Protein 8VTH (pdb70)

Radius of gyration: 30.82 Å; Cα contacts (8 Å, |Δi|>4): 1614; chains: 2; bounding box: 79×66×74 Å

Structure (mmCIF, N/CA/C/O backbone):
data_8VTH
#
_entry.id   8VTH
#
_cell.length_a   53.350
_cell.length_b   56.630
_cell.length_c   69.510
_cell.angle_alpha   83.270
_cell.angle_beta   88.720
_cell.angle_gamma   66.720
#
_symmetry.space_group_name_H-M   'P 1'
#
loop_
_entity.id
_entity.type
_entity.pdbx_description
1 polymer 'DUF2169 domain-containing protein'
2 non-polymer 1,2-ETHANEDIOL
3 water water
#
loop_
_atom_site.group_PDB
_atom_site.id
_atom_site.type_symbol
_atom_site.label_atom_id
_atom_site.label_alt_id
_atom_site.label_comp_id
_atom_site.label_asym_id
_atom_site.label_entity_id
_atom_site.label_seq_id
_atom_site.pdbx_PDB_ins_code
_atom_site.Cartn_x
_atom_site.Cartn_y
_atom_site.Cartn_z
_atom_site.occupancy
_atom_site.B_iso_or_equiv
_atom_site.auth_seq_id
_atom_site.auth_comp_id
_atom_site.auth_asym_id
_atom_site.auth_atom_id
_atom_site.pdbx_PDB_model_num
ATOM 1 N N . TRP A 1 4 ? -16.23083 -5.58483 27.46171 1.000 82.72806 4 TRP A N 1
ATOM 2 C CA . TRP A 1 4 ? -15.78798 -5.74013 26.07666 1.000 87.98320 4 TRP A CA 1
ATOM 3 C C . TRP A 1 4 ? -14.42676 -5.08132 25.86092 1.000 81.05116 4 TRP A C 1
ATOM 4 O O . TRP A 1 4 ? -13.98277 -4.91682 24.72561 1.000 78.03512 4 TRP A O 1
ATOM 24 N N . ASP A 1 5 ? -13.77011 -4.71605 26.96259 1.000 82.13438 5 ASP A N 1
ATOM 25 C CA . ASP A 1 5 ? -12.43554 -4.10824 26.94061 1.000 80.48211 5 ASP A CA 1
ATOM 26 C C . ASP A 1 5 ? -11.39619 -5.22619 26.98778 1.000 80.16346 5 ASP A C 1
ATOM 27 O O . ASP A 1 5 ? -11.10251 -5.76927 28.05787 1.000 81.34243 5 ASP A O 1
ATOM 36 N N . ILE A 1 6 ? -10.83164 -5.57330 25.82910 1.000 79.32951 6 ILE A N 1
ATOM 37 C CA . ILE A 1 6 ? -10.01776 -6.77723 25.68596 1.000 80.34043 6 ILE A CA 1
ATOM 38 C C . ILE A 1 6 ? -8.58584 -6.39096 25.31510 1.000 81.99734 6 ILE A C 1
ATOM 39 O O . ILE A 1 6 ? -8.33295 -5.85815 24.22075 1.000 72.94259 6 ILE A O 1
ATOM 55 N N . ASN A 1 7 ? -7.64331 -6.67452 26.22655 1.000 82.20055 7 ASN A N 1
ATOM 56 C CA . ASN A 1 7 ? -6.22543 -6.56818 25.89134 1.000 73.80660 7 ASN A CA 1
ATOM 57 C C . ASN A 1 7 ? -5.81701 -7.67139 24.91553 1.000 77.02528 7 ASN A C 1
ATOM 58 O O . ASN A 1 7 ? -5.16723 -7.40964 23.89540 1.000 69.06891 7 ASN A O 1
ATOM 69 N N . ASP A 1 8 ? -6.18643 -8.91691 25.22397 1.000 86.16242 8 ASP A N 1
ATOM 70 C CA . ASP A 1 8 ? -5.91877 -10.07347 24.37062 1.000 79.55960 8 ASP A CA 1
ATOM 71 C C . ASP A 1 8 ? -7.20840 -10.37525 23.61411 1.000 76.26918 8 ASP A C 1
ATOM 72 O O . ASP A 1 8 ? -8.06691 -11.10790 24.08927 1.000 77.36973 8 ASP A O 1
ATOM 81 N N . HIS A 1 9 ? -7.32931 -9.81401 22.40373 1.000 74.77228 9 HIS A N 1
ATOM 82 C CA . HIS A 1 9 ? -8.59049 -9.76551 21.65294 1.000 67.83379 9 HIS A CA 1
ATOM 83 C C . HIS A 1 9 ? -8.88365 -11.10205 20.96946 1.000 65.80219 9 HIS A C 1
ATOM 84 O O . HIS A 1 9 ? -7.96161 -11.76631 20.49470 1.000 64.80493 9 HIS A O 1
ATOM 98 N N . PRO A 1 10 ? -10.16348 -11.48289 20.86697 1.000 68.12639 10 PRO A N 1
ATOM 99 C CA . PRO A 1 10 ? -10.48919 -12.83810 20.37214 1.000 63.72111 10 PRO A CA 1
ATOM 100 C C . PRO A 1 10 ? -10.36502 -13.03717 18.86893 1.000 58.13639 10 PRO A C 1
ATOM 101 O O . PRO A 1 10 ? -10.18397 -14.18375 18.44479 1.000 57.17401 10 PRO A O 1
ATOM 112 N N . TYR A 1 11 ? -10.53159 -12.01414 18.03882 1.000 53.53882 11 TYR A N 1
ATOM 113 C CA . TYR A 1 11 ? -10.37690 -12.21585 16.59978 1.000 55.97530 11 TYR A CA 1
ATOM 114 C C . TYR A 1 11 ? -9.40573 -11.24556 15.92317 1.000 59.56108 11 TYR A C 1
ATOM 115 O O . TYR A 1 11 ? -8.96632 -11.52421 14.79598 1.000 45.43959 11 TYR A O 1
ATOM 133 N N . LEU A 1 12 ? -9.06033 -10.12931 16.55166 1.000 50.18597 12 LEU A N 1
ATOM 134 C CA . LEU A 1 12 ? -8.06328 -9.22654 15.99915 1.000 47.43112 12 LEU A CA 1
ATOM 135 C C . LEU A 1 12 ? -6.68649 -9.68558 16.43122 1.000 38.39682 12 LEU A C 1
ATOM 136 O O . LEU A 1 12 ? -6.48324 -10.01696 17.60011 1.000 38.81752 12 LEU A O 1
ATOM 152 N N . ASN A 1 13 ? -5.73961 -9.68688 15.48906 1.000 38.07183 13 ASN A N 1
ATOM 153 C CA . ASN A 1 13 ? -4.32272 -9.63267 15.84495 1.000 40.04478 13 ASN A CA 1
ATOM 154 C C . ASN A 1 13 ? -3.95404 -8.18431 16.13962 1.000 37.70349 13 ASN A C 1
ATOM 155 O O . ASN A 1 13 ? -4.25996 -7.30057 15.33450 1.000 36.69671 13 ASN A O 1
ATOM 166 N N . ILE A 1 14 ? -3.32976 -7.92863 17.28961 1.000 33.35246 14 ILE A N 1
ATOM 167 C CA . ILE A 1 14 ? -2.97633 -6.58118 17.72309 1.000 30.47706 14 ILE A CA 1
ATOM 168 C C . ILE A 1 14 ? -1.50120 -6.55628 18.09432 1.000 39.30952 14 ILE A C 1
ATOM 169 O O . ILE A 1 14 ? -1.00727 -7.46780 18.75612 1.000 34.86652 14 ILE A O 1
ATOM 185 N N . LYS A 1 15 ? -0.80465 -5.50032 17.67922 1.000 33.10523 15 LYS A N 1
ATOM 186 C CA . LYS A 1 15 ? 0.62147 -5.31585 17.89264 1.000 37.61214 15 LYS A CA 1
ATOM 187 C C . LYS A 1 15 ? 0.88493 -3.82416 18.02648 1.000 36.29625 15 LYS A C 1
ATOM 188 O O . LYS A 1 15 ? 0.22728 -2.99567 17.39255 1.000 33.46105 15 LYS A O 1
ATOM 207 N N . GLY A 1 16 ? 1.83595 -3.49726 18.86761 1.000 37.44051 16 GLY A N 1
ATOM 208 C CA . GLY A 1 16 ? 2.25120 -2.11646 19.05428 1.000 33.34529 16 GLY A CA 1
ATOM 209 C C . GLY A 1 16 ? 3.75185 -2.00034 18.94319 1.000 36.25889 16 GLY A C 1
ATOM 210 O O . GLY A 1 16 ? 4.47569 -2.92179 19.30608 1.000 36.61939 16 GLY A O 1
ATOM 214 N N . ARG A 1 17 ? 4.20334 -0.86665 18.38314 1.000 37.20054 17 ARG A N 1
ATOM 215 C CA . ARG A 1 17 ? 5.61564 -0.53427 18.21632 1.000 40.03291 17 ARG A CA 1
ATOM 216 C C . ARG A 1 17 ? 5.78518 0.94118 18.57155 1.000 35.36332 17 ARG A C 1
ATOM 217 O O . ARG A 1 17 ? 4.94601 1.78367 18.21998 1.000 35.96063 17 ARG A O 1
ATOM 238 N N . PHE A 1 18 ? 6.88325 1.28418 19.21708 1.000 33.32956 18 PHE A N 1
ATOM 239 C CA . PHE A 1 18 ? 7.21861 2.68777 19.37246 1.000 34.82308 18 PHE A CA 1
ATOM 240 C C . PHE A 1 18 ? 7.82753 3.19108 18.06736 1.000 35.43369 18 PHE A C 1
ATOM 241 O O . PHE A 1 18 ? 8.57097 2.47887 17.38850 1.000 42.90182 18 PHE A O 1
ATOM 259 N N . GLN A 1 19 ? 7.49577 4.41790 17.71960 1.000 35.46572 19 GLN A N 1
ATOM 260 C CA . GLN A 1 19 ? 7.99983 5.10357 16.54438 1.000 40.34790 19 GLN A CA 1
ATOM 261 C C . GLN A 1 19 ? 8.44256 6.47578 17.01547 1.000 40.38019 19 GLN A C 1
ATOM 262 O O . GLN A 1 19 ? 8.05320 6.92031 18.09159 1.000 37.85981 19 GLN A O 1
ATOM 276 N N . ARG A 1 20 ? 9.27451 7.14984 16.21781 1.000 37.46585 20 ARG A N 1
ATOM 277 C CA . ARG A 1 20 ? 9.66575 8.53153 16.49287 1.000 37.10897 20 ARG A CA 1
ATOM 278 C C . ARG A 1 20 ? 8.94579 9.47783 15.53879 1.000 34.09777 20 ARG A C 1
ATOM 279 O O . ARG A 1 20 ? 8.91667 9.24570 14.33240 1.000 34.12677 20 ARG A O 1
ATOM 300 N N . ASP A 1 21 ? 8.36804 10.54687 16.06860 1.000 31.48184 21 ASP A N 1
ATOM 301 C CA . ASP A 1 21 ? 7.74176 11.52661 15.20430 1.000 39.60555 21 ASP A CA 1
ATOM 302 C C . ASP A 1 21 ? 8.79996 12.49187 14.65753 1.000 41.65038 21 ASP A C 1
ATOM 303 O O . ASP A 1 21 ? 10.00327 12.33135 14.87325 1.000 41.99674 21 ASP A O 1
ATOM 312 N N . GLU A 1 22 ? 8.34874 13.49720 13.91237 1.000 42.83758 22 GLU A N 1
ATOM 313 C CA . GLU A 1 22 ? 9.28341 14.36842 13.19507 1.000 44.61218 22 GLU A CA 1
ATOM 314 C C . GLU A 1 22 ? 10.08483 15.26339 14.13357 1.000 46.46838 22 GLU A C 1
ATOM 315 O O . GLU A 1 22 ? 11.03612 15.91784 13.67987 1.000 54.66270 22 GLU A O 1
ATOM 327 N N . ASN A 1 23 ? 9.73193 15.31865 15.41705 1.000 48.38375 23 ASN A N 1
ATOM 328 C CA . ASN A 1 23 ? 10.52194 16.01875 16.42358 1.000 48.45258 23 ASN A CA 1
ATOM 329 C C . ASN A 1 23 ? 11.41647 15.08371 17.21728 1.000 47.70765 23 ASN A C 1
ATOM 330 O O . ASN A 1 23 ? 12.05501 15.52083 18.17072 1.000 49.99191 23 ASN A O 1
ATOM 341 N N . GLY A 1 24 ? 11.47558 13.80872 16.84502 1.000 38.32654 24 GLY A N 1
ATOM 342 C CA . GLY A 1 24 ? 12.23359 12.82492 17.59203 1.000 43.41422 24 GLY A CA 1
ATOM 343 C C . GLY A 1 24 ? 11.54604 12.29397 18.82267 1.000 45.84429 24 GLY A C 1
ATOM 344 O O . GLY A 1 24 ? 12.15133 11.53108 19.56544 1.000 49.21512 24 GLY A O 1
ATOM 348 N N . ASP A 1 25 ? 10.29019 12.64395 19.04130 1.000 48.29834 25 ASP A N 1
ATOM 349 C CA . ASP A 1 25 ? 9.53478 12.22496 20.21540 1.000 48.11221 25 ASP A CA 1
ATOM 350 C C . ASP A 1 25 ? 8.86573 10.87214 19.98182 1.000 50.08421 25 ASP A C 1
ATOM 351 O O . ASP A 1 25 ? 8.38124 10.57482 18.88975 1.000 39.73539 25 ASP A O 1
ATOM 360 N N . GLU A 1 26 ? 8.82322 10.06958 21.02851 1.000 46.89515 26 GLU A N 1
ATOM 361 C CA . GLU A 1 26 ? 8.30336 8.72186 20.92078 1.000 47.96790 26 GLU A CA 1
ATOM 362 C C . GLU A 1 26 ? 6.79254 8.73333 20.75053 1.000 42.81341 26 GLU A C 1
ATOM 363 O O . GLU A 1 26 ? 6.07776 9.53986 21.34076 1.000 39.20656 26 GLU A O 1
ATOM 375 N N . VAL A 1 27 ? 6.31177 7.82213 19.92844 1.000 37.78544 27 VAL A N 1
ATOM 376 C CA . VAL A 1 27 ? 4.88057 7.60895 19.70040 1.000 32.59958 27 VAL A CA 1
ATOM 377 C C . VAL A 1 27 ? 4.61781 6.12392 19.78543 1.000 34.77227 27 VAL A C 1
ATOM 378 O O . VAL A 1 27 ? 5.37909 5.32895 19.23141 1.000 34.99813 27 VAL A O 1
ATOM 391 N N . TRP A 1 28 ? 3.56805 5.75385 20.51335 1.000 36.43165 28 TRP A N 1
ATOM 392 C CA . TRP A 1 28 ? 3.13121 4.36757 20.63954 1.000 34.38896 28 TRP A CA 1
ATOM 393 C C . TRP A 1 28 ? 2.07608 4.13629 19.57693 1.000 33.75205 28 TRP A C 1
ATOM 394 O O . TRP A 1 28 ? 0.99466 4.71455 19.64282 1.000 34.92921 28 TRP A O 1
ATOM 415 N N . VAL A 1 29 ? 2.39245 3.31219 18.58972 1.000 34.20508 29 VAL A N 1
ATOM 416 C CA . VAL A 1 29 ? 1.48368 3.04675 17.47525 1.000 34.69386 29 VAL A CA 1
ATOM 417 C C . VAL A 1 29 ? 0.87357 1.66611 17.66253 1.000 31.65915 29 VAL A C 1
ATOM 418 O O . VAL A 1 29 ? 1.58295 0.65523 17.72617 1.000 32.45057 29 VAL A O 1
ATOM 431 N N . VAL A 1 30 ? -0.44282 1.61153 17.75567 1.000 29.47194 30 VAL A N 1
ATOM 432 C CA . VAL A 1 30 ? -1.18537 0.36616 17.90373 1.000 27.13969 30 VAL A CA 1
ATOM 433 C C . VAL A 1 30 ? -1.83856 0.04284 16.57625 1.000 30.86458 30 VAL A C 1
ATOM 434 O O . VAL A 1 30 ? -2.53981 0.87342 16.00589 1.000 32.90020 30 VAL A O 1
ATOM 447 N N . SER A 1 31 ? -1.58129 -1.13627 16.07421 1.000 30.26288 31 SER A N 1
ATOM 448 C CA . SER A 1 31 ? -2.15838 -1.63096 14.84354 1.000 32.48099 31 SER A CA 1
ATOM 449 C C . SER A 1 31 ? -2.90874 -2.91128 15.13429 1.000 37.63487 31 SER A C 1
ATOM 450 O O . SER A 1 31 ? -2.41899 -3.77317 15.87183 1.000 34.20561 31 SER A O 1
ATOM 458 N N . ALA A 1 32 ? -4.12204 -2.99989 14.57217 1.000 29.78828 32 ALA A N 1
ATOM 459 C CA . ALA A 1 32 ? -4.98484 -4.17189 14.65760 1.000 25.93660 32 ALA A CA 1
ATOM 460 C C . ALA A 1 32 ? -5.32020 -4.66378 13.25275 1.000 28.98017 32 ALA A C 1
ATOM 461 O O . ALA A 1 32 ? -5.56579 -3.87274 12.35584 1.000 30.52653 32 ALA A O 1
ATOM 468 N N . LYS A 1 33 ? -5.27676 -5.97962 13.04285 1.000 26.73752 33 LYS A N 1
ATOM 469 C CA . LYS A 1 33 ? -5.35530 -6.50170 11.68528 1.000 28.15388 33 LYS A CA 1
ATOM 470 C C . LYS A 1 33 ? -6.31194 -7.67106 11.62195 1.000 28.57967 33 LYS A C 1
ATOM 471 O O . LYS A 1 33 ? -6.31736 -8.52427 12.51033 1.000 30.88197 33 LYS A O 1
ATOM 490 N N . ARG A 1 34 ? -7.06164 -7.72125 10.53738 1.000 29.44087 34 ARG A N 1
ATOM 491 C CA . ARG A 1 34 ? -7.94912 -8.81804 10.18656 1.000 30.50179 34 ARG A CA 1
ATOM 492 C C . ARG A 1 34 ? -7.62961 -9.20143 8.74873 1.000 32.35751 34 ARG A C 1
ATOM 493 O O . ARG A 1 34 ? -7.21908 -8.35079 7.94537 1.000 29.51077 34 ARG A O 1
ATOM 514 N N . MET A 1 35 ? -7.78779 -10.48433 8.42185 1.000 25.75499 35 MET A N 1
ATOM 515 C CA . MET A 1 35 ? -7.65230 -10.95993 7.05895 1.000 24.56976 35 MET A CA 1
ATOM 516 C C . MET A 1 35 ? -8.85156 -11.83335 6.72688 1.000 33.40681 35 MET A C 1
ATOM 517 O O . MET A 1 35 ? -9.25163 -12.69769 7.50854 1.000 31.62237 35 MET A O 1
ATOM 531 N N . TRP A 1 36 ? -9.38929 -11.62066 5.54681 1.000 32.64967 36 TRP A N 1
ATOM 532 C CA . TRP A 1 36 ? -10.56314 -12.32623 5.04030 1.000 35.50365 36 TRP A CA 1
ATOM 533 C C . TRP A 1 36 ? -10.13341 -13.14022 3.83945 1.000 36.90387 36 TRP A C 1
ATOM 534 O O . TRP A 1 36 ? -9.51678 -12.60432 2.91833 1.000 34.44521 36 TRP A O 1
ATOM 555 N N . SER A 1 37 ? -10.45109 -14.43020 3.84812 1.000 37.48349 37 SER A N 1
ATOM 556 C CA . SER A 1 37 ? -10.11066 -15.30939 2.73400 1.000 37.58831 37 SER A CA 1
ATOM 557 C C . SER A 1 37 ? -11.22359 -15.26469 1.70406 1.000 42.56496 37 SER A C 1
ATOM 558 O O . SER A 1 37 ? -12.32584 -15.70340 1.97913 1.000 47.73183 37 SER A O 1
ATOM 566 N N . LEU A 1 38 ? -10.92171 -14.74645 0.50882 1.000 48.16965 38 LEU A N 1
ATOM 567 C CA . LEU A 1 38 ? -11.91575 -14.68229 -0.55438 1.000 51.54740 38 LEU A CA 1
ATOM 568 C C . LEU A 1 38 ? -12.27394 -16.07088 -1.03758 1.000 58.41326 38 LEU A C 1
ATOM 569 O O . LEU A 1 38 ? -13.36513 -16.27089 -1.56729 1.000 64.71411 38 LEU A O 1
ATOM 585 N N . THR A 1 39 ? -11.35652 -17.02720 -0.87323 1.000 60.44278 39 THR A N 1
ATOM 586 C CA . THR A 1 39 ? -11.55702 -18.40739 -1.29612 1.000 59.28823 39 THR A CA 1
ATOM 587 C C . THR A 1 39 ? -12.35535 -19.17586 -0.25647 1.000 58.25989 39 THR A C 1
ATOM 588 O O . THR A 1 39 ? -13.37290 -19.78265 -0.57666 1.000 67.18183 39 THR A O 1
ATOM 599 N N . GLN A 1 40 ? -11.91105 -19.14780 0.99006 1.000 55.57903 40 GLN A N 1
ATOM 600 C CA . GLN A 1 40 ? -12.55151 -19.83413 2.10256 1.000 49.72217 40 GLN A CA 1
ATOM 601 C C . GLN A 1 40 ? -13.76059 -19.09632 2.68332 1.000 58.64141 40 GLN A C 1
ATOM 602 O O . GLN A 1 40 ? -14.46848 -19.67428 3.52204 1.000 61.63451 40 GLN A O 1
ATOM 616 N N A ASN A 1 41 ? -14.03168 -17.86857 2.21870 0.537 55.87232 41 ASN A N 1
ATOM 617 N N B ASN A 1 41 ? -14.02808 -17.86157 2.27386 0.463 55.90983 41 ASN A N 1
ATOM 618 C CA A ASN A 1 41 ? -15.09890 -17.02488 2.75174 0.537 52.41179 41 ASN A CA 1
ATOM 619 C CA B ASN A 1 41 ? -15.16009 -17.09680 2.79722 0.463 52.44890 41 ASN A CA 1
ATOM 620 C C A ASN A 1 41 ? -15.17885 -17.14845 4.26846 0.537 52.60064 41 ASN A C 1
ATOM 621 C C B ASN A 1 41 ? -15.20994 -17.15660 4.32590 0.463 52.60573 41 ASN A C 1
ATOM 622 O O A ASN A 1 41 ? -16.14541 -17.68963 4.81111 0.537 54.75372 41 ASN A O 1
ATOM 623 O O B ASN A 1 41 ? -16.16261 -17.65143 4.93022 0.463 54.70024 41 ASN A O 1
ATOM 644 N N . GLU A 1 42 ? -14.15541 -16.64773 4.95341 1.000 47.90038 42 GLU A N 1
ATOM 645 C CA . GLU A 1 42 ? -14.08049 -16.67538 6.40401 1.000 48.54359 42 GLU A CA 1
ATOM 646 C C . GLU A 1 42 ? -12.94540 -15.77050 6.81736 1.000 44.63712 42 GLU A C 1
ATOM 647 O O . GLU A 1 42 ? -12.03176 -15.51902 6.03776 1.000 39.24360 42 GLU A O 1
ATOM 660 N N . TRP A 1 43 ? -13.02234 -15.28728 8.05579 1.000 44.34082 43 TRP A N 1
ATOM 661 C CA . TRP A 1 43 ? -11.92832 -14.56248 8.67148 1.000 43.81306 43 TRP A CA 1
ATOM 662 C C . TRP A 1 43 ? -10.89146 -15.56009 9.16319 1.000 44.86316 43 TRP A C 1
ATOM 663 O O . TRP A 1 43 ? -11.22418 -16.56412 9.80151 1.000 40.15450 43 TRP A O 1
ATOM 684 N N . LEU A 1 44 ? -9.63303 -15.30500 8.83980 1.000 37.29491 44 LEU A N 1
ATOM 685 C CA . LEU A 1 44 ? -8.54081 -16.07199 9.41780 1.000 38.97974 44 LEU A CA 1
ATOM 686 C C . LEU A 1 44 ? -8.42331 -15.75016 10.90489 1.000 47.03495 44 LEU A C 1
ATOM 687 O O . LEU A 1 44 ? -8.65351 -14.62671 11.34732 1.000 44.35359 44 LEU A O 1
ATOM 703 N N . SER A 1 45 ? -8.04494 -16.75119 11.68633 1.000 49.22539 45 SER A N 1
ATOM 704 C CA . SER A 1 45 ? -7.83499 -16.54892 13.11713 1.000 49.60458 45 SER A CA 1
ATOM 705 C C . SER A 1 45 ? -6.61399 -15.67444 13.35714 1.000 44.03274 45 SER A C 1
ATOM 706 O O . SER A 1 45 ? -5.68414 -15.63723 12.55048 1.000 45.24454 45 SER A O 1
ATOM 714 N N . ALA A 1 46 ? -6.62414 -14.96158 14.48733 1.000 41.60713 46 ALA A N 1
ATOM 715 C CA . ALA A 1 46 ? -5.53581 -14.03710 14.78516 1.000 47.48729 46 ALA A CA 1
ATOM 716 C C . ALA A 1 46 ? -4.18056 -14.69854 14.65135 1.000 49.62891 46 ALA A C 1
ATOM 717 O O . ALA A 1 46 ? -3.21356 -14.04547 14.24741 1.000 46.16144 46 ALA A O 1
ATOM 724 N N . ASP A 1 47 ? -4.08180 -15.99365 14.97383 1.000 50.10242 47 ASP A N 1
ATOM 725 C CA . ASP A 1 47 ? -2.79433 -16.67933 14.89764 1.000 54.55460 47 ASP A CA 1
ATOM 726 C C . ASP A 1 47 ? -2.23676 -16.67788 13.48418 1.000 51.38096 47 ASP A C 1
ATOM 727 O O . ASP A 1 47 ? -1.01857 -16.65786 13.29503 1.000 52.99622 47 ASP A O 1
ATOM 736 N N . GLU A 1 48 ? -3.09946 -16.74677 12.48589 1.000 48.48441 48 GLU A N 1
ATOM 737 C CA . GLU A 1 48 ? -2.68589 -16.75213 11.09106 1.000 46.14238 48 GLU A CA 1
ATOM 738 C C . GLU A 1 48 ? -2.45601 -15.35630 10.52253 1.000 47.24715 48 GLU A C 1
ATOM 739 O O . GLU A 1 48 ? -2.15101 -15.23299 9.32646 1.000 44.01934 48 GLU A O 1
ATOM 751 N N . VAL A 1 49 ? -2.60748 -14.31283 11.32840 1.000 43.95987 49 VAL A N 1
ATOM 752 C CA . VAL A 1 49 ? -2.52501 -12.92929 10.85361 1.000 43.90878 49 VAL A CA 1
ATOM 753 C C . VAL A 1 49 ? -1.20689 -12.35631 11.35243 1.000 41.92562 49 VAL A C 1
ATOM 754 O O . VAL A 1 49 ? -0.95279 -12.33471 12.56788 1.000 45.79432 49 VAL A O 1
ATOM 767 N N . GLU A 1 50 ? -0.39160 -11.84827 10.42782 1.000 38.68674 50 GLU A N 1
ATOM 768 C CA . GLU A 1 50 ? 0.87589 -11.21763 10.76112 1.000 33.52899 50 GLU A CA 1
ATOM 769 C C . GLU A 1 50 ? 0.81421 -9.73435 10.46221 1.000 35.52086 50 GLU A C 1
ATOM 770 O O . GLU A 1 50 ? 0.48799 -9.35335 9.34565 1.000 34.64789 50 GLU A O 1
ATOM 782 N N . ILE A 1 51 ? 1.09310 -8.91611 11.46616 1.000 29.62671 51 ILE A N 1
ATOM 783 C CA . ILE A 1 51 ? 1.28433 -7.47731 11.31068 1.000 33.43944 51 ILE A CA 1
ATOM 784 C C . ILE A 1 51 ? 2.77386 -7.20861 11.09010 1.000 40.23389 51 ILE A C 1
ATOM 785 O O . ILE A 1 51 ? 3.61574 -7.65837 11.88241 1.000 36.96483 51 ILE A O 1
ATOM 801 N N . PHE A 1 52 ? 3.09699 -6.49984 10.00307 1.000 32.72867 52 PHE A N 1
ATOM 802 C CA . PHE A 1 52 ? 4.46328 -6.40326 9.50646 1.000 35.30257 52 PHE A CA 1
ATOM 803 C C . PHE A 1 52 ? 5.18345 -5.22569 10.13276 1.000 33.59752 52 PHE A C 1
ATOM 804 O O . PHE A 1 52 ? 4.72809 -4.09060 10.02742 1.000 32.28471 52 PHE A O 1
ATOM 821 N N . ASP A 1 53 ? 6.28769 -5.52645 10.80679 1.000 31.29686 53 ASP A N 1
ATOM 822 C CA . ASP A 1 53 ? 7.23484 -4.60260 11.37403 1.000 33.03052 53 ASP A CA 1
ATOM 823 C C . ASP A 1 53 ? 8.12021 -3.94468 10.33418 1.000 35.28479 53 ASP A C 1
ATOM 824 O O . ASP A 1 53 ? 8.61709 -2.84334 10.57171 1.000 34.77703 53 ASP A O 1
ATOM 833 N N . ASP A 1 54 ? 8.27721 -4.55718 9.17714 1.000 32.45325 54 ASP A N 1
ATOM 834 C CA . ASP A 1 54 ? 9.21203 -4.10329 8.17008 1.000 34.28557 54 ASP A CA 1
ATOM 835 C C . ASP A 1 54 ? 8.59124 -4.20831 6.77935 1.000 33.97001 54 ASP A C 1
ATOM 836 O O . ASP A 1 54 ? 7.69173 -5.03847 6.54508 1.000 29.07976 54 ASP A O 1
ATOM 845 N N . PRO A 1 55 ? 9.03742 -3.36398 5.84442 1.000 27.99307 55 PRO A N 1
ATOM 846 C CA . PRO A 1 55 ? 8.63309 -3.53745 4.45009 1.000 31.63118 55 PRO A CA 1
ATOM 847 C C . PRO A 1 55 ? 9.19286 -4.82311 3.89237 1.000 36.37684 55 PRO A C 1
ATOM 848 O O . PRO A 1 55 ? 10.20075 -5.34823 4.36457 1.000 37.63112 55 PRO A O 1
ATOM 859 N N . LEU A 1 56 ? 8.54383 -5.31538 2.85039 1.000 30.60226 56 LEU A N 1
ATOM 860 C CA . LEU A 1 56 ? 9.02187 -6.47573 2.11854 1.000 31.75817 56 LEU A CA 1
ATOM 861 C C . LEU A 1 56 ? 9.20410 -6.09186 0.65920 1.000 32.48607 56 LEU A C 1
ATOM 862 O O . LEU A 1 56 ? 8.27685 -5.57242 0.04098 1.000 30.28751 56 LEU A O 1
ATOM 878 N N . TYR A 1 57 ? 10.37984 -6.36357 0.11433 1.000 31.05332 57 TYR A N 1
ATOM 879 C CA . TYR A 1 57 ? 10.69894 -6.13176 -1.28057 1.000 32.73394 57 TYR A CA 1
ATOM 880 C C . TYR A 1 57 ? 10.83364 -7.44013 -2.03964 1.000 36.02501 57 TYR A C 1
ATOM 881 O O . TYR A 1 57 ? 11.11388 -8.49114 -1.48117 1.000 36.34673 57 TYR A O 1
ATOM 899 N N . ALA A 1 58 ? 10.60620 -7.36472 -3.34522 1.000 39.07356 58 ALA A N 1
ATOM 900 C CA . ALA A 1 58 ? 10.78483 -8.54987 -4.18047 1.000 37.21859 58 ALA A CA 1
ATOM 901 C C . ALA A 1 58 ? 12.27101 -8.88994 -4.33116 1.000 42.14602 58 ALA A C 1
ATOM 902 O O . ALA A 1 58 ? 12.65218 -10.05821 -4.38389 1.000 46.32906 58 ALA A O 1
ATOM 909 N N . GLY A 1 59 ? 13.12408 -7.87794 -4.41287 1.000 34.78162 59 GLY A N 1
ATOM 910 C CA . GLY A 1 59 ? 14.54466 -8.07643 -4.60232 1.000 37.74591 59 GLY A CA 1
ATOM 911 C C . GLY A 1 59 ? 15.34439 -7.26597 -3.62089 1.000 32.67409 59 GLY A C 1
ATOM 912 O O . GLY A 1 59 ? 15.03088 -7.26748 -2.42184 1.000 40.78776 59 GLY A O 1
ATOM 916 N N . GLU A 1 60 ? 16.36153 -6.56422 -4.09253 1.000 38.98901 60 GLU A N 1
ATOM 917 C CA . GLU A 1 60 ? 17.15658 -5.74330 -3.19946 1.000 41.52600 60 GLU A CA 1
ATOM 918 C C . GLU A 1 60 ? 16.27022 -4.63757 -2.64469 1.000 45.57786 60 GLU A C 1
ATOM 919 O O . GLU A 1 60 ? 15.55147 -3.99731 -3.42036 1.000 41.78425 60 GLU A O 1
ATOM 931 N N . PRO A 1 61 ? 16.25170 -4.41588 -1.32891 1.000 40.41628 61 PRO A N 1
ATOM 932 C CA . PRO A 1 61 ? 15.49714 -3.27663 -0.78758 1.000 40.48039 61 PRO A CA 1
ATOM 933 C C . PRO A 1 61 ? 15.95794 -1.98935 -1.44624 1.000 46.85051 61 PRO A C 1
ATOM 934 O O . PRO A 1 61 ? 17.15870 -1.71823 -1.50655 1.000 41.24207 61 PRO A O 1
ATOM 945 N N . GLY A 1 62 ? 14.98905 -1.21264 -1.97462 1.000 42.63964 62 GLY A N 1
ATOM 946 C CA . GLY A 1 62 ? 15.24663 0.05245 -2.60568 1.000 35.87287 62 GLY A CA 1
ATOM 947 C C . GLY A 1 62 ? 15.49533 -0.03651 -4.08736 1.000 42.13896 62 GLY A C 1
ATOM 948 O O . GLY A 1 62 ? 15.56257 0.99307 -4.75151 1.000 51.40537 62 GLY A O 1
ATOM 952 N N . PHE A 1 63 ? 15.63656 -1.22757 -4.63233 1.000 38.55660 63 PHE A N 1
ATOM 953 C CA . PHE A 1 63 ? 15.90544 -1.40518 -6.06056 1.000 42.58459 63 PHE A CA 1
ATOM 954 C C . PHE A 1 63 ? 15.02298 -2.50923 -6.61758 1.000 35.21701 63 PHE A C 1
ATOM 955 O O . PHE A 1 63 ? 15.36977 -3.17085 -7.60696 1.000 39.47861 63 PHE A O 1
ATOM 972 N N . SER A 1 64 ? 13.85303 -2.69665 -6.01040 1.000 34.25563 64 SER A N 1
ATOM 973 C CA . SER A 1 64 ? 12.94934 -3.73555 -6.45576 1.000 32.26041 64 SER A CA 1
ATOM 974 C C . SER A 1 64 ? 11.54516 -3.34681 -6.01518 1.000 28.34390 64 SER A C 1
ATOM 975 O O . SER A 1 64 ? 11.34959 -2.44856 -5.18696 1.000 29.35997 64 SER A O 1
ATOM 983 N N . ALA A 1 65 ? 10.56886 -4.00776 -6.59411 1.000 32.17856 65 ALA A N 1
ATOM 984 C CA . ALA A 1 65 ? 9.19172 -3.67045 -6.27538 1.000 31.10600 65 ALA A CA 1
ATOM 985 C C . ALA A 1 65 ? 8.95823 -3.92856 -4.79829 1.000 28.04481 65 ALA A C 1
ATOM 986 O O . ALA A 1 65 ? 9.48212 -4.88359 -4.22359 1.000 32.83762 65 ALA A O 1
ATOM 993 N N . MET A 1 66 ? 8.19718 -3.05311 -4.17376 1.000 26.50336 66 MET A N 1
ATOM 994 C CA . MET A 1 66 ? 7.77552 -3.24578 -2.79195 1.000 30.02444 66 MET A CA 1
ATOM 995 C C . MET A 1 66 ? 6.51268 -4.09615 -2.77177 1.000 29.41280 66 MET A C 1
ATOM 996 O O . MET A 1 66 ? 5.51110 -3.72838 -3.38895 1.000 39.87582 66 MET A O 1
ATOM 1010 N N . ILE A 1 67 ? 6.57247 -5.23020 -2.07390 1.000 32.53016 67 ILE A N 1
ATOM 1011 C CA . ILE A 1 67 ? 5.40750 -6.10538 -1.93879 1.000 32.35893 67 ILE A CA 1
ATOM 1012 C C . ILE A 1 67 ? 4.42811 -5.51024 -0.93630 1.000 35.79880 67 ILE A C 1
ATOM 1013 O O . ILE A 1 67 ? 3.24769 -5.29769 -1.24240 1.000 35.77584 67 ILE A O 1
ATOM 1029 N N . HIS A 1 68 ? 4.90267 -5.21161 0.27176 1.000 31.79753 68 HIS A N 1
ATOM 1030 C CA . HIS A 1 68 ? 4.09240 -4.44523 1.20290 1.000 35.74198 68 HIS A CA 1
ATOM 1031 C C . HIS A 1 68 ? 4.98135 -3.55140 2.04762 1.000 33.12972 68 HIS A C 1
ATOM 1032 O O . HIS A 1 68 ? 6.15726 -3.83545 2.25975 1.000 30.38289 68 HIS A O 1
ATOM 1046 N N . ASP A 1 69 ? 4.40434 -2.45503 2.52201 1.000 27.66132 69 ASP A N 1
ATOM 1047 C CA . ASP A 1 69 ? 5.04863 -1.54284 3.44075 1.000 33.26175 69 ASP A CA 1
ATOM 1048 C C . ASP A 1 69 ? 4.88395 -2.08461 4.85638 1.000 33.71919 69 ASP A C 1
ATOM 1049 O O . ASP A 1 69 ? 4.12856 -3.03124 5.09836 1.000 33.59732 69 ASP A O 1
ATOM 1058 N N . HIS A 1 70 ? 5.61149 -1.48682 5.80364 1.000 30.09317 70 HIS A N 1
ATOM 1059 C CA . HIS A 1 70 ? 5.35496 -1.77603 7.21546 1.000 33.04408 70 HIS A CA 1
ATOM 1060 C C . HIS A 1 70 ? 4.02494 -1.16030 7.63401 1.000 30.72608 70 HIS A C 1
ATOM 1061 O O . HIS A 1 70 ? 3.45595 -0.32410 6.94215 1.000 33.09809 70 HIS A O 1
ATOM 1075 N N . GLU A 1 71 ? 3.54165 -1.55486 8.80958 1.000 32.95485 71 GLU A N 1
ATOM 1076 C CA . GLU A 1 71 ? 2.17427 -1.24353 9.21882 1.000 36.41931 71 GLU A CA 1
ATOM 1077 C C . GLU A 1 71 ? 2.13146 -0.40429 10.48419 1.000 32.09649 71 GLU A C 1
ATOM 1078 O O . GLU A 1 71 ? 1.19764 -0.50887 11.25306 1.000 30.77010 71 GLU A O 1
ATOM 1090 N N . PHE A 1 72 ? 3.17952 0.39099 10.74448 1.000 29.32472 72 PHE A N 1
ATOM 1091 C CA . PHE A 1 72 ? 3.19800 1.20079 11.95828 1.000 32.28879 72 PHE A CA 1
ATOM 1092 C C . PHE A 1 72 ? 3.42341 2.67068 11.63165 1.000 33.81716 72 PHE A C 1
ATOM 1093 O O . PHE A 1 72 ? 4.13365 3.40526 12.33034 1.000 37.08668 72 PHE A O 1
ATOM 1110 N N . ALA A 1 73 ? 2.78727 3.14428 10.57590 1.000 37.97017 73 ALA A N 1
ATOM 1111 C CA . ALA A 1 73 ? 2.81983 4.59245 10.33015 1.000 35.74935 73 ALA A CA 1
ATOM 1112 C C . ALA A 1 73 ? 2.24238 5.32990 11.52711 1.000 29.91332 73 ALA A C 1
ATOM 1113 O O . ALA A 1 73 ? 1.23279 4.93575 12.08907 1.000 31.85267 73 ALA A O 1
ATOM 1120 N N . ILE A 1 74 ? 2.88157 6.41530 11.90974 1.000 25.99280 74 ILE A N 1
ATOM 1121 C CA . ILE A 1 74 ? 2.36788 7.24486 12.98409 1.000 28.91557 74 ILE A CA 1
ATOM 1122 C C . ILE A 1 74 ? 1.08783 7.95327 12.58019 1.000 32.27405 74 ILE A C 1
ATOM 1123 O O . ILE A 1 74 ? 0.27724 8.29558 13.44569 1.000 30.86736 74 ILE A O 1
ATOM 1139 N N . HIS A 1 75 ? 0.90449 8.23932 11.28563 1.000 31.74499 75 HIS A N 1
ATOM 1140 C CA . HIS A 1 75 ? -0.30595 8.91435 10.82765 1.000 31.88879 75 HIS A CA 1
ATOM 1141 C C . HIS A 1 75 ? -0.56082 8.66568 9.35451 1.000 28.13081 75 HIS A C 1
ATOM 1142 O O . HIS A 1 75 ? 0.35827 8.63309 8.56325 1.000 26.64076 75 HIS A O 1
ATOM 1156 N N . LYS A 1 76 ? -1.82780 8.48753 9.00518 1.000 26.88640 76 LYS A N 1
ATOM 1157 C CA . LYS A 1 76 ? -2.32577 8.57321 7.65229 1.000 25.48783 76 LYS A CA 1
ATOM 1158 C C . LYS A 1 76 ? -3.59537 9.41738 7.73435 1.000 32.08628 76 LYS A C 1
ATOM 1159 O O . LYS A 1 76 ? -4.27215 9.41074 8.76176 1.000 25.95662 76 LYS A O 1
ATOM 1178 N N . HIS A 1 77 ? -3.86105 10.21408 6.70275 1.000 26.96760 77 HIS A N 1
ATOM 1179 C CA . HIS A 1 77 ? -5.03128 11.07696 6.68237 1.000 25.51265 77 HIS A CA 1
ATOM 1180 C C . HIS A 1 77 ? -6.18468 10.40237 5.96773 1.000 30.23973 77 HIS A C 1
ATOM 1181 O O . HIS A 1 77 ? -7.30164 10.91820 6.01126 1.000 26.07559 77 HIS A O 1
ATOM 1195 N N . CYS A 1 78 ? -5.94015 9.25559 5.31412 1.000 26.76989 78 CYS A N 1
ATOM 1196 C CA . CYS A 1 78 ? -7.00944 8.53985 4.61005 1.000 30.25182 78 CYS A CA 1
ATOM 1197 C C . CYS A 1 78 ? -6.59286 7.08462 4.47551 1.000 27.68273 78 CYS A C 1
ATOM 1198 O O . CYS A 1 78 ? -5.44996 6.73583 4.72601 1.000 23.34385 78 CYS A O 1
ATOM 1206 N N . THR A 1 79 ? -7.53313 6.24353 4.11329 1.000 25.07662 79 THR A N 1
ATOM 1207 C CA . THR A 1 79 ? -7.26954 4.84676 3.87227 1.000 18.86113 79 THR A CA 1
ATOM 1208 C C . THR A 1 79 ? -6.53285 4.61262 2.57393 1.000 21.41331 79 THR A C 1
ATOM 1209 O O . THR A 1 79 ? -7.00034 5.03715 1.51603 1.000 26.09055 79 THR A O 1
ATOM 1220 N N . ASP A 1 80 ? -5.39534 3.90044 2.66347 1.000 22.69845 80 ASP A N 1
ATOM 1221 C CA . ASP A 1 80 ? -4.69780 3.39028 1.50487 1.000 27.37835 80 ASP A CA 1
ATOM 1222 C C . ASP A 1 80 ? -5.37186 2.09648 1.04171 1.000 24.78947 80 ASP A C 1
ATOM 1223 O O . ASP A 1 80 ? -5.65974 1.20969 1.85777 1.000 28.21930 80 ASP A O 1
ATOM 1232 N N . VAL A 1 81 ? -5.48685 1.91986 -0.27988 1.000 23.54239 81 VAL A N 1
ATOM 1233 C CA . VAL A 1 81 ? -5.95672 0.67391 -0.87363 1.000 27.77099 81 VAL A CA 1
ATOM 1234 C C . VAL A 1 81 ? -4.90142 0.21828 -1.88086 1.000 25.12971 81 VAL A C 1
ATOM 1235 O O . VAL A 1 81 ? -4.55317 0.97655 -2.78977 1.000 24.03688 81 VAL A O 1
ATOM 1248 N N . VAL A 1 82 ? -4.32701 -0.96220 -1.67710 1.000 22.61742 82 VAL A N 1
ATOM 1249 C CA . VAL A 1 82 ? -3.27943 -1.44527 -2.55812 1.000 22.28650 82 VAL A CA 1
ATOM 1250 C C . VAL A 1 82 ? -3.58350 -2.88721 -2.97342 1.000 30.16237 82 VAL A C 1
ATOM 1251 O O . VAL A 1 82 ? -4.16761 -3.65294 -2.21290 1.000 27.74779 82 VAL A O 1
ATOM 1264 N N . VAL A 1 83 ? -3.09942 -3.28401 -4.14550 1.000 25.84220 83 VAL A N 1
ATOM 1265 C CA . VAL A 1 83 ? -3.34584 -4.59398 -4.72247 1.000 27.49323 83 VAL A CA 1
ATOM 1266 C C . VAL A 1 83 ? -2.02383 -5.26065 -5.05421 1.000 34.98854 83 VAL A C 1
ATOM 1267 O O . VAL A 1 83 ? -1.15770 -4.65521 -5.68834 1.000 32.26785 83 VAL A O 1
ATOM 1280 N N . SER A 1 84 ? -1.89596 -6.52589 -4.68540 1.000 31.18578 84 SER A N 1
ATOM 1281 C CA . SER A 1 84 ? -0.82972 -7.38315 -5.17214 1.000 35.02322 84 SER A CA 1
ATOM 1282 C C . SER A 1 84 ? -1.45772 -8.52956 -5.95642 1.000 36.21977 84 SER A C 1
ATOM 1283 O O . SER A 1 84 ? -2.21824 -9.32357 -5.40002 1.000 31.57821 84 SER A O 1
ATOM 1291 N N . GLY A 1 85 ? -1.13755 -8.62933 -7.23810 1.000 31.22455 85 GLY A N 1
ATOM 1292 C CA . GLY A 1 85 ? -1.72396 -9.68319 -8.04239 1.000 35.65074 85 GLY A CA 1
ATOM 1293 C C . GLY A 1 85 ? -1.15986 -9.63352 -9.43936 1.000 34.13236 85 GLY A C 1
ATOM 1294 O O . GLY A 1 85 ? -0.26943 -8.83357 -9.76030 1.000 41.14173 85 GLY A O 1
ATOM 1298 N N . LYS A 1 86 ? -1.71065 -10.49293 -10.27356 1.000 35.28333 86 LYS A N 1
ATOM 1299 C CA . LYS A 1 86 ? -1.32445 -10.62021 -11.66998 1.000 34.82590 86 LYS A CA 1
ATOM 1300 C C . LYS A 1 86 ? -2.51095 -10.32184 -12.57472 1.000 33.43092 86 LYS A C 1
ATOM 1301 O O . LYS A 1 86 ? -3.67428 -10.55618 -12.21755 1.000 31.64675 86 LYS A O 1
ATOM 1320 N N . ALA A 1 87 ? -2.20796 -9.81190 -13.76005 1.000 32.57693 87 ALA A N 1
ATOM 1321 C CA . ALA A 1 87 ? -3.19626 -9.80374 -14.82240 1.000 33.89975 87 ALA A CA 1
ATOM 1322 C C . ALA A 1 87 ? -3.48814 -11.24231 -15.23882 1.000 35.87428 87 ALA A C 1
ATOM 1323 O O . ALA A 1 87 ? -2.56751 -12.01132 -15.50982 1.000 34.66577 87 ALA A O 1
ATOM 1330 N N . ARG A 1 88 ? -4.76568 -11.61200 -15.29214 1.000 30.81804 88 ARG A N 1
ATOM 1331 C CA . ARG A 1 88 ? -5.16463 -12.95380 -15.70136 1.000 32.99100 88 ARG A CA 1
ATOM 1332 C C . ARG A 1 88 ? -6.28715 -12.84052 -16.72106 1.000 35.66793 88 ARG A C 1
ATOM 1333 O O . ARG A 1 88 ? -7.36741 -12.32319 -16.41487 1.000 35.26145 88 ARG A O 1
ATOM 1354 N N . ALA A 1 89 ? -6.01763 -13.29649 -17.93635 1.000 37.68837 89 ALA A N 1
ATOM 1355 C CA . ALA A 1 89 ? -6.96225 -13.11581 -19.02644 1.000 35.49652 89 ALA A CA 1
ATOM 1356 C C . ALA A 1 89 ? -8.23239 -13.94307 -18.84150 1.000 40.37876 89 ALA A C 1
ATOM 1357 O O . ALA A 1 89 ? -8.20744 -15.07601 -18.35655 1.000 36.25987 89 ALA A O 1
ATOM 1364 N N . TYR A 1 90 ? -9.35351 -13.36905 -19.24484 1.000 39.39326 90 TYR A N 1
ATOM 1365 C CA . TYR A 1 90 ? -10.63523 -14.05313 -19.07718 1.000 43.43517 90 TYR A CA 1
ATOM 1366 C C . TYR A 1 90 ? -10.63037 -15.42067 -19.76466 1.000 43.30260 90 TYR A C 1
ATOM 1367 O O . TYR A 1 90 ? -10.22403 -15.55038 -20.92133 1.000 43.62110 90 TYR A O 1
ATOM 1385 N N . ALA A 1 91 ? -11.02971 -16.44954 -19.01869 1.000 41.22109 91 ALA A N 1
ATOM 1386 C CA . ALA A 1 91 ? -11.18292 -17.82738 -19.50798 1.000 46.61014 91 ALA A CA 1
ATOM 1387 C C . ALA A 1 91 ? -9.88046 -18.45358 -19.99115 1.000 48.82276 91 ALA A C 1
ATOM 1388 O O . ALA A 1 91 ? -9.88528 -19.46544 -20.68438 1.000 47.57696 91 ALA A O 1
ATOM 1395 N N . LYS A 1 92 ? -8.73970 -17.90996 -19.61139 1.000 45.38894 92 LYS A N 1
ATOM 1396 C CA . LYS A 1 92 ? -7.45771 -18.41280 -20.05903 1.000 39.71702 92 LYS A CA 1
ATOM 1397 C C . LYS A 1 92 ? -7.34929 -18.40749 -21.57819 1.000 44.60051 92 LYS A C 1
ATOM 1398 O O . LYS A 1 92 ? -6.64912 -19.23482 -22.15842 1.000 51.50019 92 LYS A O 1
ATOM 1417 N N . ARG A 1 93 ? -8.01986 -17.46494 -22.22995 1.000 47.07220 93 ARG A N 1
ATOM 1418 C CA . ARG A 1 93 ? -7.80996 -17.22748 -23.65419 1.000 49.71637 93 ARG A CA 1
ATOM 1419 C C . ARG A 1 93 ? -6.67239 -16.23821 -23.84377 1.000 52.72754 93 ARG A C 1
ATOM 1420 O O . ARG A 1 93 ? -6.75757 -15.11977 -23.32826 1.000 54.61514 93 ARG A O 1
ATOM 1441 N N . PRO A 1 94 ? -5.60685 -16.58934 -24.56260 1.000 52.33742 94 PRO A N 1
ATOM 1442 C CA . PRO A 1 94 ? -4.49139 -15.64288 -24.72077 1.000 53.69466 94 PRO A CA 1
ATOM 1443 C C . PRO A 1 94 ? -4.95140 -14.33114 -25.35266 1.000 53.43915 94 PRO A C 1
ATOM 1444 O O . PRO A 1 94 ? -5.83376 -14.30132 -26.20902 1.000 50.69215 94 PRO A O 1
ATOM 1455 N N . VAL A 1 95 ? -4.36172 -13.22994 -24.89067 1.000 51.63781 95 VAL A N 1
ATOM 1456 C CA . VAL A 1 95 ? -4.65630 -11.90548 -25.41539 1.000 46.34377 95 VAL A CA 1
ATOM 1457 C C . VAL A 1 95 ? -3.33048 -11.16861 -25.54351 1.000 48.10540 95 VAL A C 1
ATOM 1458 O O . VAL A 1 95 ? -2.31548 -11.55926 -24.95859 1.000 50.26221 95 VAL A O 1
ATOM 1471 N N . GLU A 1 96 ? -3.35608 -10.09298 -26.31753 1.000 43.01062 96 GLU A N 1
ATOM 1472 C CA . GLU A 1 96 ? -2.21515 -9.21289 -26.49843 1.000 48.02724 96 GLU A CA 1
ATOM 1473 C C . GLU A 1 96 ? -2.27216 -7.97381 -25.61250 1.000 40.99644 96 GLU A C 1
ATOM 1474 O O . GLU A 1 96 ? -1.26254 -7.28522 -25.47666 1.000 40.62986 96 GLU A O 1
ATOM 1486 N N . GLN A 1 97 ? -3.42637 -7.65651 -25.04612 1.000 38.07921 97 GLN A N 1
ATOM 1487 C CA . GLN A 1 97 ? -3.60345 -6.61103 -24.05457 1.000 41.21359 97 GLN A CA 1
ATOM 1488 C C . GLN A 1 97 ? -4.95841 -6.79154 -23.39405 1.000 44.25567 97 GLN A C 1
ATOM 1489 O O . GLN A 1 97 ? -5.89260 -7.29911 -24.00605 1.000 37.66752 97 GLN A O 1
ATOM 1503 N N . MET A 1 98 ? -5.03996 -6.39916 -22.12933 1.000 40.05319 98 MET A N 1
ATOM 1504 C CA . MET A 1 98 ? -6.27094 -6.48626 -21.37014 1.000 37.77043 98 MET A CA 1
ATOM 1505 C C . MET A 1 98 ? -6.32293 -5.34125 -20.37154 1.000 42.28352 98 MET A C 1
ATOM 1506 O O . MET A 1 98 ? -5.36668 -4.57481 -20.19992 1.000 42.36717 98 MET A O 1
ATOM 1520 N N . GLU A 1 99 ? -7.47256 -5.20039 -19.72937 1.000 35.80620 99 GLU A N 1
ATOM 1521 C CA . GLU A 1 99 ? -7.67929 -4.15471 -18.73942 1.000 41.56643 99 GLU A CA 1
ATOM 1522 C C . GLU A 1 99 ? -7.89376 -4.78465 -17.36387 1.000 32.62958 99 GLU A C 1
ATOM 1523 O O . GLU A 1 99 ? -8.61861 -5.77387 -17.21981 1.000 39.30354 99 GLU A O 1
ATOM 1535 N N . CYS A 1 100 ? -7.28297 -4.18518 -16.36116 1.000 32.85241 100 CYS A N 1
ATOM 1536 C CA . CYS A 1 100 ? -7.48216 -4.47844 -14.95123 1.000 29.51047 100 CYS A CA 1
ATOM 1537 C C . CYS A 1 100 ? -8.11555 -3.24369 -14.30613 1.000 31.03246 100 CYS A C 1
ATOM 1538 O O . CYS A 1 100 ? -7.68282 -2.11226 -14.55316 1.000 33.83148 100 CYS A O 1
ATOM 1546 N N . ARG A 1 101 ? -9.11437 -3.45818 -13.46016 1.000 29.77459 101 ARG A N 1
ATOM 1547 C CA . ARG A 1 101 ? -9.90322 -2.38808 -12.89047 1.000 27.83280 101 ARG A CA 1
ATOM 1548 C C . ARG A 1 101 ? -10.08741 -2.61180 -11.40592 1.000 28.37806 101 ARG A C 1
ATOM 1549 O O . ARG A 1 101 ? -10.40659 -3.71250 -10.95495 1.000 32.40586 101 ARG A O 1
ATOM 1570 N N . LEU A 1 102 ? -9.84865 -1.56609 -10.65808 1.000 23.81769 102 LEU A N 1
ATOM 1571 C CA . LEU A 1 102 ? -10.06848 -1.49692 -9.22070 1.000 25.97386 102 LEU A CA 1
ATOM 1572 C C . LEU A 1 102 ? -11.22228 -0.53684 -8.99591 1.000 30.37890 102 LEU A C 1
ATOM 1573 O O . LEU A 1 102 ? -11.16407 0.62833 -9.42497 1.000 28.94497 102 LEU A O 1
ATOM 1589 N N . LEU A 1 103 ? -12.29643 -1.03248 -8.37677 1.000 32.31192 103 LEU A N 1
ATOM 1590 C CA . LEU A 1 103 ? -13.48736 -0.20414 -8.13597 1.000 27.68840 103 LEU A CA 1
ATOM 1591 C C . LEU A 1 103 ? -13.82380 -0.23677 -6.65007 1.000 28.30253 103 LEU A C 1
ATOM 1592 O O . LEU A 1 103 ? -14.00689 -1.30760 -6.08164 1.000 35.06587 103 LEU A O 1
ATOM 1608 N N . LEU A 1 104 ? -13.91214 0.92403 -6.03030 1.000 27.89746 104 LEU A N 1
ATOM 1609 C CA . LEU A 1 104 ? -14.28181 1.06694 -4.62410 1.000 32.80419 104 LEU A CA 1
ATOM 1610 C C . LEU A 1 104 ? -15.27202 2.22430 -4.60007 1.000 38.46797 104 LEU A C 1
ATOM 1611 O O . LEU A 1 104 ? -14.87580 3.39481 -4.67117 1.000 30.08622 104 LEU A O 1
ATOM 1627 N N . ASP A 1 105 ? -16.55545 1.89580 -4.43204 1.000 35.13425 105 ASP A N 1
ATOM 1628 C CA . ASP A 1 105 ? -17.61002 2.86336 -4.68081 1.000 37.81819 105 ASP A CA 1
ATOM 1629 C C . ASP A 1 105 ? -17.41733 4.12816 -3.87250 1.000 34.46533 105 ASP A C 1
ATOM 1630 O O . ASP A 1 105 ? -17.33351 4.08794 -2.64437 1.000 38.18377 105 ASP A O 1
ATOM 1639 N N . GLY A 1 106 ? -17.44535 5.24760 -4.55571 1.000 31.91506 106 GLY A N 1
ATOM 1640 C CA . GLY A 1 106 ? -17.28106 6.55185 -3.93535 1.000 39.41114 106 GLY A CA 1
ATOM 1641 C C . GLY A 1 106 ? -15.85299 7.03467 -3.75517 1.000 34.42701 106 GLY A C 1
ATOM 1642 O O . GLY A 1 106 ? -15.65425 8.20027 -3.37169 1.000 38.78631 106 GLY A O 1
ATOM 1646 N N . HIS A 1 107 ? -14.85195 6.17578 -4.02364 1.000 31.32271 107 HIS A N 1
ATOM 1647 C CA . HIS A 1 107 ? -13.47849 6.52789 -3.70338 1.000 32.53037 107 HIS A CA 1
ATOM 1648 C C . HIS A 1 107 ? -12.49378 6.23771 -4.81182 1.000 28.24193 107 HIS A C 1
ATOM 1649 O O . HIS A 1 107 ? -11.58736 7.01893 -5.02564 1.000 29.04408 107 HIS A O 1
ATOM 1663 N N . ILE A 1 108 ? -12.63212 5.11708 -5.49415 1.000 30.34214 108 ILE A N 1
ATOM 1664 C CA . ILE A 1 108 ? -11.65789 4.67360 -6.48406 1.000 34.31157 108 ILE A CA 1
ATOM 1665 C C . ILE A 1 108 ? -12.41341 4.11344 -7.68171 1.000 30.66236 108 ILE A C 1
ATOM 1666 O O . ILE A 1 108 ? -13.28639 3.27069 -7.51154 1.000 30.73693 108 ILE A O 1
ATOM 1682 N N . ASP A 1 109 ? -12.00373 4.49448 -8.89605 1.000 36.82708 109 ASP A N 1
ATOM 1683 C CA . ASP A 1 109 ? -12.44278 3.80471 -10.10126 1.000 37.19393 109 ASP A CA 1
ATOM 1684 C C . ASP A 1 109 ? -11.28448 3.90764 -11.08738 1.000 36.34356 109 ASP A C 1
ATOM 1685 O O . ASP A 1 109 ? -11.09901 4.94459 -11.73875 1.000 33.24407 109 ASP A O 1
ATOM 1694 N N . LYS A 1 110 ? -10.48799 2.84917 -11.17690 1.000 34.18144 110 LYS A N 1
ATOM 1695 C CA . LYS A 1 110 ? -9.19152 2.94208 -11.83136 1.000 31.67671 110 LYS A CA 1
ATOM 1696 C C . LYS A 1 110 ? -9.04305 1.75865 -12.75595 1.000 30.40410 110 LYS A C 1
ATOM 1697 O O . LYS A 1 110 ? -9.09466 0.61894 -12.31651 1.000 30.92173 110 LYS A O 1
ATOM 1716 N N . THR A 1 111 ? -8.83308 2.02580 -14.02316 1.000 31.09948 111 THR A N 1
ATOM 1717 C CA . THR A 1 111 ? -8.49676 1.00321 -14.99877 1.000 31.84291 111 THR A CA 1
ATOM 1718 C C . THR A 1 111 ? -7.08611 1.24928 -15.51722 1.000 34.35520 111 THR A C 1
ATOM 1719 O O . THR A 1 111 ? -6.73376 2.38617 -15.81834 1.000 32.49583 111 THR A O 1
ATOM 1730 N N . LEU A 1 112 ? -6.27947 0.19255 -15.58817 1.000 31.56048 112 LEU A N 1
ATOM 1731 C CA . LEU A 1 112 ? -4.98351 0.21474 -16.22873 1.000 31.75302 112 LEU A CA 1
ATOM 1732 C C . LEU A 1 112 ? -5.00374 -0.77565 -17.38325 1.000 31.13726 112 LEU A C 1
ATOM 1733 O O . LEU A 1 112 ? -5.66663 -1.83922 -17.32109 1.000 31.79144 112 LEU A O 1
ATOM 1749 N N . VAL A 1 113 ? -4.21326 -0.45374 -18.40561 1.000 27.61657 113 VAL A N 1
ATOM 1750 C CA . VAL A 1 113 ? -4.08164 -1.30144 -19.57605 1.000 27.84798 113 VAL A CA 1
ATOM 1751 C C . VAL A 1 113 ? -2.79622 -2.10128 -19.47830 1.000 27.28873 113 VAL A C 1
ATOM 1752 O O . VAL A 1 113 ? -1.71728 -1.54367 -19.21338 1.000 32.95306 113 VAL A O 1
ATOM 1765 N N . ILE A 1 114 ? -2.90289 -3.41054 -19.68635 1.000 27.45342 114 ILE A N 1
ATOM 1766 C CA . ILE A 1 114 ? -1.76026 -4.32444 -19.56626 1.000 31.39895 114 ILE A CA 1
ATOM 1767 C C . ILE A 1 114 ? -1.41378 -4.83528 -20.95321 1.000 33.44405 114 ILE A C 1
ATOM 1768 O O . ILE A 1 114 ? -2.25454 -5.46198 -21.61205 1.000 33.16062 114 ILE A O 1
ATOM 1784 N N . HIS A 1 115 ? -0.19480 -4.57551 -21.39748 1.000 35.12441 115 HIS A N 1
ATOM 1785 C CA . HIS A 1 115 ? 0.24363 -4.98474 -22.72317 1.000 36.47557 115 HIS A CA 1
ATOM 1786 C C . HIS A 1 115 ? 1.03384 -6.28626 -22.61410 1.000 38.32654 115 HIS A C 1
ATOM 1787 O O . HIS A 1 115 ? 1.68197 -6.55625 -21.59938 1.000 37.93733 115 HIS A O 1
ATOM 1801 N N . GLY A 1 116 ? 0.98767 -7.08955 -23.66455 1.000 37.03709 116 GLY A N 1
ATOM 1802 C CA . GLY A 1 116 ? 1.88368 -8.22132 -23.78701 1.000 34.98748 116 GLY A CA 1
ATOM 1803 C C . GLY A 1 116 ? 3.33241 -7.75862 -23.88314 1.000 43.36702 116 GLY A C 1
ATOM 1804 O O . GLY A 1 116 ? 3.66216 -6.59738 -24.11150 1.000 43.24581 116 GLY A O 1
ATOM 1808 N N . GLN A 1 117 ? 4.23434 -8.70885 -23.70752 1.000 42.11524 117 GLN A N 1
ATOM 1809 C CA . GLN A 1 117 ? 5.65059 -8.37776 -23.70547 1.000 37.29365 117 GLN A CA 1
ATOM 1810 C C . GLN A 1 117 ? 6.09326 -7.97255 -25.11212 1.000 41.91105 117 GLN A C 1
ATOM 1811 O O . GLN A 1 117 ? 5.63554 -8.53396 -26.11825 1.000 36.74331 117 GLN A O 1
ATOM 1825 N N . ARG A 1 118 ? 6.99464 -7.00291 -25.16903 1.000 36.08511 118 ARG A N 1
ATOM 1826 C CA . ARG A 1 118 ? 7.45246 -6.39745 -26.41262 1.000 40.74036 118 ARG A CA 1
ATOM 1827 C C . ARG A 1 118 ? 8.96859 -6.26056 -26.40447 1.000 43.03427 118 ARG A C 1
ATOM 1828 O O . ARG A 1 118 ? 9.60842 -6.30742 -25.35110 1.000 44.32701 118 ARG A O 1
ATOM 1849 N N . ASP A 1 119 ? 9.53568 -6.08175 -27.59981 1.000 44.94539 119 ASP A N 1
ATOM 1850 C CA . ASP A 1 119 ? 10.96433 -5.89295 -27.79995 1.000 45.42299 119 ASP A CA 1
ATOM 1851 C C . ASP A 1 119 ? 11.23654 -4.50360 -28.35350 1.000 41.78080 119 ASP A C 1
ATOM 1852 O O . ASP A 1 119 ? 10.35917 -3.85930 -28.91878 1.000 45.71124 119 ASP A O 1
ATOM 1861 N N . TRP A 1 120 ? 12.45266 -4.02306 -28.15529 1.000 43.65554 120 TRP A N 1
ATOM 1862 C CA . TRP A 1 120 ? 12.84678 -2.77217 -28.78135 1.000 42.51977 120 TRP A CA 1
ATOM 1863 C C . TRP A 1 120 ? 13.17215 -3.04535 -30.24651 1.000 48.98473 120 TRP A C 1
ATOM 1864 O O . TRP A 1 120 ? 13.64445 -4.12856 -30.60149 1.000 45.23974 120 TRP A O 1
ATOM 1885 N N . ILE A 1 121 ? 12.88838 -2.05851 -31.09996 1.000 58.11965 121 ILE A N 1
ATOM 1886 C CA . ILE A 1 121 ? 13.18316 -2.11272 -32.53030 1.000 51.55285 121 ILE A CA 1
ATOM 1887 C C . ILE A 1 121 ? 14.02769 -0.88918 -32.84643 1.000 52.43743 121 ILE A C 1
ATOM 1888 O O . ILE A 1 121 ? 13.55818 0.24465 -32.69336 1.000 56.47877 121 ILE A O 1
ATOM 1904 N N . GLU A 1 122 ? 15.26216 -1.11325 -33.27290 1.000 56.24203 122 GLU A N 1
ATOM 1905 C CA . GLU A 1 122 ? 16.18340 -0.03876 -33.59504 1.000 65.07860 122 GLU A CA 1
ATOM 1906 C C . GLU A 1 122 ? 16.18788 0.20695 -35.09714 1.000 70.33888 122 GLU A C 1
ATOM 1907 O O . GLU A 1 122 ? 16.09528 -0.73069 -35.89577 1.000 70.38610 122 GLU A O 1
ATOM 1919 N N . HIS A 1 123 ? 16.29402 1.48236 -35.48005 1.000 81.52416 123 HIS A N 1
ATOM 1920 C CA . HIS A 1 123 ? 16.20880 1.85830 -36.89647 1.000 89.47952 123 HIS A CA 1
ATOM 1921 C C . HIS A 1 123 ? 16.94934 3.18693 -37.06059 1.000 87.58026 123 HIS A C 1
ATOM 1922 O O . HIS A 1 123 ? 16.42195 4.24417 -36.68724 1.000 86.87646 123 HIS A O 1
ATOM 1936 N N . GLY A 1 124 ? 18.15435 3.12465 -37.63194 1.000 82.58884 124 GLY A N 1
ATOM 1937 C CA . GLY A 1 124 ? 18.92821 4.31519 -37.89054 1.000 85.48286 124 GLY A CA 1
ATOM 1938 C C . GLY A 1 124 ? 18.97194 5.27165 -36.71804 1.000 89.74744 124 GLY A C 1
ATOM 1939 O O . GLY A 1 124 ? 18.65992 6.46092 -36.86138 1.000 84.62601 124 GLY A O 1
ATOM 1943 N N . GLY A 1 125 ? 19.35715 4.76126 -35.54722 1.000 88.77925 125 GLY A N 1
ATOM 1944 C CA . GLY A 1 125 ? 19.43829 5.57737 -34.35106 1.000 82.32893 125 GLY A CA 1
ATOM 1945 C C . GLY A 1 125 ? 18.11179 5.92686 -33.70701 1.000 78.06778 125 GLY A C 1
ATOM 1946 O O . GLY A 1 125 ? 18.10541 6.60485 -32.66980 1.000 72.42822 125 GLY A O 1
ATOM 1950 N N . SER A 1 126 ? 16.99427 5.49714 -34.28432 1.000 75.53395 126 SER A N 1
ATOM 1951 C CA . SER A 1 126 ? 15.67340 5.68916 -33.70473 1.000 74.35737 126 SER A CA 1
ATOM 1952 C C . SER A 1 126 ? 15.11770 4.34381 -33.24497 1.000 68.46493 126 SER A C 1
ATOM 1953 O O . SER A 1 126 ? 15.20752 3.33906 -33.95887 1.000 71.21335 126 SER A O 1
ATOM 1961 N N . ILE A 1 127 ? 14.53969 4.32456 -32.05294 1.000 61.80109 127 ILE A N 1
ATOM 1962 C CA . ILE A 1 127 ? 14.08208 3.08978 -31.42888 1.000 57.87476 127 ILE A CA 1
ATOM 1963 C C . ILE A 1 127 ? 12.58223 3.16104 -31.21376 1.000 49.48010 127 ILE A C 1
ATOM 1964 O O . ILE A 1 127 ? 12.05703 4.19997 -30.80737 1.000 54.79570 127 ILE A O 1
ATOM 1980 N N . THR A 1 128 ? 11.89650 2.06041 -31.50442 1.000 47.76036 128 THR A N 1
ATOM 1981 C CA . THR A 1 128 ? 10.48301 1.92861 -31.19511 1.000 50.37999 128 THR A CA 1
ATOM 1982 C C . THR A 1 128 ? 10.24067 0.52284 -30.63514 1.000 44.17838 128 THR A C 1
ATOM 1983 O O . THR A 1 128 ? 11.17701 -0.26158 -30.43703 1.000 42.60295 128 THR A O 1
ATOM 1994 N N . VAL A 1 129 ? 8.96537 0.18388 -30.44319 1.000 45.90283 129 VAL A N 1
ATOM 1995 C CA . VAL A 1 129 ? 8.58366 -1.07930 -29.82141 1.000 46.37012 129 VAL A CA 1
ATOM 1996 C C . VAL A 1 129 ? 7.89400 -1.97298 -30.83159 1.000 46.48258 129 VAL A C 1
ATOM 1997 O O . VAL A 1 129 ? 7.28593 -1.49292 -31.79341 1.000 52.42534 129 VAL A O 1
ATOM 2010 N N . SER A 1 130 ? 8.00538 -3.27936 -30.60908 1.000 40.98859 130 SER A N 1
ATOM 2011 C CA . SER A 1 130 ? 7.34477 -4.25369 -31.44985 1.000 47.20995 130 SER A CA 1
ATOM 2012 C C . SER A 1 130 ? 5.88699 -4.44000 -31.03142 1.000 46.73649 130 SER A C 1
ATOM 2013 O O . SER A 1 130 ? 5.39359 -3.82422 -30.07621 1.000 46.86002 130 SER A O 1
ATOM 2021 N N . ASN A 1 131 ? 5.18642 -5.31131 -31.75735 1.000 47.48322 131 ASN A N 1
ATOM 2022 C CA . ASN A 1 131 ? 3.85419 -5.70769 -31.34229 1.000 49.04242 131 ASN A CA 1
ATOM 2023 C C . ASN A 1 131 ? 3.92873 -6.52715 -30.06143 1.000 46.56779 131 ASN A C 1
ATOM 2024 O O . ASN A 1 131 ? 4.94921 -7.17567 -29.79250 1.000 44.33687 131 ASN A O 1
ATOM 2035 N N . PRO A 1 132 ? 2.85138 -6.55327 -29.28047 1.000 43.69138 132 PRO A N 1
ATOM 2036 C CA . PRO A 1 132 ? 2.86445 -7.34324 -28.04458 1.000 48.87863 132 PRO A CA 1
ATOM 2037 C C . PRO A 1 132 ? 2.66656 -8.83309 -28.29409 1.000 49.76771 132 PRO A C 1
ATOM 2038 O O . PRO A 1 132 ? 1.97701 -9.25823 -29.21652 1.000 53.52062 132 PRO A O 1
ATOM 2049 N N . GLN A 1 133 ? 3.28792 -9.63110 -27.44203 1.000 49.08183 133 GLN A N 1
ATOM 2050 C CA . GLN A 1 133 ? 3.09163 -11.07049 -27.46242 1.000 50.65163 133 GLN A CA 1
ATOM 2051 C C . GLN A 1 133 ? 1.82746 -11.44509 -26.69178 1.000 51.65573 133 GLN A C 1
ATOM 2052 O O . GLN A 1 133 ? 1.41239 -10.77026 -25.74882 1.000 51.40882 133 GLN A O 1
ATOM 2066 N N . SER A 1 134 ? 1.20102 -12.52662 -27.11184 1.000 45.74594 134 SER A N 1
ATOM 2067 C CA . SER A 1 134 ? 0.01764 -12.99859 -26.41431 1.000 49.82476 134 SER A CA 1
ATOM 2068 C C . SER A 1 134 ? 0.40093 -13.56538 -25.05423 1.000 44.29919 134 SER A C 1
ATOM 2069 O O . SER A 1 134 ? 1.51585 -14.04610 -24.84809 1.000 45.12366 134 SER A O 1
ATOM 2077 N N . PHE A 1 135 ? -0.53357 -13.48713 -24.11062 1.000 46.64788 135 PHE A N 1
ATOM 2078 C CA . PHE A 1 135 ? -0.26784 -14.01892 -22.78506 1.000 40.83632 135 PHE A CA 1
ATOM 2079 C C . PHE A 1 135 ? -1.56527 -14.45437 -22.13352 1.000 41.47156 135 PHE A C 1
ATOM 2080 O O . PHE A 1 135 ? -2.64531 -14.01867 -22.51097 1.000 42.47581 135 PHE A O 1
ATOM 2097 N N . ILE A 1 136 ? -1.42490 -15.33620 -21.15030 1.000 44.71806 136 ILE A N 1
ATOM 2098 C CA . ILE A 1 136 ? -2.52973 -15.82031 -20.33363 1.000 45.46736 136 ILE A CA 1
ATOM 2099 C C . ILE A 1 136 ? -2.55868 -15.11409 -18.98588 1.000 43.80407 136 ILE A C 1
ATOM 2100 O O . ILE A 1 136 ? -3.63427 -14.82881 -18.45555 1.000 39.61152 136 ILE A O 1
ATOM 2116 N N . ASP A 1 137 ? -1.37382 -14.84041 -18.43695 1.000 38.71809 137 ASP A N 1
ATOM 2117 C CA . ASP A 1 137 ? -1.20297 -14.16508 -17.16362 1.000 39.50713 137 ASP A CA 1
ATOM 2118 C C . ASP A 1 137 ? 0.17374 -13.51187 -17.16857 1.000 39.92896 137 ASP A C 1
ATOM 2119 O O . ASP A 1 137 ? 1.08268 -13.96197 -17.88532 1.000 41.64220 137 ASP A O 1
ATOM 2128 N N . CYS A 1 138 ? 0.32101 -12.44717 -16.37357 1.000 34.15718 138 CYS A N 1
ATOM 2129 C CA . CYS A 1 138 ? 1.59943 -11.76306 -16.29384 1.000 33.51331 138 CYS A CA 1
ATOM 2130 C C . CYS A 1 138 ? 1.65670 -10.90374 -15.03687 1.000 31.41671 138 CYS A C 1
ATOM 2131 O O . CYS A 1 138 ? 0.64526 -10.54684 -14.44488 1.000 33.96772 138 CYS A O 1
ATOM 2139 N N . ASP A 1 139 ? 2.87108 -10.56949 -14.64714 1.000 29.43264 139 ASP A N 1
ATOM 2140 C CA . ASP A 1 139 ? 3.09571 -9.65377 -13.53295 1.000 35.52521 139 ASP A CA 1
ATOM 2141 C C . ASP A 1 139 ? 2.79373 -8.21896 -13.95820 1.000 29.92318 139 ASP A C 1
ATOM 2142 O O . ASP A 1 139 ? 2.87737 -7.86262 -15.14906 1.000 29.91251 139 ASP A O 1
ATOM 2151 N N . ILE A 1 140 ? 2.45626 -7.39225 -12.97224 1.000 26.47369 140 ILE A N 1
ATOM 2152 C CA . ILE A 1 140 ? 2.04987 -6.01663 -13.24717 1.000 28.54630 140 ILE A CA 1
ATOM 2153 C C . ILE A 1 140 ? 2.60752 -5.03634 -12.21251 1.000 28.77513 140 ILE A C 1
ATOM 2154 O O . ILE A 1 140 ? 2.08354 -3.92530 -12.03172 1.000 30.62912 140 ILE A O 1
ATOM 2170 N N . ASP A 1 141 ? 3.70759 -5.40644 -11.58448 1.000 30.86649 141 ASP A N 1
ATOM 2171 C CA . ASP A 1 141 ? 4.35248 -4.55535 -10.60282 1.000 30.19633 141 ASP A CA 1
ATOM 2172 C C . ASP A 1 141 ? 5.14611 -3.46227 -11.31626 1.000 27.76552 141 ASP A C 1
ATOM 2173 O O . ASP A 1 141 ? 5.29342 -3.46338 -12.54260 1.000 24.06970 141 ASP A O 1
ATOM 2182 N N . TYR A 1 142 ? 5.72869 -2.55263 -10.53488 1.000 28.26487 142 TYR A N 1
ATOM 2183 C CA . TYR A 1 142 ? 6.33245 -1.33061 -11.09984 1.000 29.36733 142 TYR A CA 1
ATOM 2184 C C . TYR A 1 142 ? 7.58636 -1.59359 -11.90770 1.000 29.49605 142 TYR A C 1
ATOM 2185 O O . TYR A 1 142 ? 8.02810 -0.67750 -12.60769 1.000 29.36814 142 TYR A O 1
ATOM 2203 N N . SER A 1 143 ? 8.15760 -2.81372 -11.86093 1.000 28.01930 143 SER A N 1
ATOM 2204 C CA . SER A 1 143 ? 9.23099 -3.11989 -12.81187 1.000 29.35331 143 SER A CA 1
ATOM 2205 C C . SER A 1 143 ? 8.72141 -3.20772 -14.26168 1.000 28.70814 143 SER A C 1
ATOM 2206 O O . SER A 1 143 ? 9.53420 -3.20370 -15.19719 1.000 30.07507 143 SER A O 1
ATOM 2214 N N . HIS A 1 144 ? 7.41808 -3.28630 -14.45472 1.000 30.18700 144 HIS A N 1
ATOM 2215 C CA . HIS A 1 144 ? 6.76472 -3.26387 -15.76930 1.000 32.75734 144 HIS A CA 1
ATOM 2216 C C . HIS A 1 144 ? 6.12572 -1.91885 -16.10451 1.000 32.56918 144 HIS A C 1
ATOM 2217 O O . HIS A 1 144 ? 5.41545 -1.78597 -17.12424 1.000 32.79589 144 HIS A O 1
ATOM 2231 N N . ALA A 1 145 ? 6.34502 -0.92945 -15.27425 1.000 29.86666 145 ALA A N 1
ATOM 2232 C CA . ALA A 1 145 ? 5.84942 0.42008 -15.52604 1.000 33.95276 145 ALA A CA 1
ATOM 2233 C C . ALA A 1 145 ? 6.97392 1.23630 -16.14939 1.000 28.06764 145 ALA A C 1
ATOM 2234 O O . ALA A 1 145 ? 8.14170 0.80458 -16.16349 1.000 25.44809 145 ALA A O 1
ATOM 2241 N N . ILE A 1 146 ? 6.60229 2.40478 -16.69802 1.000 28.62191 146 ILE A N 1
ATOM 2242 C CA . ILE A 1 146 ? 7.57201 3.35243 -17.22779 1.000 29.12935 146 ILE A CA 1
ATOM 2243 C C . ILE A 1 146 ? 8.56157 3.74841 -16.14260 1.000 31.50970 146 ILE A C 1
ATOM 2244 O O . ILE A 1 146 ? 8.19657 3.95093 -14.97106 1.000 27.85882 146 ILE A O 1
ATOM 2260 N N . GLY A 1 147 ? 9.83489 3.83484 -16.52519 1.000 31.45521 147 GLY A N 1
ATOM 2261 C CA . GLY A 1 147 ? 10.86016 4.25925 -15.59512 1.000 32.80322 147 GLY A CA 1
ATOM 2262 C C . GLY A 1 147 ? 12.21775 3.81266 -16.07812 1.000 33.27717 147 GLY A C 1
ATOM 2263 O O . GLY A 1 147 ? 12.40829 3.55477 -17.25195 1.000 35.32434 147 GLY A O 1
ATOM 2267 N N . GLY A 1 148 ? 13.14667 3.73037 -15.13226 1.000 30.58394 148 GLY A N 1
ATOM 2268 C CA . GLY A 1 148 ? 14.49833 3.29164 -15.38771 1.000 32.50801 148 GLY A CA 1
ATOM 2269 C C . GLY A 1 148 ? 15.47301 4.31244 -14.85710 1.000 33.64142 148 GLY A C 1
ATOM 2270 O O . GLY A 1 148 ? 15.64595 4.46152 -13.63730 1.000 33.78615 148 GLY A O 1
ATOM 2274 N N . GLU A 1 149 ? 16.07495 5.07876 -15.76286 1.000 35.17687 149 GLU A N 1
ATOM 2275 C CA . GLU A 1 149 ? 16.88984 6.23427 -15.38784 1.000 37.52966 149 GLU A CA 1
ATOM 2276 C C . GLU A 1 149 ? 15.95457 7.42729 -15.19313 1.000 42.25550 149 GLU A C 1
ATOM 2277 O O . GLU A 1 149 ? 15.93513 8.38329 -15.97045 1.000 39.82296 149 GLU A O 1
ATOM 2289 N N . ASP A 1 150 ? 15.18511 7.36494 -14.09841 1.000 39.57601 150 ASP A N 1
ATOM 2290 C CA . ASP A 1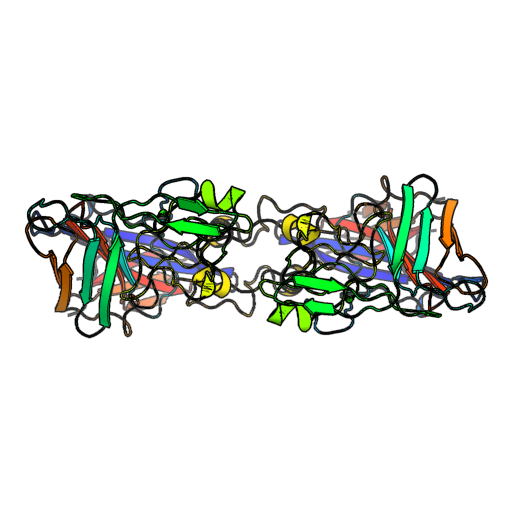 150 ? 14.05856 8.27983 -13.85901 1.000 33.65231 150 ASP A CA 1
ATOM 2291 C C . ASP A 1 150 ? 13.66222 8.15358 -12.39653 1.000 33.98318 150 ASP A C 1
ATOM 2292 O O . ASP A 1 150 ? 13.27718 7.06333 -11.94604 1.000 36.09403 150 ASP A O 1
ATOM 2301 N N . GLU A 1 151 ? 13.75515 9.25580 -11.65591 1.000 29.80159 151 GLU A N 1
ATOM 2302 C CA . GLU A 1 151 ? 13.50405 9.15727 -10.22350 1.000 31.76639 151 GLU A CA 1
ATOM 2303 C C . GLU A 1 151 ? 12.03615 8.91317 -9.91190 1.000 30.19381 151 GLU A C 1
ATOM 2304 O O . GLU A 1 151 ? 11.71548 8.61141 -8.76266 1.000 28.05963 151 GLU A O 1
ATOM 2316 N N . ARG A 1 152 ? 11.14548 9.08468 -10.88181 1.000 29.65312 152 ARG A N 1
ATOM 2317 C CA . ARG A 1 152 ? 9.76267 8.69994 -10.67489 1.000 33.53438 152 ARG A CA 1
ATOM 2318 C C . ARG A 1 152 ? 9.63563 7.19888 -10.39810 1.000 25.44807 152 ARG A C 1
ATOM 2319 O O . ARG A 1 152 ? 8.78057 6.78100 -9.60696 1.000 32.68072 152 ARG A O 1
ATOM 2340 N N . ASN A 1 153 ? 10.48293 6.38554 -11.02545 1.000 26.93422 153 ASN A N 1
ATOM 2341 C CA . ASN A 1 153 ? 10.41452 4.92904 -10.87690 1.000 33.08174 153 ASN A CA 1
ATOM 2342 C C . ASN A 1 153 ? 11.73017 4.34787 -11.39938 1.000 27.15489 153 ASN A C 1
ATOM 2343 O O . ASN A 1 153 ? 11.85159 4.02515 -12.57773 1.000 30.12193 153 ASN A O 1
ATOM 2354 N N . ARG A 1 154 ? 12.70287 4.22413 -10.51691 1.000 31.37112 154 ARG A N 1
ATOM 2355 C CA . ARG A 1 154 ? 14.00976 3.75131 -10.96713 1.000 28.52790 154 ARG A CA 1
ATOM 2356 C C . ARG A 1 154 ? 14.03653 2.24121 -11.18558 1.000 32.46170 154 ARG A C 1
ATOM 2357 O O . ARG A 1 154 ? 15.06371 1.71752 -11.57609 1.000 33.36228 154 ARG A O 1
ATOM 2378 N N . ILE A 1 155 ? 12.92349 1.52449 -11.03800 1.000 28.07427 155 ILE A N 1
ATOM 2379 C CA . ILE A 1 155 ? 12.93579 0.08947 -11.33237 1.000 32.75079 155 ILE A CA 1
ATOM 2380 C C . ILE A 1 155 ? 12.13873 -0.24777 -12.56701 1.000 31.22689 155 ILE A C 1
ATOM 2381 O O . ILE A 1 155 ? 11.98800 -1.43626 -12.90847 1.000 35.79066 155 ILE A O 1
ATOM 2397 N N . GLY A 1 156 ? 11.58724 0.74893 -13.23141 1.000 31.48819 156 GLY A N 1
ATOM 2398 C CA . GLY A 1 156 ? 10.82361 0.53404 -14.43797 1.000 29.01911 156 GLY A CA 1
ATOM 2399 C C . GLY A 1 156 ? 11.71613 0.48225 -15.64555 1.000 27.20100 156 GLY A C 1
ATOM 2400 O O . GLY A 1 156 ? 12.93513 0.40527 -15.53711 1.000 32.25614 156 GLY A O 1
ATOM 2404 N N . GLY A 1 157 ? 11.08628 0.53504 -16.82065 1.000 34.42999 157 GLY A N 1
ATOM 2405 C CA . GLY A 1 157 ? 11.80535 0.54913 -18.07086 1.000 33.82949 157 GLY A CA 1
ATOM 2406 C C . GLY A 1 157 ? 11.26043 1.60754 -19.00551 1.000 32.30504 157 GLY A C 1
ATOM 2407 O O . GLY A 1 157 ? 10.14523 2.08470 -18.85159 1.000 35.63541 157 GLY A O 1
ATOM 2411 N N . GLY A 1 158 ? 12.07796 1.95432 -19.99342 1.000 34.32915 158 GLY A N 1
ATOM 2412 C CA . GLY A 1 158 ? 11.66283 2.85481 -21.04694 1.000 39.47302 158 GLY A CA 1
ATOM 2413 C C . GLY A 1 158 ? 12.21082 4.25916 -20.96238 1.000 35.81064 158 GLY A C 1
ATOM 2414 O O . GLY A 1 158 ? 11.94015 5.06716 -21.85653 1.000 39.99209 158 GLY A O 1
ATOM 2418 N N . VAL A 1 159 ? 12.94424 4.58617 -19.91821 1.000 32.05743 159 VAL A N 1
ATOM 2419 C CA . VAL A 1 159 ? 13.55107 5.89974 -19.76236 1.000 38.37404 159 VAL A CA 1
ATOM 2420 C C . VAL A 1 159 ? 15.05257 5.71662 -19.58500 1.000 40.41889 159 VAL A C 1
ATOM 2421 O O . VAL A 1 159 ? 15.49611 5.09894 -18.60265 1.000 40.91902 159 VAL A O 1
ATOM 2434 N N . ALA A 1 160 ? 15.83560 6.26526 -20.52217 1.000 36.46433 160 ALA A N 1
ATOM 2435 C CA . ALA A 1 160 ? 17.28265 6.09235 -20.47482 1.000 39.92255 160 ALA A CA 1
ATOM 2436 C C . ALA A 1 160 ? 17.95710 7.30159 -21.09740 1.000 39.80103 160 ALA A C 1
ATOM 2437 O O . ALA A 1 160 ? 17.36401 8.02147 -21.89063 1.000 41.14776 160 ALA A O 1
ATOM 2444 N N . SER A 1 161 ? 19.22859 7.49115 -20.74674 1.000 43.62916 161 SER A N 1
ATOM 2445 C CA . SER A 1 161 ? 20.03942 8.56080 -21.32440 1.000 46.50552 161 SER A CA 1
ATOM 244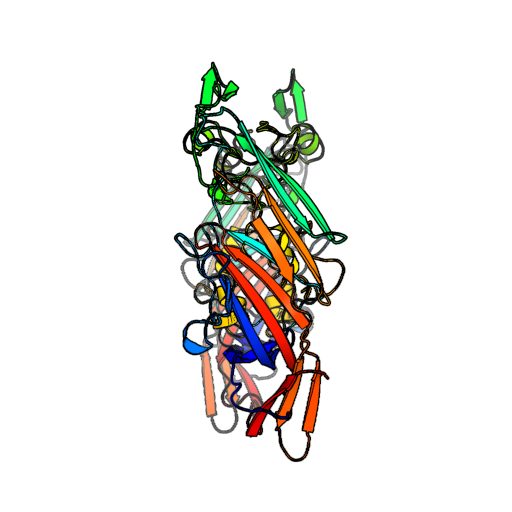6 C C . SER A 1 161 ? 20.67144 8.19112 -22.66019 1.000 43.49424 161 SER A C 1
ATOM 2447 O O . SER A 1 161 ? 21.25814 9.06557 -23.30079 1.000 47.10717 161 SER A O 1
ATOM 2455 N N . SER A 1 162 ? 20.61032 6.92703 -23.08275 1.000 43.65664 162 SER A N 1
ATOM 2456 C CA . SER A 1 162 ? 21.20879 6.52889 -24.34436 1.000 42.80378 162 SER A CA 1
ATOM 2457 C C . SER A 1 162 ? 20.47525 5.33263 -24.90392 1.000 44.36888 162 SER A C 1
ATOM 2458 O O . SER A 1 162 ? 19.89311 4.54711 -24.15926 1.000 44.36386 162 SER A O 1
ATOM 2466 N N . ASN A 1 163 ? 20.51823 5.19398 -26.22832 1.000 38.59198 163 ASN A N 1
ATOM 2467 C CA . ASN A 1 163 ? 19.96195 4.01094 -26.86114 1.000 43.39751 163 ASN A CA 1
ATOM 2468 C C . ASN A 1 163 ? 20.60020 2.73960 -26.31754 1.000 48.62616 163 ASN A C 1
ATOM 2469 O O . ASN A 1 163 ? 19.92452 1.71933 -26.14558 1.000 43.28728 163 ASN A O 1
ATOM 2480 N N . LYS A 1 164 ? 21.90334 2.76697 -26.05475 1.000 40.29775 164 LYS A N 1
ATOM 2481 C CA . LYS A 1 164 ? 22.56114 1.58141 -25.51564 1.000 47.66480 164 LYS A CA 1
ATOM 2482 C C . LYS A 1 164 ? 21.92270 1.16337 -24.18985 1.000 46.52148 164 LYS A C 1
ATOM 2483 O O . LYS A 1 164 ? 21.61779 -0.00860 -23.97400 1.000 45.65622 164 LYS A O 1
ATOM 2502 N N . VAL A 1 165 ? 21.72715 2.10566 -23.27911 1.000 47.10076 165 VAL A N 1
ATOM 2503 C CA . VAL A 1 165 ? 21.08588 1.76465 -22.02193 1.000 43.70489 165 VAL A CA 1
ATOM 2504 C C . VAL A 1 165 ? 19.64114 1.35018 -22.26019 1.000 44.39379 165 VAL A C 1
ATOM 2505 O O . VAL A 1 165 ? 19.14823 0.39015 -21.65906 1.000 39.46817 165 VAL A O 1
ATOM 2518 N N . LEU A 1 166 ? 18.94340 2.04714 -23.14654 1.000 37.18488 166 LEU A N 1
ATOM 2519 C CA . LEU A 1 166 ? 17.53204 1.75046 -23.34380 1.000 42.18638 166 LEU A CA 1
ATOM 2520 C C . LEU A 1 166 ? 17.32991 0.28896 -23.73347 1.000 43.76435 166 LEU A C 1
ATOM 2521 O O . LEU A 1 166 ? 16.33720 -0.33848 -23.33578 1.000 37.32687 166 LEU A O 1
ATOM 2537 N N . LEU A 1 167 ? 18.26722 -0.27896 -24.50890 1.000 40.74345 167 LEU A N 1
ATOM 2538 C CA . LEU A 1 167 ? 18.10260 -1.62883 -25.02630 1.000 44.58174 167 LEU A CA 1
ATOM 2539 C C . LEU A 1 167 ? 18.33883 -2.70581 -23.96700 1.000 41.67321 167 LEU A C 1
ATOM 2540 O O . LEU A 1 167 ? 18.02328 -3.86978 -24.22278 1.000 45.57694 167 LEU A O 1
ATOM 2556 N N . THR A 1 168 ? 18.88476 -2.34648 -22.80493 1.000 44.22662 168 THR A N 1
ATOM 2557 C CA . THR A 1 168 ? 19.04943 -3.27049 -21.69668 1.000 39.53359 168 THR A CA 1
ATOM 2558 C C . THR A 1 168 ? 17.86513 -3.24719 -20.73830 1.000 43.79124 168 THR A C 1
ATOM 2559 O O . THR A 1 168 ? 17.86231 -3.97438 -19.75000 1.000 41.68105 168 THR A O 1
ATOM 2570 N N . GLN A 1 169 ? 16.88289 -2.40724 -20.98158 1.000 34.27781 169 GLN A N 1
ATOM 2571 C CA . GLN A 1 169 ? 15.70036 -2.26817 -20.15233 1.000 38.65866 169 GLN A CA 1
ATOM 2572 C C . GLN A 1 169 ? 14.55747 -3.08212 -20.74304 1.000 40.76555 169 GLN A C 1
ATOM 2573 O O . GLN A 1 169 ? 14.51833 -3.37975 -21.94403 1.000 37.60397 169 GLN A O 1
ATOM 2587 N N . ARG A 1 170 ? 13.60501 -3.42071 -19.88282 1.000 39.97411 170 ARG A N 1
ATOM 2588 C CA . ARG A 1 170 ? 12.38287 -4.07816 -20.32664 1.000 35.78648 170 ARG A CA 1
ATOM 2589 C C . ARG A 1 170 ? 11.37795 -3.03251 -20.83093 1.000 35.99102 170 ARG A C 1
ATOM 2590 O O . ARG A 1 170 ? 11.12697 -2.00468 -20.16452 1.000 34.75171 170 ARG A O 1
ATOM 2611 N N . VAL A 1 171 ? 10.83745 -3.27335 -22.02475 1.000 35.84735 171 VAL A N 1
ATOM 2612 C CA . VAL A 1 171 ? 9.76039 -2.38744 -22.51169 1.000 41.40772 171 VAL A CA 1
ATOM 2613 C C . VAL A 1 171 ? 8.60907 -2.36303 -21.50916 1.000 34.76801 171 VAL A C 1
ATOM 2614 O O . VAL A 1 171 ? 8.07721 -3.42876 -21.14244 1.000 37.51986 171 VAL A O 1
ATOM 2627 N N . PRO A 1 172 ? 8.17421 -1.20755 -21.04212 1.000 34.70522 172 PRO A N 1
ATOM 2628 C CA . PRO A 1 172 ? 7.08654 -1.19135 -20.06407 1.000 30.58855 172 PRO A CA 1
ATOM 2629 C C . PRO A 1 172 ? 5.79308 -1.64895 -20.69251 1.000 33.73021 172 PRO A C 1
ATOM 2630 O O . PRO A 1 172 ? 5.56893 -1.50629 -21.89911 1.000 33.70386 172 PRO A O 1
ATOM 2641 N N . SER A 1 173 ? 4.94105 -2.22469 -19.84928 1.000 32.04442 173 SER A N 1
ATOM 2642 C CA . SER A 1 173 ? 3.71134 -2.84573 -20.29710 1.000 31.43939 173 SER A CA 1
ATOM 2643 C C . SER A 1 173 ? 2.45886 -2.43802 -19.52661 1.000 33.57962 173 SER A C 1
ATOM 2644 O O . SER A 1 173 ? 1.36164 -2.84646 -19.91551 1.000 30.87627 173 SER A O 1
ATOM 2652 N N . VAL A 1 174 ? 2.57436 -1.69368 -18.44312 1.000 30.94902 174 VAL A N 1
ATOM 2653 C CA . VAL A 1 174 ? 1.43127 -1.28117 -17.64215 1.000 31.29020 174 VAL A CA 1
ATOM 2654 C C . VAL A 1 174 ? 1.28670 0.22931 -17.80100 1.000 27.30730 174 VAL A C 1
ATOM 2655 O O . VAL A 1 174 ? 2.22337 0.99716 -17.50115 1.000 29.15367 174 VAL A O 1
ATOM 2668 N N . PHE A 1 175 ? 0.10684 0.65579 -18.25051 1.000 30.29734 175 PHE A N 1
ATOM 2669 C CA . PHE A 1 175 ? -0.17089 2.06812 -18.51237 1.000 28.38989 175 PHE A CA 1
ATOM 2670 C C . PHE A 1 175 ? -1.60331 2.42567 -18.15780 1.000 29.25806 175 PHE A C 1
ATOM 2671 O O . PHE A 1 175 ? -2.50181 1.58073 -18.14279 1.000 30.17561 175 PHE A O 1
ATOM 2688 N N . TYR A 1 176 ? -1.81959 3.69905 -17.90668 1.000 32.68545 176 TYR A N 1
ATOM 2689 C CA . TYR A 1 176 ? -3.17134 4.22369 -17.89575 1.000 31.26909 176 TYR A CA 1
ATOM 2690 C C . TYR A 1 176 ? -3.75844 4.12182 -19.30326 1.000 33.17136 176 TYR A C 1
ATOM 2691 O O . TYR A 1 176 ? -3.01194 4.03702 -20.28529 1.000 29.88534 176 TYR A O 1
ATOM 2709 N N . PRO A 1 177 ? -5.09295 4.13196 -19.42709 1.000 36.92126 177 PRO A N 1
ATOM 2710 C CA . PRO A 1 177 ? -5.70664 4.07665 -20.76313 1.000 36.25542 177 PRO A CA 1
ATOM 2711 C C . PRO A 1 177 ? -5.25954 5.24120 -21.62131 1.000 33.57717 177 PRO A C 1
ATOM 2712 O O . PRO A 1 177 ? -5.10629 6.35936 -21.14136 1.000 36.96321 177 PRO A O 1
ATOM 2723 N N . LYS A 1 178 ? -5.03295 4.96168 -22.89385 1.000 41.95606 178 LYS A N 1
ATOM 2724 C CA . LYS A 1 178 ? -4.63177 5.95067 -23.88676 1.000 41.94339 178 LYS A CA 1
ATOM 2725 C C . LYS A 1 178 ? -3.20271 6.42066 -23.70774 1.000 42.76942 178 LYS A C 1
ATOM 2726 O O . LYS A 1 178 ? -2.81919 7.45898 -24.23698 1.000 50.40507 178 LYS A O 1
ATOM 2745 N N . GLU A 1 179 ? -2.38319 5.68368 -22.97038 1.000 41.19613 179 GLU A N 1
ATOM 2746 C CA . GLU A 1 179 ? -0.97165 6.00962 -22.82616 1.000 40.78532 179 GLU A CA 1
ATOM 2747 C C . GLU A 1 179 ? -0.15405 4.77988 -23.18963 1.000 37.32951 179 GLU A C 1
ATOM 2748 O O . GLU A 1 179 ? -0.57703 3.63444 -22.97153 1.000 37.64888 179 GLU A O 1
ATOM 2760 N N . ASP A 1 180 ? 1.00980 5.02018 -23.77374 1.000 40.21330 180 ASP A N 1
ATOM 2761 C CA . ASP A 1 180 ? 1.95518 3.95827 -24.08489 1.000 38.08486 180 ASP A CA 1
ATOM 2762 C C . ASP A 1 180 ? 3.34534 4.57047 -24.03940 1.000 44.95783 180 ASP A C 1
ATOM 2763 O O . ASP A 1 180 ? 3.51059 5.76211 -23.77406 1.000 40.41547 180 ASP A O 1
ATOM 2772 N N . TRP A 1 181 ? 4.35274 3.75248 -24.30384 1.000 43.33866 181 TRP A N 1
ATOM 2773 C CA . TRP A 1 181 ? 5.71760 4.24751 -24.26499 1.000 43.42459 181 TRP A CA 1
ATOM 2774 C C . TRP A 1 181 ? 5.95295 5.25673 -25.37735 1.000 51.23663 181 TRP A C 1
ATOM 2775 O O . TRP A 1 181 ? 5.60496 5.01245 -26.53363 1.000 47.10245 181 TRP A O 1
ATOM 2796 N N . ASP A 1 182 ? 6.56396 6.38100 -25.02352 1.000 56.37640 182 ASP A N 1
ATOM 2797 C CA . ASP A 1 182 ? 7.04420 7.36673 -25.98109 1.000 61.87356 182 ASP A CA 1
ATOM 2798 C C . ASP A 1 182 ? 8.41739 7.83395 -25.51034 1.000 64.10838 182 ASP A C 1
ATOM 2799 O O . ASP A 1 182 ? 8.71153 7.85491 -24.30466 1.000 62.08241 182 ASP A O 1
ATOM 2808 N N . ALA A 1 183 ? 9.26658 8.19718 -26.47001 1.000 68.28079 183 ALA A N 1
ATOM 2809 C CA . ALA A 1 183 ? 10.60563 8.67797 -26.11913 1.000 69.00373 183 ALA A CA 1
ATOM 2810 C C . ALA A 1 183 ? 10.55581 9.84487 -25.13300 1.000 72.12500 183 ALA A C 1
ATOM 2811 O O . ALA A 1 183 ? 11.44176 9.97354 -24.28051 1.000 67.82696 183 ALA A O 1
ATOM 2818 N N . THR A 1 184 ? 9.53992 10.70557 -25.23297 1.000 80.44554 184 THR A N 1
ATOM 2819 C CA . THR A 1 184 ? 9.34860 11.79566 -24.27531 1.000 75.46762 184 THR A CA 1
ATOM 2820 C C . THR A 1 184 ? 8.73115 11.19725 -23.01300 1.000 77.01730 184 THR A C 1
ATOM 2821 O O . THR A 1 184 ? 7.51332 11.01611 -22.92759 1.000 67.75287 184 THR A O 1
ATOM 2832 N N . SER A 1 185 ? 9.58158 10.90349 -22.01831 1.000 76.86183 185 SER A N 1
ATOM 2833 C CA . SER A 1 185 ? 9.16914 10.04660 -20.91221 1.000 64.69995 185 SER A CA 1
ATOM 2834 C C . SER A 1 185 ? 8.18985 10.74514 -19.97466 1.000 64.73123 185 SER A C 1
ATOM 2835 O O . SER A 1 185 ? 7.27965 10.10125 -19.43789 1.000 56.52671 185 SER A O 1
ATOM 2843 N N . LYS A 1 186 ? 8.37305 12.04932 -19.73779 1.000 61.99745 186 LYS A N 1
ATOM 2844 C CA . LYS A 1 186 ? 7.58217 12.73947 -18.71888 1.000 59.41303 186 LYS A CA 1
ATOM 2845 C C . LYS A 1 186 ? 6.11450 12.90344 -19.10835 1.000 58.36405 186 LYS A C 1
ATOM 2846 O O . LYS A 1 186 ? 5.31157 13.31994 -18.26806 1.000 57.65960 186 LYS A O 1
ATOM 2865 N N . LYS A 1 187 ? 5.74468 12.60348 -20.34704 1.000 52.82742 187 LYS A N 1
ATOM 2866 C CA . LYS A 1 187 ? 4.35345 12.62594 -20.77509 1.000 56.24706 187 LYS A CA 1
ATOM 2867 C C . LYS A 1 187 ? 3.63597 11.30582 -20.50035 1.000 50.16086 187 LYS A C 1
ATOM 2868 O O . LYS A 1 187 ? 2.43744 11.22583 -20.74715 1.000 53.26473 187 LYS A O 1
ATOM 2887 N N . VAL A 1 188 ? 4.32883 10.29368 -19.96257 1.000 44.63930 188 VAL A N 1
ATOM 2888 C CA . VAL A 1 188 ? 3.75136 8.98447 -19.69212 1.000 42.66885 188 VAL A CA 1
ATOM 2889 C C . VAL A 1 188 ? 3.79938 8.75044 -18.19258 1.000 38.25548 188 VAL A C 1
ATOM 2890 O O . VAL A 1 188 ? 4.85954 8.86336 -17.57789 1.000 40.20677 188 VAL A O 1
ATOM 2903 N N . ARG A 1 189 ? 2.65505 8.42533 -17.60031 1.000 35.83190 189 ARG A N 1
ATOM 2904 C CA . ARG A 1 189 ? 2.58233 8.26842 -16.13872 1.000 32.84871 189 ARG A CA 1
ATOM 2905 C C . ARG A 1 189 ? 3.05098 6.87767 -15.69086 1.000 31.30669 189 ARG A C 1
ATOM 2906 O O . ARG A 1 189 ? 2.83232 5.87443 -16.36839 1.000 30.76165 189 ARG A O 1
ATOM 2927 N N . VAL A 1 190 ? 3.63906 6.82887 -14.50348 1.000 32.05520 190 VAL A N 1
ATOM 2928 C CA . VAL A 1 190 ? 3.92202 5.56352 -13.85626 1.000 34.17545 190 VAL A CA 1
ATOM 2929 C C . VAL A 1 190 ? 2.60631 4.97087 -13.37296 1.000 32.23732 190 VAL A C 1
ATOM 2930 O O . VAL A 1 190 ? 1.78559 5.64586 -12.72539 1.000 32.59169 190 VAL A O 1
ATOM 2943 N N . ALA A 1 191 ? 2.37477 3.71166 -13.71335 1.000 29.15676 191 ALA A N 1
ATOM 2944 C CA . ALA A 1 191 ? 1.06433 3.10158 -13.50037 1.000 27.76088 191 ALA A CA 1
ATOM 2945 C C . ALA A 1 191 ? 1.19763 1.78093 -12.76966 1.000 24.59408 191 ALA A C 1
ATOM 2946 O O . ALA A 1 191 ? 2.11742 1.00586 -13.05298 1.000 26.24981 191 ALA A O 1
ATOM 2953 N N . GLY A 1 192 ? 0.28114 1.54040 -11.83377 1.000 26.77990 192 GLY A N 1
ATOM 2954 C CA . GLY A 1 192 ? 0.23097 0.27009 -11.12851 1.000 24.65210 192 GLY A CA 1
ATOM 2955 C C . GLY A 1 192 ? -0.75948 0.37103 -10.00443 1.000 23.57029 192 GLY A C 1
ATOM 2956 O O . GLY A 1 192 ? -1.24284 1.45673 -9.65272 1.000 24.86147 192 GLY A O 1
ATOM 2960 N N . PHE A 1 193 ? -1.07150 -0.78781 -9.44465 1.000 29.33775 193 PHE A N 1
ATOM 2961 C CA . PHE A 1 193 ? -1.97611 -0.86696 -8.31084 1.000 23.14426 193 PHE A CA 1
ATOM 2962 C C . PHE A 1 193 ? -1.26403 -1.10861 -6.98330 1.000 23.41791 193 PHE A C 1
ATOM 2963 O O . PHE A 1 193 ? -1.91696 -1.09176 -5.92640 1.000 26.37400 193 PHE A O 1
ATOM 2980 N N . GLY A 1 194 ? 0.02606 -1.40146 -7.01193 1.000 30.04641 194 GLY A N 1
ATOM 2981 C CA . GLY A 1 194 ? 0.76077 -1.79633 -5.84733 1.000 28.49271 194 GLY A CA 1
ATOM 2982 C C . GLY A 1 194 ? 1.27914 -0.64060 -5.01854 1.000 28.55515 194 GLY A C 1
ATOM 2983 O O . GLY A 1 194 ? 1.23694 0.51649 -5.42922 1.000 25.65914 194 GLY A O 1
ATOM 2987 N N . PRO A 1 195 ? 1.75414 -0.94099 -3.81037 1.000 26.66364 195 PRO A N 1
ATOM 2988 C CA . PRO A 1 195 ? 2.22953 0.13203 -2.92252 1.000 28.35372 195 PRO A CA 1
ATOM 2989 C C . PRO A 1 195 ? 3.42513 0.87730 -3.53826 1.000 24.18012 195 PRO A C 1
ATOM 2990 O O . PRO A 1 195 ? 4.28089 0.29571 -4.21532 1.000 24.42859 195 PRO A O 1
ATOM 3001 N N . ILE A 1 196 ? 3.47262 2.17480 -3.26269 1.000 23.49869 196 ILE A N 1
ATOM 3002 C CA . ILE A 1 196 ? 4.45757 3.10403 -3.75655 1.000 24.93317 196 ILE A CA 1
ATOM 3003 C C . ILE A 1 196 ? 5.69137 2.96868 -2.88679 1.000 24.91809 196 ILE A C 1
ATOM 3004 O O . ILE A 1 196 ? 5.64154 3.31091 -1.67888 1.000 23.54726 196 ILE A O 1
ATOM 3020 N N . PRO A 1 197 ? 6.80723 2.50923 -3.42269 1.000 24.58547 197 PRO A N 1
ATOM 3021 C CA . PRO A 1 197 ? 8.00721 2.39376 -2.623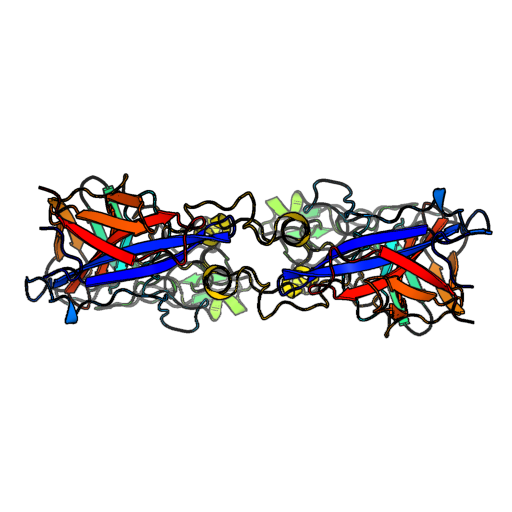95 1.000 28.56881 197 PRO A CA 1
ATOM 3022 C C . PRO A 1 197 ? 8.47086 3.77167 -2.17705 1.000 25.69538 197 PRO A C 1
ATOM 3023 O O . PRO A 1 197 ? 8.35845 4.75016 -2.93440 1.000 24.40675 197 PRO A O 1
ATOM 3034 N N . PRO A 1 198 ? 9.00478 3.89131 -0.97979 1.000 28.00512 198 PRO A N 1
ATOM 3035 C CA . PRO A 1 198 ? 9.55270 5.18395 -0.54674 1.000 29.29681 198 PRO A CA 1
ATOM 3036 C C . PRO A 1 198 ? 10.61672 5.74689 -1.45423 1.000 27.75408 198 PRO A C 1
ATOM 3037 O O . PRO A 1 198 ? 10.82487 6.96577 -1.44311 1.000 29.46239 198 PRO A O 1
ATOM 3048 N N . PHE A 1 199 ? 11.24010 4.93824 -2.29602 1.000 29.82279 199 PHE A N 1
ATOM 3049 C CA . PHE A 1 199 ? 12.27558 5.45850 -3.19389 1.000 34.26695 199 PHE A CA 1
ATOM 3050 C C . PHE A 1 199 ? 11.71995 6.04633 -4.47886 1.000 35.24124 199 PHE A C 1
ATOM 3051 O O . PHE A 1 199 ? 12.49732 6.52027 -5.33486 1.000 28.14813 199 PHE A O 1
ATOM 3068 N N . PHE A 1 200 ? 10.40118 6.04619 -4.63265 1.000 27.89613 200 PHE A N 1
ATOM 3069 C CA . PHE A 1 200 ? 9.76043 6.78303 -5.71455 1.000 27.03949 200 PHE A CA 1
ATOM 3070 C C . PHE A 1 200 ? 9.76484 8.26808 -5.37396 1.000 21.92810 200 PHE A C 1
ATOM 3071 O O . PHE A 1 200 ? 9.54447 8.68735 -4.23035 1.000 26.44297 200 PHE A O 1
ATOM 3088 N N . LYS A 1 201 ? 10.05245 9.08327 -6.35923 1.000 26.53711 201 LYS A N 1
ATOM 3089 C CA . LYS A 1 201 ? 10.15059 10.51530 -6.08791 1.000 28.92974 201 LYS A CA 1
ATOM 3090 C C . LYS A 1 201 ? 8.87280 11.05819 -5.47858 1.000 28.07128 201 LYS A C 1
ATOM 3091 O O . LYS A 1 201 ? 8.91269 11.90656 -4.57307 1.000 26.57187 201 LYS A O 1
ATOM 3110 N N . GLN A 1 202 ? 7.72273 10.55945 -5.93120 1.000 30.17275 202 GLN A N 1
ATOM 3111 C CA . GLN A 1 202 ? 6.45937 11.09900 -5.43413 1.000 30.52590 202 GLN A CA 1
ATOM 3112 C C . GLN A 1 202 ? 6.38187 10.94379 -3.91787 1.000 30.77335 202 GLN A C 1
ATOM 3113 O O . GLN A 1 202 ? 5.75838 11.77064 -3.24262 1.000 29.54848 202 GLN A O 1
ATOM 3127 N N . ARG A 1 203 ? 7.05553 9.93052 -3.36926 1.000 23.70918 203 ARG A N 1
ATOM 3128 C CA . ARG A 1 203 ? 7.02357 9.76314 -1.92234 1.000 29.10211 203 ARG A CA 1
ATOM 3129 C C . ARG A 1 203 ? 8.20079 10.41507 -1.22122 1.000 23.74849 203 ARG A C 1
ATOM 3130 O O . ARG A 1 203 ? 8.01030 11.09784 -0.20402 1.000 25.13000 203 ARG A O 1
ATOM 3151 N N . TYR A 1 204 ? 9.45181 10.12894 -1.65413 1.000 28.49961 204 TYR A N 1
ATOM 3152 C CA . TYR A 1 204 ? 10.56965 10.63132 -0.84319 1.000 26.54262 204 TYR A CA 1
ATOM 3153 C C . TYR A 1 204 ? 10.63925 12.15713 -0.85535 1.000 26.16211 204 TYR A C 1
ATOM 3154 O O . TYR A 1 204 ? 11.00128 12.74095 0.15680 1.000 29.58741 204 TYR A O 1
ATOM 3172 N N . GLN A 1 205 ? 10.18052 12.81249 -1.91909 1.000 31.44925 205 GLN A N 1
ATOM 3173 C CA . GLN A 1 205 ? 10.00047 14.26784 -1.88188 1.000 32.59379 205 GLN A CA 1
ATOM 3174 C C . GLN A 1 205 ? 9.23000 14.72159 -0.64586 1.000 32.30912 205 GLN A C 1
ATOM 3175 O O . GLN A 1 205 ? 9.46341 15.82051 -0.12736 1.000 26.81249 205 GLN A O 1
ATOM 3189 N N . LEU A 1 206 ? 8.24066 13.92922 -0.19784 1.000 30.68635 206 LEU A N 1
ATOM 3190 C CA . LEU A 1 206 ? 7.44793 14.37068 0.93933 1.000 28.31703 206 LEU A CA 1
ATOM 3191 C C . LEU A 1 206 ? 8.19492 14.27942 2.25321 1.000 29.36818 206 LEU A C 1
ATOM 3192 O O . LEU A 1 206 ? 7.71604 14.80313 3.25482 1.000 32.85685 206 LEU A O 1
ATOM 3208 N N . ALA A 1 207 ? 9.34396 13.63104 2.29271 1.000 34.35494 207 ALA A N 1
ATOM 3209 C CA . ALA A 1 207 ? 10.13051 13.55277 3.52070 1.000 32.83566 207 ALA A CA 1
ATOM 3210 C C . ALA A 1 207 ? 10.98793 14.79321 3.75656 1.000 34.85667 207 ALA A C 1
ATOM 3211 O O . ALA A 1 207 ? 11.54742 14.94376 4.85134 1.000 33.91973 207 ALA A O 1
ATOM 3218 N N . GLY A 1 208 ? 11.07072 15.68744 2.79822 1.000 30.00938 208 GLY A N 1
ATOM 3219 C CA . GLY A 1 208 ? 11.74207 16.97194 2.98205 1.000 33.55401 208 GLY A CA 1
ATOM 3220 C C . GLY A 1 208 ? 13.19410 16.94283 2.50043 1.000 32.61088 208 GLY A C 1
ATOM 3221 O O . GLY A 1 208 ? 13.70368 15.92848 2.00612 1.000 34.44383 208 GLY A O 1
ATOM 3225 N N . THR A 1 209 ? 13.86531 18.08043 2.70013 1.000 34.95671 209 THR A N 1
ATOM 3226 C CA . THR A 1 209 ? 15.19347 18.32979 2.16564 1.000 34.90802 209 THR A CA 1
ATOM 3227 C C . THR A 1 209 ? 16.25674 18.05396 3.22483 1.000 31.20493 209 THR A C 1
ATOM 3228 O O . THR A 1 209 ? 16.33057 18.76039 4.23583 1.000 29.31489 209 THR A O 1
ATOM 3239 N N . PHE A 1 210 ? 17.06216 17.02010 2.99330 1.000 32.15055 210 PHE A N 1
ATOM 3240 C CA . PHE A 1 210 ? 18.14819 16.65465 3.89186 1.000 30.87060 210 PHE A CA 1
ATOM 3241 C C . PHE A 1 210 ? 19.41771 17.30866 3.37130 1.000 29.00503 2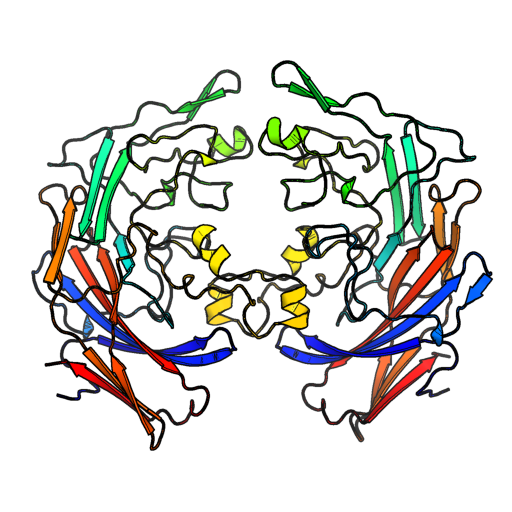10 PHE A C 1
ATOM 3242 O O . PHE A 1 210 ? 20.32951 16.65296 2.90206 1.000 32.67310 210 PHE A O 1
ATOM 3259 N N . ASP A 1 211 ? 19.44085 18.63620 3.43437 1.000 30.94401 211 ASP A N 1
ATOM 3260 C CA . ASP A 1 211 ? 20.56877 19.39273 2.90179 1.000 34.03170 211 ASP A CA 1
ATOM 3261 C C . ASP A 1 211 ? 21.54319 19.79510 4.01356 1.000 30.18574 211 ASP A C 1
ATOM 3262 O O . ASP A 1 211 ? 21.41724 19.41009 5.19066 1.000 27.48065 211 ASP A O 1
ATOM 3271 N N . ASP A 1 212 ? 22.51448 20.63616 3.65465 1.000 30.55092 212 ASP A N 1
ATOM 3272 C CA . ASP A 1 212 ? 23.51283 21.05586 4.64275 1.000 30.03544 212 ASP A CA 1
ATOM 3273 C C . ASP A 1 212 ? 22.90871 21.91931 5.73789 1.000 29.18799 212 ASP A C 1
ATOM 3274 O O . ASP A 1 212 ? 23.21994 21.72708 6.93331 1.000 30.20147 212 ASP A O 1
ATOM 3283 N N . ASN A 1 213 ? 21.98575 22.81391 5.35135 1.000 34.13367 213 ASN A N 1
ATOM 3284 C CA . ASN A 1 213 ? 21.17929 23.53834 6.32095 1.000 34.07203 213 ASN A CA 1
ATOM 3285 C C . ASN A 1 213 ? 20.53903 22.59615 7.32380 1.000 26.47671 213 ASN A C 1
ATOM 3286 O O . ASN A 1 213 ? 20.62405 22.81820 8.53199 1.000 31.80941 213 ASN A O 1
ATOM 3297 N N . TRP A 1 214 ? 19.91437 21.52399 6.85217 1.000 33.71778 214 TRP A N 1
ATOM 3298 C CA . TRP A 1 214 ? 19.30428 20.55906 7.76904 1.000 32.26334 214 TRP A CA 1
ATOM 3299 C C . TRP A 1 214 ? 20.36328 19.90697 8.65651 1.000 31.90047 214 TRP A C 1
ATOM 3300 O O . TRP A 1 214 ? 20.22393 19.81099 9.88899 1.000 31.56030 214 TRP A O 1
ATOM 3321 N N . LEU A 1 215 ? 21.42411 19.43157 8.04190 1.000 32.89457 215 LEU A N 1
ATOM 3322 C CA . LEU A 1 215 ? 22.49884 18.78692 8.79402 1.000 32.51955 215 LEU A CA 1
ATOM 3323 C C . LEU A 1 215 ? 23.03176 19.66120 9.93778 1.000 32.51226 215 LEU A C 1
ATOM 3324 O O . LEU A 1 215 ? 23.29613 19.16263 11.03667 1.000 38.86357 215 LEU A O 1
ATOM 3340 N N . GLU A 1 216 ? 23.15378 20.95622 9.71459 1.000 35.74285 216 GLU A N 1
ATOM 3341 C CA . GLU A 1 216 ? 23.80596 21.84251 10.67520 1.000 39.58928 216 GLU A CA 1
ATOM 3342 C C . GLU A 1 216 ? 22.86217 22.49631 11.66938 1.000 42.41512 216 GLU A C 1
ATOM 3343 O O . GLU A 1 216 ? 23.29348 22.84179 12.77016 1.000 39.98889 216 GLU A O 1
ATOM 3355 N N . ASN A 1 217 ? 21.58990 22.71345 11.30408 1.000 32.47284 217 ASN A N 1
ATOM 3356 C CA . ASN A 1 217 ? 20.72657 23.58776 12.06382 1.000 35.72277 217 ASN A CA 1
ATOM 3357 C C . ASN A 1 217 ? 19.39326 22.96428 12.46801 1.000 43.97722 217 ASN A C 1
ATOM 3358 O O . ASN A 1 217 ? 18.70972 23.52810 13.32801 1.000 50.91770 217 ASN A O 1
ATOM 3369 N N . ARG A 1 218 ? 19.01151 21.83127 11.89886 1.000 35.37268 218 ARG A N 1
ATOM 3370 C CA . ARG A 1 218 ? 17.69058 21.23087 12.13787 1.000 39.59537 218 ARG A CA 1
ATOM 3371 C C . ARG A 1 218 ? 17.79475 19.85576 12.77782 1.000 35.19620 218 ARG A C 1
ATOM 3372 O O . ARG A 1 218 ? 17.12721 19.59049 13.78761 1.000 39.11973 218 ARG A O 1
ATOM 3393 N N . ARG A 1 219 ? 18.62738 18.98169 12.23634 1.000 36.79497 219 ARG A N 1
ATOM 3394 C CA . ARG A 1 219 ? 18.96912 17.70456 12.82006 1.000 37.20207 219 ARG A CA 1
ATOM 3395 C C . ARG A 1 219 ? 19.14479 17.89239 14.31216 1.000 41.55966 219 ARG A C 1
ATOM 3396 O O . ARG A 1 219 ? 19.69700 18.90839 14.73657 1.000 39.64929 219 ARG A O 1
ATOM 3417 N N . PRO A 1 220 ? 18.66913 16.95464 15.14847 1.000 43.97191 220 PRO A N 1
ATOM 3418 C CA . PRO A 1 220 ? 18.09325 15.64408 14.82255 1.000 40.33382 220 PRO A CA 1
ATOM 3419 C C . PRO A 1 220 ? 16.64172 15.68326 14.39101 1.000 39.88842 220 PRO A C 1
ATOM 3420 O O . PRO A 1 220 ? 16.13905 14.67092 13.97990 1.000 39.16242 220 PRO A O 1
ATOM 3431 N N . LEU A 1 221 ? 15.95802 16.81043 14.49816 1.000 39.40272 221 LEU A N 1
ATOM 3432 C CA . LEU A 1 221 ? 14.60680 16.92345 13.97384 1.000 42.70069 221 LEU A CA 1
ATOM 3433 C C . LEU A 1 221 ? 14.57557 16.57879 12.48692 1.000 42.94062 221 LEU A C 1
ATOM 3434 O O . LEU A 1 221 ? 15.58318 16.63811 11.78635 1.000 38.53634 221 LEU A O 1
ATOM 3450 N N . LEU A 1 222 ? 13.40321 16.17573 12.00837 1.000 34.69159 222 LEU A N 1
ATOM 3451 C CA . LEU A 1 222 ? 13.23908 16.00391 10.57252 1.000 34.57664 222 LEU A CA 1
ATOM 3452 C C . LEU A 1 222 ? 13.20063 17.35659 9.88502 1.000 31.28617 222 LEU A C 1
ATOM 3453 O O . LEU A 1 222 ? 12.90152 18.37843 10.51393 1.000 36.69596 222 LEU A O 1
ATOM 3469 N N . PRO A 1 223 ? 13.41062 17.37800 8.56710 1.000 34.54987 223 PRO A N 1
ATOM 3470 C CA . PRO A 1 223 ? 13.37585 18.64937 7.84889 1.000 28.89564 223 PRO A CA 1
ATOM 3471 C C . PRO A 1 223 ? 12.06997 19.40403 7.99892 1.000 41.23379 223 PRO A C 1
ATOM 3472 O O . PRO A 1 223 ? 10.98295 18.83644 8.11282 1.000 34.98335 223 PRO A O 1
ATOM 3483 N N . VAL A 1 224 ? 12.19176 20.72696 7.97763 1.000 36.82906 224 VAL A N 1
ATOM 3484 C CA . VAL A 1 224 ? 11.02897 21.58246 8.18245 1.000 40.53469 224 VAL A CA 1
ATOM 3485 C C . VAL A 1 224 ? 9.95518 21.32915 7.13583 1.000 37.88374 224 VAL A C 1
ATOM 3486 O O . VAL A 1 224 ? 8.76883 21.48765 7.41212 1.000 47.64306 224 VAL A O 1
ATOM 3499 N N . ASP A 1 225 ? 10.33696 20.94304 5.92215 1.000 36.06660 225 ASP A N 1
ATOM 3500 C CA . ASP A 1 225 ? 9.36254 20.60687 4.89820 1.000 35.60546 225 ASP A CA 1
ATOM 3501 C C . ASP A 1 225 ? 8.98798 19.11673 4.90194 1.000 29.31315 225 ASP A C 1
ATOM 3502 O O . ASP A 1 225 ? 8.52960 18.60041 3.87268 1.000 32.84093 225 ASP A O 1
ATOM 3511 N N . PHE A 1 226 ? 9.23216 18.40080 6.00262 1.000 32.10402 226 PHE A N 1
ATOM 3512 C CA . PHE A 1 226 ? 8.70154 17.05217 6.11719 1.000 30.86370 226 PHE A CA 1
ATOM 3513 C C . PHE A 1 226 ? 7.17357 17.12969 6.12501 1.000 28.55963 226 PHE A C 1
ATOM 3514 O O . PHE A 1 226 ? 6.59496 18.05487 6.68439 1.000 33.53235 226 PHE A O 1
ATOM 3531 N N . ASP A 1 227 ? 6.52105 16.14169 5.50691 1.000 31.57586 227 ASP A N 1
ATOM 3532 C CA . ASP A 1 227 ? 5.06612 16.16480 5.27142 1.000 26.38671 227 ASP A CA 1
ATOM 3533 C C . ASP A 1 227 ? 4.54429 14.78622 5.63576 1.000 30.16579 227 ASP A C 1
ATOM 3534 O O . ASP A 1 227 ? 5.01971 13.78013 5.09231 1.000 30.28094 227 ASP A O 1
ATOM 3543 N N . ARG A 1 228 ? 3.65537 14.72664 6.63320 1.000 32.73962 228 ARG A N 1
ATOM 3544 C CA . ARG A 1 228 ? 3.12238 13.44899 7.08008 1.000 35.15132 228 ARG A CA 1
ATOM 3545 C C . ARG A 1 228 ? 2.43643 12.64842 5.96225 1.000 28.88935 228 ARG A C 1
ATOM 3546 O O . ARG A 1 228 ? 2.22925 11.45379 6.13011 1.000 29.13829 228 ARG A O 1
ATOM 3567 N N A ARG A 1 229 ? 2.11044 13.26729 4.82387 0.380 28.42840 229 ARG A N 1
ATOM 3568 N N B ARG A 1 229 ? 2.10003 13.26554 4.83018 0.620 28.57791 229 ARG A N 1
ATOM 3569 C CA A ARG A 1 229 ? 1.62353 12.49369 3.68882 0.380 29.07724 229 ARG A CA 1
ATOM 3570 C CA B ARG A 1 229 ? 1.62440 12.48874 3.69578 0.620 29.23691 229 ARG A CA 1
ATOM 3571 C C A ARG A 1 229 ? 2.63748 11.45304 3.24215 0.380 28.76743 229 ARG A C 1
ATOM 3572 C C B ARG A 1 229 ? 2.63595 11.44614 3.25585 0.620 28.57684 229 ARG A C 1
ATOM 3573 O O A ARG A 1 229 ? 2.26151 10.49066 2.56246 0.380 28.72930 229 ARG A O 1
ATOM 3574 O O B ARG A 1 229 ? 2.26006 10.48149 2.58150 0.620 27.90658 229 ARG A O 1
ATOM 3615 N N . TYR A 1 230 ? 3.91162 11.62635 3.61465 1.000 26.67330 230 TYR A N 1
ATOM 3616 C CA . TYR A 1 230 ? 4.91616 10.62159 3.31735 1.000 23.89783 230 TYR A CA 1
ATOM 3617 C C . TYR A 1 230 ? 4.50743 9.22150 3.78019 1.000 22.42233 230 TYR A C 1
ATOM 3618 O O . TYR A 1 230 ? 4.87351 8.23974 3.15056 1.000 26.44480 230 TYR A O 1
ATOM 3637 N N . TYR A 1 231 ? 3.72772 9.11142 4.85072 1.000 25.88185 231 TYR A N 1
ATOM 3638 C CA . TYR A 1 231 ? 3.36361 7.80099 5.35077 1.000 28.16843 231 TYR A CA 1
ATOM 3639 C C . TYR A 1 231 ? 2.35926 7.03857 4.47880 1.000 27.59215 231 TYR A C 1
ATOM 3640 O O . TYR A 1 231 ? 2.22465 5.80598 4.68551 1.000 29.04595 231 TYR A O 1
ATOM 3658 N N . GLN A 1 232 ? 1.67321 7.70817 3.53698 1.000 27.35224 232 GLN A N 1
ATOM 3659 C CA . GLN A 1 232 ? 0.70644 7.00901 2.67124 1.000 31.65986 232 GLN A CA 1
ATOM 3660 C C . GLN A 1 232 ? 1.44845 6.15650 1.65622 1.000 33.20036 232 GLN A C 1
ATOM 3661 O O . GLN A 1 232 ? 2.32438 6.66410 0.95873 1.000 29.70694 232 GLN A O 1
ATOM 3675 N N . SER A 1 233 ? 1.09114 4.86639 1.54578 1.000 28.01138 233 SER A N 1
ATOM 3676 C CA . SER A 1 233 ? 1.79575 3.99281 0.62172 1.000 27.42873 233 SER A CA 1
ATOM 3677 C C . SER A 1 233 ? 0.97397 3.60281 -0.59690 1.000 26.99141 233 SER A C 1
ATOM 3678 O O . SER A 1 233 ? 1.46641 2.86649 -1.45118 1.000 24.19852 233 SER A O 1
ATOM 3686 N N . ALA A 1 234 ? -0.29989 4.08781 -0.71702 1.000 26.39360 234 ALA A N 1
ATOM 3687 C CA . ALA A 1 234 ? -1.00242 3.75542 -1.94409 1.000 22.07888 234 ALA A CA 1
ATOM 3688 C C . ALA A 1 234 ? -0.72441 4.79019 -3.01279 1.000 20.61816 234 ALA A C 1
ATOM 3689 O O . ALA A 1 234 ? -0.49004 5.95552 -2.68849 1.000 20.74601 234 ALA A O 1
ATOM 3696 N N . PRO A 1 235 ? -0.86150 4.38907 -4.27536 1.000 21.81263 235 PRO A N 1
ATOM 3697 C CA . PRO A 1 235 ? -0.94959 5.36884 -5.35450 1.000 21.25551 235 PRO A CA 1
ATOM 3698 C C . PRO A 1 235 ? -2.01745 6.40932 -5.02762 1.000 25.14147 235 PRO A C 1
ATOM 3699 O O . PRO A 1 235 ? -2.98906 6.12297 -4.31063 1.000 21.51421 235 PRO A O 1
ATOM 3710 N N . LEU A 1 236 ? -1.77880 7.63740 -5.48908 1.000 25.23147 236 LEU A N 1
ATOM 3711 C CA . LEU A 1 236 ? -2.60499 8.77659 -5.11079 1.000 26.31620 236 LEU A CA 1
ATOM 3712 C C . LEU A 1 236 ? -4.07559 8.56546 -5.47102 1.000 23.04705 236 LEU A C 1
ATOM 3713 O O . LEU A 1 236 ? -4.97781 8.87922 -4.67997 1.000 28.81715 236 LEU A O 1
ATOM 3729 N N . ASP A 1 237 ? -4.34269 7.98136 -6.61624 1.000 25.22055 237 ASP A N 1
ATOM 3730 C CA . ASP A 1 237 ? -5.72806 7.65158 -6.99262 1.000 29.01187 237 ASP A CA 1
ATOM 3731 C C . ASP A 1 237 ? -6.23038 6.36036 -6.35261 1.000 29.16419 237 ASP A C 1
ATOM 3732 O O . ASP A 1 237 ? -7.26434 5.84866 -6.72440 1.000 28.05533 237 ASP A O 1
ATOM 3741 N N . GLN A 1 238 ? -5.49543 5.78824 -5.41215 1.000 26.16518 238 GLN A N 1
ATOM 3742 C CA . GLN A 1 238 ? -5.98691 4.69817 -4.58848 1.000 23.00545 238 GLN A CA 1
ATOM 3743 C C . GLN A 1 238 ? -5.97851 5.10517 -3.12786 1.000 21.90367 238 GLN A C 1
ATOM 3744 O O . GLN A 1 238 ? -6.02738 4.26524 -2.24122 1.000 27.10006 238 GLN A O 1
ATOM 3758 N N . GLN A 1 239 ? -5.80615 6.37886 -2.86313 1.000 22.31283 239 GLN A N 1
ATOM 3759 C CA . GLN A 1 239 ? -5.99039 6.92410 -1.51910 1.000 25.77602 239 GLN A CA 1
ATOM 3760 C C . GLN A 1 239 ? -7.44397 7.38299 -1.40571 1.000 27.12627 239 GLN A C 1
ATOM 3761 O O . GLN A 1 239 ? -7.94918 8.11599 -2.27843 1.000 29.50865 239 GLN A O 1
ATOM 3775 N N . CYS A 1 240 ? -8.11165 6.95303 -0.33714 1.000 24.15049 240 CYS A N 1
ATOM 3776 C CA . CYS A 1 240 ? -9.54521 7.15087 -0.22673 1.000 26.95752 240 CYS A CA 1
ATOM 3777 C C . CYS A 1 240 ? -9.86576 8.58502 0.21463 1.000 30.31859 240 CYS A C 1
ATOM 3778 O O . CYS A 1 240 ? -8.98988 9.37201 0.61438 1.000 28.88621 240 CYS A O 1
ATOM 3786 N N . LYS A 1 241 ? -11.15209 8.92905 0.11888 1.000 30.43858 241 LYS A N 1
ATOM 3787 C CA . LYS A 1 241 ? -11.63315 10.24492 0.54773 1.000 28.51869 241 LYS A CA 1
ATOM 3788 C C . LYS A 1 241 ? -11.87019 10.15516 2.04034 1.000 32.26258 241 LYS A C 1
ATOM 3789 O O . LYS A 1 241 ? -12.95530 9.84622 2.49197 1.000 29.13291 241 LYS A O 1
ATOM 3808 N N . GLY A 1 242 ? -10.86821 10.45716 2.80948 1.000 25.33216 242 GLY A N 1
ATOM 3809 C CA . GLY A 1 242 ? -10.88808 10.17234 4.23739 1.000 26.09097 242 GLY A CA 1
ATOM 3810 C C . GLY A 1 242 ? -10.70731 8.69134 4.54210 1.000 23.35376 242 GLY A C 1
ATOM 3811 O O . GLY A 1 242 ? -10.18907 7.92382 3.75422 1.000 27.74697 242 GLY A O 1
ATOM 3815 N N . TYR A 1 243 ? -11.18883 8.28963 5.71072 1.000 28.50195 243 TYR A N 1
ATOM 3816 C CA . TYR A 1 243 ? -11.13537 6.89757 6.12235 1.000 27.72955 243 TYR A CA 1
ATOM 3817 C C . TYR A 1 243 ? -12.41825 6.18893 5.74225 1.000 30.82945 243 TYR A C 1
ATOM 3818 O O . TYR A 1 243 ? -13.51205 6.74044 5.89025 1.000 32.00343 243 TYR A O 1
ATOM 3836 N N . LEU A 1 244 ? -12.28500 4.94900 5.26364 1.000 24.85369 244 LEU A N 1
ATOM 3837 C CA . LEU A 1 244 ? -13.45566 4.11079 5.04284 1.000 34.67426 244 LEU A CA 1
ATOM 3838 C C . LEU A 1 244 ? -14.14028 3.80860 6.37161 1.000 35.83251 244 LEU A C 1
ATOM 3839 O O . LEU A 1 244 ? -13.49964 3.68000 7.41636 1.000 33.74991 244 LEU A O 1
ATOM 3855 N N . GLN A 1 245 ? -15.47454 3.73113 6.32185 1.000 34.34201 245 GLN A N 1
ATOM 3856 C CA . GLN A 1 245 ? -16.29748 3.62822 7.52070 1.000 41.49818 245 GLN A CA 1
ATOM 3857 C C . GLN A 1 245 ? -16.92970 2.26664 7.68546 1.000 45.70197 245 GLN A C 1
ATOM 3858 O O . GLN A 1 245 ? -17.42961 1.96836 8.76877 1.000 50.59966 245 GLN A O 1
ATOM 3872 N N . GLY A 1 246 ? -16.91845 1.43567 6.64551 1.000 45.46678 246 GLY A N 1
ATOM 3873 C CA . GLY A 1 246 ? -17.57341 0.14767 6.69895 1.000 44.68151 246 GLY A CA 1
ATOM 3874 C C . GLY A 1 246 ? -18.66646 0.03279 5.66595 1.000 40.72335 246 GLY A C 1
ATOM 3875 O O . GLY A 1 246 ? -19.32786 1.02051 5.34745 1.000 43.69195 246 GLY A O 1
ATOM 3879 N N . GLY A 1 247 ? -18.85347 -1.15967 5.10674 1.000 38.17597 247 GLY A N 1
ATOM 3880 C CA . GLY A 1 247 ? -19.91282 -1.37073 4.15217 1.000 39.41401 247 GLY A CA 1
ATOM 3881 C C . GLY A 1 247 ? -19.59498 -1.00386 2.73242 1.000 45.00076 247 GLY A C 1
ATOM 3882 O O . GLY A 1 247 ? -20.39251 -1.32642 1.84492 1.000 38.09085 247 GLY A O 1
ATOM 3886 N N . GLU A 1 248 ? -18.46546 -0.33325 2.47306 1.000 40.90385 248 GLU A N 1
ATOM 3887 C CA . GLU A 1 248 ? -18.11985 0.00681 1.09870 1.000 32.87738 248 GLU A CA 1
ATOM 3888 C C . GLU A 1 248 ? -17.86160 -1.26485 0.29354 1.000 36.98540 248 GLU A C 1
ATOM 3889 O O . GLU A 1 248 ? -17.33131 -2.25939 0.80953 1.000 35.11278 248 GLU A O 1
ATOM 3901 N N . ARG A 1 249 ? -18.18923 -1.20983 -0.99361 1.000 36.21323 249 ARG A N 1
ATOM 3902 C CA . ARG A 1 249 ? -18.05114 -2.35410 -1.87572 1.000 41.89102 249 ARG A CA 1
ATOM 3903 C C . ARG A 1 249 ? -16.77815 -2.22869 -2.69998 1.000 36.18150 249 ARG A C 1
ATOM 3904 O O . ARG A 1 249 ? -16.54149 -1.19751 -3.33524 1.000 35.58118 249 ARG A O 1
ATOM 3925 N N . LEU A 1 250 ? -15.97375 -3.28578 -2.71837 1.000 31.39564 250 LEU A N 1
ATOM 3926 C CA . LEU A 1 250 ? -14.74486 -3.31079 -3.48802 1.000 33.39464 250 LEU A CA 1
ATOM 3927 C C . LEU A 1 250 ? -14.89624 -4.33825 -4.59559 1.000 31.24621 250 LEU A C 1
ATOM 3928 O O . LEU A 1 250 ? -15.37348 -5.45256 -4.34564 1.000 33.35658 250 LEU A O 1
ATOM 3944 N N . MET A 1 251 ? -14.47432 -3.97384 -5.80417 1.000 26.83740 251 MET A N 1
ATOM 3945 C CA . MET A 1 251 ? -14.53768 -4.87487 -6.94559 1.000 34.81813 251 MET A CA 1
ATOM 3946 C C . MET A 1 251 ? -13.25194 -4.80204 -7.75709 1.000 33.26856 251 MET A C 1
ATOM 3947 O O . MET A 1 251 ? -12.71688 -3.71416 -8.00601 1.000 32.08725 251 MET A O 1
ATOM 3961 N N . LEU A 1 252 ? -12.72681 -5.97307 -8.11748 1.000 31.40274 252 LEU A N 1
ATOM 3962 C CA . LEU A 1 252 ? -11.52972 -6.07381 -8.93318 1.000 30.91432 252 LEU A CA 1
ATOM 3963 C C . LEU A 1 252 ? -11.80153 -7.02121 -10.08111 1.000 31.87698 252 LEU A C 1
ATOM 3964 O O . LEU A 1 252 ? -12.19664 -8.17171 -9.85920 1.000 32.74316 252 LEU A O 1
ATOM 3980 N N . SER A 1 253 ? -11.59284 -6.53928 -11.29218 1.000 29.71219 253 SER A N 1
ATOM 3981 C CA . SER A 1 253 ? -11.73092 -7.33619 -12.49840 1.000 36.59659 253 SER A CA 1
ATOM 3982 C C . SER A 1 253 ? -10.41819 -7.36828 -13.26255 1.000 35.82142 253 SER A C 1
ATOM 3983 O O . SER A 1 253 ? -9.67097 -6.37730 -13.30275 1.000 30.11791 253 SER A O 1
ATOM 3991 N N . GLY A 1 254 ? -10.14032 -8.53516 -13.85412 1.000 32.64984 254 GLY A N 1
ATOM 3992 C CA . GLY A 1 254 ? -8.93315 -8.76899 -14.60732 1.000 36.25098 254 GLY A CA 1
ATOM 3993 C C . GLY A 1 254 ? -7.80672 -9.42720 -13.84334 1.000 30.68100 254 GLY A C 1
ATOM 3994 O O . GLY A 1 254 ? -6.72573 -9.57085 -14.41082 1.000 34.89588 254 GLY A O 1
ATOM 3998 N N . PHE A 1 255 ? -8.02915 -9.81561 -12.57608 1.000 33.10541 255 PHE A N 1
ATOM 3999 C CA . PHE A 1 255 ? -7.01797 -10.42926 -11.73036 1.000 31.21648 255 PHE A CA 1
ATOM 4000 C C . PHE A 1 255 ? -7.28873 -11.91638 -11.55118 1.000 34.22891 255 PHE A C 1
ATOM 4001 O O . PHE A 1 255 ? -6.48674 -12.62036 -10.92707 1.000 32.91461 255 PHE A O 1
ATOM 4018 N N . SER A 1 256 ? -8.37980 -12.41356 -12.10385 1.000 33.17648 256 SER A N 1
ATOM 4019 C CA . SER A 1 256 ? -8.75456 -13.81037 -12.06175 1.000 35.96613 256 SER A CA 1
ATOM 4020 C C . SER A 1 256 ? -9.21428 -14.22835 -13.45383 1.000 36.51136 256 SER A C 1
ATOM 4021 O O . SER A 1 256 ? -9.80876 -13.44204 -14.19968 1.000 35.80382 256 SER A O 1
ATOM 4029 N N . HIS A 1 257 ? -8.91598 -15.47601 -13.81158 1.000 35.89316 257 HIS A N 1
ATOM 4030 C CA . HIS A 1 257 ? -9.33849 -15.97805 -15.11813 1.000 40.04406 257 HIS A CA 1
ATOM 4031 C C . HIS A 1 257 ? -10.85564 -16.08182 -15.21266 1.000 41.66379 257 HIS A C 1
ATOM 4032 O O . HIS A 1 257 ? -11.43247 -15.82378 -16.27136 1.000 42.52329 257 HIS A O 1
ATOM 4046 N N . ASP A 1 258 ? -11.51342 -16.45263 -14.11652 1.000 39.81134 258 ASP A N 1
ATOM 4047 C CA . ASP A 1 258 ? -12.89915 -16.91783 -14.15378 1.000 51.47723 258 ASP A CA 1
ATOM 4048 C C . ASP A 1 258 ? -13.92423 -15.91636 -13.64776 1.000 55.86653 258 ASP A C 1
ATOM 4049 O O . ASP A 1 258 ? -14.97458 -15.75854 -14.27468 1.000 57.98550 258 ASP A O 1
ATOM 4058 N N . ASP A 1 259 ? -13.67252 -15.26012 -12.51680 1.000 52.73245 259 ASP A N 1
ATOM 4059 C CA . ASP A 1 259 ? -14.66709 -14.38450 -11.90945 1.000 61.64852 259 ASP A CA 1
ATOM 4060 C C . ASP A 1 259 ? -14.02890 -13.08202 -11.44554 1.000 51.89865 259 ASP A C 1
ATOM 4061 O O . ASP A 1 259 ? -12.81341 -12.96781 -11.35287 1.000 48.62588 259 ASP A O 1
ATOM 4070 N N . ILE A 1 260 ? -14.86987 -12.09537 -11.19527 1.000 42.01352 260 ILE A N 1
ATOM 4071 C CA . ILE A 1 260 ? -14.45043 -10.85858 -10.55280 1.000 43.30039 260 ILE A CA 1
ATOM 4072 C C . ILE A 1 260 ? -14.32173 -11.11771 -9.06280 1.000 43.94552 260 ILE A C 1
ATOM 4073 O O . ILE A 1 260 ? -15.00383 -11.98886 -8.50282 1.000 40.20670 260 ILE A O 1
ATOM 4089 N N . PHE A 1 261 ? -13.41853 -10.38566 -8.41816 1.000 37.47094 261 PHE A N 1
ATOM 4090 C CA . PHE A 1 261 ? -13.30213 -10.39431 -6.96182 1.000 33.64509 261 PHE A CA 1
ATOM 4091 C C . PHE A 1 261 ? -14.23523 -9.33886 -6.38571 1.000 38.42167 261 PHE A C 1
ATOM 4092 O O . PHE A 1 261 ? -14.30358 -8.21592 -6.89412 1.000 40.15170 261 PHE A O 1
ATOM 4109 N N . SER A 1 262 ? -14.95041 -9.69638 -5.32816 1.000 31.28872 262 SER A N 1
ATOM 4110 C CA . SER A 1 262 ? -15.91268 -8.79731 -4.70217 1.000 39.18351 262 SER A CA 1
ATOM 4111 C C . SER A 1 262 ? -15.78998 -8.94580 -3.19264 1.000 41.92728 262 SER A C 1
ATOM 4112 O O . SER A 1 262 ? -15.64747 -10.05995 -2.67443 1.000 40.24546 262 SER A O 1
ATOM 4120 N N . PHE A 1 263 ? -15.81306 -7.81769 -2.49788 1.000 33.53859 263 PHE A N 1
ATOM 4121 C CA . PHE A 1 263 ? -15.58387 -7.75342 -1.06500 1.000 32.09989 263 PHE A CA 1
ATOM 4122 C C . PHE A 1 263 ? -16.28555 -6.52768 -0.49513 1.000 39.17430 263 PHE A C 1
ATOM 4123 O O . PHE A 1 263 ? -16.21728 -5.44265 -1.07632 1.000 39.22569 263 PHE A O 1
ATOM 4140 N N . ARG A 1 264 ? -16.96827 -6.70271 0.62353 1.000 33.32800 264 ARG A N 1
ATOM 4141 C CA . ARG A 1 264 ? -17.65628 -5.62051 1.29568 1.000 31.83676 264 ARG A CA 1
ATOM 4142 C C . ARG A 1 264 ? -17.02987 -5.44667 2.67554 1.000 33.43168 264 ARG A C 1
ATOM 4143 O O . ARG A 1 264 ? -16.89566 -6.41049 3.43495 1.000 36.67841 264 ARG A O 1
ATOM 4164 N N . LEU A 1 265 ? -16.63728 -4.21403 2.99348 1.000 37.91763 265 LEU A N 1
ATOM 4165 C CA . LEU A 1 265 ? -15.87942 -3.99476 4.21316 1.000 40.28657 265 LEU A CA 1
ATOM 4166 C C . LEU A 1 265 ? -16.76815 -4.22439 5.42254 1.000 35.68838 265 LEU A C 1
ATOM 4167 O O . LEU A 1 265 ? -17.92339 -3.80723 5.42100 1.000 34.66683 265 LEU A O 1
ATOM 4183 N N . PRO A 1 266 ? -16.26300 -4.87850 6.46029 1.000 36.18148 266 PRO A N 1
ATOM 4184 C CA . PRO A 1 266 ? -17.02365 -4.96118 7.71155 1.000 37.22786 266 PRO A CA 1
ATOM 4185 C C . PRO A 1 266 ? -17.27951 -3.57456 8.27776 1.000 40.24621 266 PRO A C 1
ATOM 4186 O O . PRO A 1 266 ? -16.57380 -2.60444 7.97804 1.000 34.50394 266 PRO A O 1
ATOM 4197 N N . ARG A 1 267 ? -18.29195 -3.49477 9.13278 1.000 36.35332 267 ARG A N 1
ATOM 4198 C CA . ARG A 1 267 ? -18.72655 -2.24538 9.74080 1.000 39.60083 267 ARG A CA 1
ATOM 4199 C C . ARG A 1 267 ? -18.19982 -2.05150 11.15755 1.000 36.79996 267 ARG A C 1
ATOM 4200 O O . ARG A 1 267 ? -18.37805 -0.97557 11.71587 1.000 36.12388 267 ARG A O 1
ATOM 4221 N N . GLU A 1 268 ? -17.54344 -3.04121 11.73857 1.000 39.07002 268 GLU A N 1
ATOM 4222 C CA . GLU A 1 268 ? -17.01381 -2.88856 13.08337 1.000 39.35272 268 GLU A CA 1
ATOM 4223 C C . GLU A 1 268 ? -15.99349 -1.74217 13.08739 1.000 38.81678 268 GLU A C 1
ATOM 4224 O O . GLU A 1 268 ? -15.19106 -1.60249 12.16503 1.000 39.77476 268 GLU A O 1
ATOM 4236 N N . LYS A 1 269 ? -16.03895 -0.91085 14.12565 1.000 35.74740 269 LYS A N 1
ATOM 4237 C CA . LYS A 1 269 ? -15.08165 0.13847 14.38837 1.000 38.16279 269 LYS A CA 1
ATOM 4238 C C . LYS A 1 269 ? -14.48627 -0.10638 15.76850 1.000 42.03636 269 LYS A C 1
ATOM 4239 O O . LYS A 1 269 ? -15.10668 -0.74873 16.63080 1.000 37.33985 269 LYS A O 1
ATOM 4258 N N . TYR A 1 270 ? -13.24900 0.39332 15.97329 1.000 37.44519 270 TYR A N 1
ATOM 4259 C CA . TYR A 1 270 ? -12.52705 0.09724 17.19978 1.000 37.70653 270 TYR A CA 1
ATOM 4260 C C . TYR A 1 270 ? -11.98511 1.35240 17.85350 1.000 38.78832 270 TYR A C 1
ATOM 4261 O O . TYR A 1 270 ? -11.68769 2.34783 17.18490 1.000 37.05771 270 TYR A O 1
ATOM 4279 N N . ARG A 1 271 ? -11.86422 1.27352 19.17642 1.000 39.20088 271 ARG A N 1
ATOM 4280 C CA . ARG A 1 271 ? -11.26458 2.27467 20.03722 1.000 40.61117 271 ARG A CA 1
ATOM 4281 C C . ARG A 1 271 ? -10.18368 1.60928 20.87559 1.000 42.88912 271 ARG A C 1
ATOM 4282 O O . ARG A 1 271 ? -10.37456 0.49937 21.35233 1.000 39.46434 271 ARG A O 1
ATOM 4303 N N . ALA A 1 272 ? -9.04426 2.28220 21.03724 1.000 39.73318 272 ALA A N 1
ATOM 4304 C CA . ALA A 1 272 ? -7.94017 1.77742 21.83384 1.000 44.88017 272 ALA A CA 1
ATOM 4305 C C . ALA A 1 272 ? -7.76111 2.63144 23.07426 1.000 47.53083 272 ALA A C 1
ATOM 4306 O O . ALA A 1 272 ? -8.07726 3.81891 23.06864 1.000 45.97517 272 ALA A O 1
ATOM 4313 N N . SER A 1 273 ? -7.22057 2.01346 24.12403 1.000 48.79557 273 SER A N 1
ATOM 4314 C CA . SER A 1 273 ? -6.88906 2.68636 25.36965 1.000 48.50687 273 SER A CA 1
ATOM 4315 C C . SER A 1 273 ? -5.47866 2.29435 25.77024 1.000 50.25149 273 SER A C 1
ATOM 4316 O O . SER A 1 273 ? -5.14231 1.10943 25.81673 1.000 52.31967 273 SER A O 1
ATOM 4324 N N . ALA A 1 274 ? -4.65573 3.28649 26.04079 1.000 53.60126 274 ALA A N 1
ATOM 4325 C CA . ALA A 1 274 ? -3.28859 3.09479 26.50297 1.000 53.40464 274 ALA A CA 1
ATOM 4326 C C . ALA A 1 274 ? -3.15406 3.71927 27.88904 1.000 62.34896 274 ALA A C 1
ATOM 4327 O O . ALA A 1 274 ? -3.66286 4.81916 28.14243 1.000 62.16168 274 ALA A O 1
ATOM 4334 N N . ASP A 1 275 ? -2.50111 3.00007 28.79448 1.000 62.28519 275 ASP A N 1
ATOM 4335 C CA . ASP A 1 275 ? -2.34525 3.43863 30.17718 1.000 68.62193 275 ASP A CA 1
ATOM 4336 C C . ASP A 1 275 ? -0.90192 3.86242 30.39596 1.000 62.45740 275 ASP A C 1
ATOM 4337 O O . ASP A 1 275 ? -0.00233 3.01973 30.39452 1.000 56.57700 275 ASP A O 1
ATOM 4346 N N . PHE A 1 276 ? -0.69488 5.16652 30.56483 1.000 63.02557 276 PHE A N 1
ATOM 4347 C CA . PHE A 1 276 ? 0.60837 5.74493 30.88261 1.000 67.71485 276 PHE A CA 1
ATOM 4348 C C . PHE A 1 276 ? 0.61725 6.20861 32.33921 1.000 74.19811 276 PHE A C 1
ATOM 4349 O O . PHE A 1 276 ? 0.60393 7.41033 32.64404 1.000 74.53359 276 PHE A O 1
ATOM 4366 N N . GLY A 1 277 ? 0.63419 5.25291 33.24232 1.000 71.65904 277 GLY A N 1
ATOM 4367 C CA . GLY A 1 277 ? 0.63675 5.55478 34.66991 1.000 74.94085 277 GLY A CA 1
ATOM 4368 C C . GLY A 1 277 ? -0.77677 5.75486 35.19042 1.000 79.67035 277 GLY A C 1
ATOM 4369 O O . GLY A 1 277 ? -1.59436 4.84531 35.11065 1.000 79.35339 277 GLY A O 1
ATOM 4373 N N . ASP A 1 278 ? -1.04628 6.93745 35.73531 1.000 85.01991 278 ASP A N 1
ATOM 4374 C CA . ASP A 1 278 ? -2.38074 7.28846 36.20138 1.000 85.49195 278 ASP A CA 1
ATOM 4375 C C . ASP A 1 278 ? -3.22545 7.89375 35.09456 1.000 84.95076 278 ASP A C 1
ATOM 4376 O O . ASP A 1 278 ? -4.40514 8.19186 35.32071 1.000 83.86146 278 ASP A O 1
ATOM 4385 N N . ASP A 1 279 ? -2.64553 8.08723 33.91263 1.000 81.46783 279 ASP A N 1
ATOM 4386 C CA . ASP A 1 279 ? -3.32183 8.72545 32.79285 1.000 81.89009 279 ASP A CA 1
ATOM 4387 C C . ASP A 1 279 ? -3.82416 7.65358 31.83131 1.000 79.83997 279 ASP A C 1
ATOM 4388 O O . ASP A 1 279 ? -3.02462 6.89905 31.26365 1.000 74.82793 279 ASP A O 1
ATOM 4397 N N . GLN A 1 280 ? -5.14288 7.59018 31.65411 1.000 81.42245 280 GLN A N 1
ATOM 4398 C CA . GLN A 1 280 ? -5.77826 6.69543 30.69318 1.000 80.75489 280 GLN A CA 1
ATOM 4399 C C . GLN A 1 280 ? -6.16696 7.49786 29.45739 1.000 75.68379 280 GLN A C 1
ATOM 4400 O O . GLN A 1 280 ? -6.83878 8.52609 29.56925 1.000 81.83467 280 GLN A O 1
ATOM 4414 N N . GLU A 1 281 ? -5.74322 7.02930 28.28654 1.000 70.67613 281 GLU A N 1
ATOM 4415 C CA . GLU A 1 281 ? -5.92886 7.74290 27.02733 1.000 65.46231 281 GLU A CA 1
ATOM 4416 C C . GLU A 1 281 ? -6.76226 6.89681 26.07687 1.000 61.45502 281 GLU A C 1
ATOM 4417 O O . GLU A 1 281 ? -6.62733 5.67195 26.05855 1.000 59.76259 281 GLU A O 1
ATOM 4429 N N . PHE A 1 282 ? -7.62187 7.56115 25.29777 1.000 58.21779 282 PHE A N 1
ATOM 4430 C CA . PHE A 1 282 ? -8.55501 6.91289 24.38746 1.000 58.75212 282 PHE A CA 1
ATOM 4431 C C . PHE A 1 282 ? -8.45294 7.52441 22.99395 1.000 58.22968 282 PHE A C 1
ATOM 4432 O O . PHE A 1 282 ? -8.58094 8.73946 22.84939 1.000 61.63681 282 PHE A O 1
ATOM 4449 N N . LYS A 1 283 ? -8.24838 6.68782 21.96961 1.000 49.60839 283 LYS A N 1
ATOM 4450 C CA . LYS A 1 283 ? -8.18843 7.14747 20.59333 1.000 44.68779 283 LYS A CA 1
ATOM 4451 C C . LYS A 1 283 ? -8.91634 6.16347 19.68639 1.000 43.81568 283 LYS A C 1
ATOM 4452 O O . LYS A 1 283 ? -8.76716 4.95351 19.81450 1.000 39.26340 283 LYS A O 1
ATOM 4471 N N . ASP A 1 284 ? -9.72286 6.69211 18.77948 1.000 41.00306 284 ASP A N 1
ATOM 4472 C CA . ASP A 1 284 ? -10.39790 5.86278 17.80406 1.000 41.18578 284 ASP A CA 1
ATOM 4473 C C . ASP A 1 284 ? -9.35677 5.31139 16.85242 1.000 42.46971 284 ASP A C 1
ATOM 4474 O O . ASP A 1 284 ? -8.50136 6.05819 16.38073 1.000 39.46501 284 ASP A O 1
ATOM 4483 N N . LEU A 1 285 ? -9.41168 4.00792 16.57587 1.000 34.58670 285 LEU A N 1
ATOM 4484 C CA . LEU A 1 285 ? -8.67039 3.48379 15.44313 1.000 32.00933 285 LEU A CA 1
ATOM 4485 C C . LEU A 1 285 ? -9.35340 3.90148 14.14880 1.000 34.55142 285 LEU A C 1
ATOM 4486 O O . LEU A 1 285 ? -10.57895 4.08782 14.09821 1.000 35.84893 285 LEU A O 1
ATOM 4502 N N . GLU A 1 286 ? -8.55573 4.05243 13.08999 1.000 26.22133 286 GLU A N 1
ATOM 4503 C CA . GLU A 1 286 ? -9.09099 4.22274 11.74273 1.000 29.54077 286 GLU A CA 1
ATOM 4504 C C . GLU A 1 286 ? -8.51757 3.13339 10.84999 1.000 32.19008 286 GLU A C 1
ATOM 4505 O O . GLU A 1 286 ? -7.45539 2.57336 11.12427 1.000 28.96353 286 GLU A O 1
ATOM 4517 N N . LEU A 1 287 ? -9.22299 2.83643 9.76813 1.000 30.15916 287 LEU A N 1
ATOM 4518 C CA . LEU A 1 287 ? -8.72970 1.88008 8.78297 1.000 25.81429 287 LEU A CA 1
ATOM 4519 C C . LEU A 1 287 ? -7.63358 2.54071 7.95754 1.000 27.50749 287 LEU A C 1
ATOM 4520 O O . LEU A 1 287 ? -7.88102 3.49240 7.21611 1.000 30.28382 287 LEU A O 1
ATOM 4536 N N . TYR A 1 288 ? -6.39631 2.06611 8.12657 1.000 29.76355 288 TYR A N 1
ATOM 4537 C CA . TYR A 1 288 ? -5.25604 2.67223 7.44780 1.000 25.29159 288 TYR A CA 1
ATOM 4538 C C . TYR A 1 288 ? -4.97103 1.98547 6.12721 1.000 29.18978 288 TYR A C 1
ATOM 4539 O O . TYR A 1 288 ? -4.54409 2.63087 5.18147 1.000 26.97650 288 TYR A O 1
ATOM 4557 N N . THR A 1 289 ? -5.18484 0.68077 6.04223 1.000 27.35733 289 THR A N 1
ATOM 4558 C CA . THR A 1 289 ? -4.77978 -0.05151 4.86199 1.000 22.58553 289 THR A CA 1
ATOM 4559 C C . THR A 1 289 ? -5.75678 -1.16554 4.55112 1.000 26.04927 289 THR A C 1
ATOM 4560 O O . THR A 1 289 ? -6.07232 -1.97046 5.43364 1.000 22.24536 289 THR A O 1
ATOM 4571 N N . VAL A 1 290 ? -6.09268 -1.26385 3.27039 1.000 25.27345 290 VAL A N 1
ATOM 4572 C CA . VAL A 1 290 ? -6.80661 -2.35148 2.66644 1.000 27.18605 290 VAL A CA 1
ATOM 4573 C C . VAL A 1 290 ? -5.85234 -2.89998 1.63664 1.000 24.03536 290 VAL A C 1
ATOM 4574 O O . VAL A 1 290 ? -5.51498 -2.19773 0.67817 1.000 24.82322 290 VAL A O 1
ATOM 4587 N N . PHE A 1 291 ? -5.40585 -4.13952 1.83821 1.000 23.62926 291 PHE A N 1
ATOM 4588 C CA . PHE A 1 291 ? -4.41040 -4.79139 1.00261 1.000 31.01896 291 PHE A CA 1
ATOM 4589 C C . PHE A 1 291 ? -5.08497 -5.99821 0.36957 1.000 25.66461 291 PHE A C 1
ATOM 4590 O O . PHE A 1 291 ? -5.48333 -6.93206 1.07482 1.000 29.82350 291 PHE A O 1
ATOM 4607 N N . V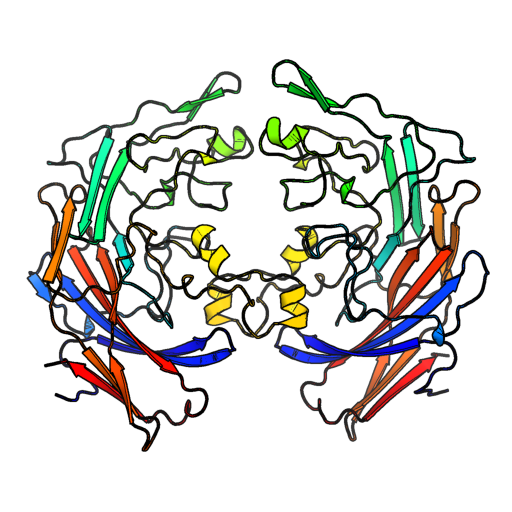AL A 1 292 ? -5.25447 -5.96704 -0.95242 1.000 25.48949 292 VAL A N 1
ATOM 4608 C CA . VAL A 1 292 ? -5.94856 -7.03197 -1.66864 1.000 28.07240 292 VAL A CA 1
ATOM 4609 C C . VAL A 1 292 ? -4.90452 -7.88545 -2.36890 1.000 29.42430 292 VAL A C 1
ATOM 4610 O O . VAL A 1 292 ? -4.19080 -7.40411 -3.26052 1.000 34.20654 292 VAL A O 1
ATOM 4623 N N . ASP A 1 293 ? -4.80395 -9.15103 -1.98511 1.000 28.33253 293 ASP A N 1
ATOM 4624 C CA . ASP A 1 293 ? -3.83973 -10.05980 -2.61344 1.000 31.20955 293 ASP A CA 1
ATOM 4625 C C . ASP A 1 293 ? -4.67963 -11.02469 -3.42659 1.000 32.12828 293 ASP A C 1
ATOM 4626 O O . ASP A 1 293 ? -5.24856 -11.96461 -2.88301 1.000 31.94114 293 ASP A O 1
ATOM 4635 N N . THR A 1 294 ? -4.71867 -10.82646 -4.73261 1.000 28.69435 294 THR A N 1
ATOM 4636 C CA . THR A 1 294 ? -5.63957 -11.61632 -5.54404 1.000 32.28358 294 THR A CA 1
ATOM 4637 C C . THR A 1 294 ? -5.07111 -12.98921 -5.87279 1.000 35.36532 294 THR A C 1
ATOM 4638 O O . THR A 1 294 ? -5.83859 -13.87112 -6.26973 1.000 31.02445 294 THR A O 1
ATOM 4649 N N . GLU A 1 295 ? -3.74025 -13.17133 -5.75370 1.000 33.60766 295 GLU A N 1
ATOM 4650 C CA . GLU A 1 295 ? -3.16551 -14.50026 -5.95451 1.000 32.41606 295 GLU A CA 1
ATOM 4651 C C . GLU A 1 295 ? -3.50060 -15.40936 -4.78784 1.000 35.12275 295 GLU A C 1
ATOM 4652 O O . GLU A 1 295 ? -3.74749 -16.59925 -4.97139 1.000 42.03242 295 GLU A O 1
ATOM 4664 N N . LYS A 1 296 ? -3.45985 -14.88679 -3.57114 1.000 37.45055 296 LYS A N 1
ATOM 4665 C CA . LYS A 1 296 ? -3.80115 -15.66779 -2.38504 1.000 38.54847 296 LYS A CA 1
ATOM 4666 C C . LYS A 1 296 ? -5.28242 -15.64501 -2.06031 1.000 41.22329 296 LYS A C 1
ATOM 4667 O O . LYS A 1 296 ? -5.75568 -16.49975 -1.30853 1.000 41.46627 296 LYS A O 1
ATOM 4686 N N . GLY A 1 297 ? -6.03693 -14.70859 -2.61919 1.000 37.87708 297 GLY A N 1
ATOM 4687 C CA . GLY A 1 297 ? -7.45269 -14.59078 -2.30285 1.000 38.32162 297 GLY A CA 1
ATOM 4688 C C . GLY A 1 297 ? -7.69547 -14.15363 -0.87874 1.000 38.68747 297 GLY A C 1
ATOM 4689 O O . GLY A 1 297 ? -8.53590 -14.72467 -0.18315 1.000 35.65599 297 GLY A O 1
ATOM 4693 N N . VAL A 1 298 ? -6.94419 -13.14595 -0.41828 1.000 30.76020 298 VAL A N 1
ATOM 4694 C CA . VAL A 1 298 ? -7.09457 -12.61370 0.92620 1.000 28.42601 298 VAL A CA 1
ATOM 4695 C C . VAL A 1 298 ? -7.15799 -11.08715 0.87509 1.000 29.14138 298 VAL A C 1
ATOM 4696 O O . VAL A 1 298 ? -6.49172 -10.43892 0.06670 1.000 29.97320 298 VAL A O 1
ATOM 4709 N N . VAL A 1 299 ? -7.94461 -10.50863 1.75764 1.000 26.98898 299 VAL A N 1
ATOM 4710 C CA . VAL A 1 299 ? -7.99263 -9.07149 1.93577 1.000 30.09151 299 VAL A CA 1
ATOM 4711 C C . VAL A 1 299 ? -7.56822 -8.80854 3.35868 1.000 28.55279 299 VAL A C 1
ATOM 4712 O O . VAL A 1 299 ? -8.15358 -9.37864 4.29685 1.000 31.13472 299 VAL A O 1
ATOM 4725 N N . SER A 1 300 ? -6.53237 -7.98765 3.52306 1.000 26.29165 300 SER A N 1
ATOM 4726 C CA . SER A 1 300 ? -6.04034 -7.60526 4.84196 1.000 28.62709 300 SER A CA 1
ATOM 4727 C C . SER A 1 300 ? -6.58645 -6.22050 5.17313 1.000 25.50360 300 SER A C 1
ATOM 4728 O O . SER A 1 300 ? -6.62863 -5.32813 4.31238 1.000 29.09032 300 SER A O 1
ATOM 4736 N N . LEU A 1 301 ? -6.98919 -6.03734 6.41952 1.000 25.63829 301 LEU A N 1
ATOM 4737 C CA . LEU A 1 301 ? -7.50124 -4.76781 6.91259 1.000 24.61511 301 LEU A CA 1
ATOM 4738 C C . LEU A 1 301 ? -6.68722 -4.39997 8.13321 1.000 28.89785 301 LEU A C 1
ATOM 4739 O O . LEU A 1 301 ? -6.68314 -5.13941 9.10903 1.000 27.12315 301 LEU A O 1
ATOM 4755 N N . THR A 1 302 ? -5.97331 -3.27585 8.07057 1.000 25.41827 302 THR A N 1
ATOM 4756 C CA . THR A 1 302 ? -5.15337 -2.83329 9.17903 1.000 30.02031 302 THR A CA 1
ATOM 4757 C C . THR A 1 302 ? -5.70224 -1.52257 9.70859 1.000 26.47473 302 THR A C 1
ATOM 4758 O O . THR A 1 302 ? -5.78842 -0.51851 8.97114 1.000 27.75885 302 THR A O 1
ATOM 4769 N N . TYR A 1 303 ? -6.04755 -1.54352 10.97759 1.000 23.98704 303 TYR A N 1
ATOM 4770 C CA . TYR A 1 303 ? -6.54068 -0.39769 11.69966 1.000 29.92234 303 TYR A CA 1
ATOM 4771 C C . TYR A 1 303 ? -5.43266 0.10142 12.60761 1.000 27.31067 303 TYR A C 1
ATOM 4772 O O . TYR A 1 303 ? -4.61116 -0.67466 13.09691 1.000 31.30572 303 TYR A O 1
ATOM 4790 N N . SER A 1 304 ? -5.43737 1.39329 12.88744 1.000 29.35712 304 SER A N 1
ATOM 4791 C CA . SER A 1 304 ? -4.30419 1.95132 13.63143 1.000 32.43878 304 SER A CA 1
ATOM 4792 C C . SER A 1 304 ? -4.71351 3.18791 14.40970 1.000 34.12165 304 SER A C 1
ATOM 4793 O O . SER A 1 304 ? -5.69509 3.84951 14.10427 1.000 32.65959 304 SER A O 1
ATOM 4801 N N . ALA A 1 305 ? -3.99856 3.41909 15.48808 1.000 32.22526 305 ALA A N 1
ATOM 4802 C CA . ALA A 1 305 ? -4.09523 4.62809 16.29273 1.000 31.14617 305 ALA A CA 1
ATOM 4803 C C . ALA A 1 305 ? -2.70891 4.89079 16.88588 1.000 28.61917 305 ALA A C 1
ATOM 4804 O O . ALA A 1 305 ? -1.96855 3.94854 17.14352 1.000 31.86708 305 ALA A O 1
ATOM 4811 N N . ALA A 1 306 ? -2.41296 6.15470 17.19635 1.000 30.00967 306 ALA A N 1
ATOM 4812 C CA . ALA A 1 306 ? -1.09029 6.55878 17.65806 1.000 33.88036 306 ALA A CA 1
ATOM 4813 C C . ALA A 1 306 ? -1.22949 7.40560 18.89909 1.000 34.51653 306 ALA A C 1
ATOM 4814 O O . ALA A 1 306 ? -2.01419 8.34378 18.91390 1.000 38.92970 306 ALA A O 1
ATOM 4821 N N . PHE A 1 307 ? -0.50495 7.03849 19.94548 1.000 30.85257 307 PHE A N 1
ATOM 4822 C CA . PHE A 1 307 ? -0.53396 7.73308 21.22762 1.000 38.33700 307 PHE A CA 1
ATOM 4823 C C . PHE A 1 307 ? 0.80872 8.43072 21.46407 1.000 34.36275 307 PHE A C 1
ATOM 4824 O O . PHE A 1 307 ? 1.84170 7.76337 21.60331 1.000 35.47822 307 PHE A O 1
ATOM 4841 N N . ALA A 1 308 ? 0.79676 9.75677 21.51059 1.000 37.80946 308 ALA A N 1
ATOM 4842 C CA . ALA A 1 308 ? 2.02136 10.49359 21.78737 1.000 46.65522 308 ALA A CA 1
ATOM 4843 C C . ALA A 1 308 ? 2.44186 10.26837 23.22926 1.000 49.50735 308 ALA A C 1
ATOM 4844 O O . ALA A 1 308 ? 1.65142 10.47203 24.15275 1.000 50.50465 308 ALA A O 1
ATOM 4851 N N . CYS A 1 309 ? 3.67658 9.82727 23.41670 1.000 46.61684 309 CYS A N 1
ATOM 4852 C CA . CYS A 1 309 ? 4.17984 9.48237 24.74216 1.000 56.66703 309 CYS A CA 1
ATOM 4853 C C . CYS A 1 309 ? 5.66130 9.82031 24.89037 1.000 68.84304 309 CYS A C 1
ATOM 4854 O O . CYS A 1 309 ? 6.48853 8.98162 25.23951 1.000 77.63442 309 CYS A O 1
ATOM 4862 N N . GLN A 1 310 ? 6.03871 11.06634 24.62431 1.000 71.12267 310 GLN A N 1
ATOM 4863 C CA . GLN A 1 310 ? 7.38074 11.51355 24.97239 1.000 78.95461 310 GLN A CA 1
ATOM 4864 C C . GLN A 1 310 ? 7.45496 11.91824 26.44134 1.000 89.61015 310 GLN A C 1
ATOM 4865 O O . GLN A 1 310 ? 8.55469 12.01209 27.00697 1.000 87.20679 310 GLN A O 1
ATOM 4879 N N . GLU A 1 311 ? 6.29846 12.18028 27.05501 1.000 81.03972 311 GLU A N 1
ATOM 4880 C CA . GLU A 1 311 ? 6.25220 12.54140 28.45962 1.000 83.29266 311 GLU A CA 1
ATOM 4881 C C . GLU A 1 311 ? 6.47085 11.32289 29.34285 1.000 88.03818 311 GLU A C 1
ATOM 4882 O O . GLU A 1 311 ? 7.19214 11.40505 30.34638 1.000 100.62054 311 GLU A O 1
ATOM 4894 N N . LYS A 1 312 ? 5.88462 10.18097 28.96343 1.000 77.27456 312 LYS A N 1
ATOM 4895 C CA . LYS A 1 312 ? 5.83068 9.01377 29.82166 1.000 75.03199 312 LYS A CA 1
ATOM 4896 C C . LYS A 1 312 ? 6.03626 7.72998 29.02095 1.000 71.07205 312 LYS A C 1
ATOM 4897 O O . LYS A 1 312 ? 5.19424 6.84702 28.98806 1.000 70.34375 312 LYS A O 1
ATOM 4916 N N . GLU A 1 313 ? 7.19393 7.60820 28.37910 1.000 68.29657 313 GLU A N 1
ATOM 4917 C CA . GLU A 1 313 ? 7.50827 6.38439 27.64537 1.000 68.22004 313 GLU A CA 1
ATOM 4918 C C . GLU A 1 313 ? 7.49923 5.16809 28.55880 1.000 69.27588 313 GLU A C 1
ATOM 4919 O O . GLU A 1 313 ? 6.73495 4.21888 28.35520 1.000 69.97807 313 GLU A O 1
ATOM 4931 N N . HIS A 1 314 ? 8.40129 5.16452 29.54928 1.000 73.01118 314 HIS A N 1
ATOM 4932 C CA . HIS A 1 314 ? 8.61408 4.00806 30.41251 1.000 72.59239 314 HIS A CA 1
ATOM 4933 C C . HIS A 1 314 ? 7.37051 3.64783 31.20319 1.000 63.74863 314 HIS A C 1
ATOM 4934 O O . HIS A 1 314 ? 7.22609 2.49317 31.60640 1.000 68.20814 314 HIS A O 1
ATOM 4948 N N . LEU A 1 315 ? 6.46674 4.60464 31.39892 1.000 64.84126 315 LEU A N 1
ATOM 4949 C CA . LEU A 1 315 ? 5.26739 4.43424 32.19850 1.000 65.15594 315 LEU A CA 1
ATOM 4950 C C . LEU A 1 315 ? 4.11275 3.75804 31.44945 1.000 63.50847 315 LEU A C 1
ATOM 4951 O O . LEU A 1 315 ? 2.99669 3.72946 31.97987 1.000 57.83113 315 LEU A O 1
ATOM 4967 N N . LEU A 1 316 ? 4.34671 3.18959 30.26216 1.000 65.80135 316 LEU A N 1
ATOM 4968 C CA . LEU A 1 316 ? 3.27629 2.49478 29.54714 1.000 62.77246 316 LEU A CA 1
ATOM 4969 C C . LEU A 1 316 ? 3.01793 1.15332 30.21036 1.000 54.77999 316 LEU A C 1
ATOM 4970 O O . LEU A 1 316 ? 3.91508 0.31604 30.28802 1.000 58.96884 316 LEU A O 1
ATOM 4986 N N . LYS A 1 317 ? 1.80000 0.95536 30.70063 1.000 56.88504 317 LYS A N 1
ATOM 4987 C CA . LYS A 1 317 ? 1.42657 -0.28373 31.36777 1.000 56.40360 317 LYS A CA 1
ATOM 4988 C C . LYS A 1 317 ? 0.68638 -1.23470 30.43603 1.000 59.84294 317 LYS A C 1
ATOM 4989 O O . LYS A 1 317 ? 1.07099 -2.39840 30.29748 1.000 62.54789 317 LYS A O 1
ATOM 5008 N N . SER A 1 318 ? -0.37643 -0.75657 29.79181 1.000 53.53423 318 SER A N 1
ATOM 5009 C CA . SER A 1 318 ? -1.28102 -1.64268 29.07805 1.000 56.84821 318 SER A CA 1
ATOM 5010 C C . SER A 1 318 ? -1.87890 -0.92997 27.87133 1.000 48.98811 318 SER A C 1
ATOM 5011 O O . SER A 1 318 ? -1.94045 0.29857 27.81793 1.000 53.32922 318 SER A O 1
ATOM 5019 N N . THR A 1 319 ? -2.31200 -1.72907 26.89780 1.000 43.58252 319 THR A N 1
ATOM 5020 C CA . THR A 1 319 ? -3.08547 -1.25658 25.76136 1.000 47.67612 319 THR A CA 1
ATOM 5021 C C . THR A 1 319 ? -4.21855 -2.24306 25.55048 1.000 48.05799 319 THR A C 1
ATOM 5022 O O . THR A 1 319 ? -3.99841 -3.45462 25.52711 1.000 53.20539 319 THR A O 1
ATOM 5033 N N . SER A 1 320 ? -5.41481 -1.72875 25.40190 1.000 46.97847 320 SER A N 1
ATOM 5034 C CA . SER A 1 320 ? -6.59486 -2.55034 25.14559 1.000 58.98858 320 SER A CA 1
ATOM 5035 C C . SER A 1 320 ? -7.38373 -1.96566 23.98149 1.000 50.27086 320 SER A C 1
ATOM 5036 O O . SER A 1 320 ? -7.35298 -0.75469 23.74391 1.000 49.50884 320 SER A O 1
ATOM 5044 N N . ILE A 1 321 ? -8.07437 -2.85030 23.25435 1.000 50.08217 321 ILE A N 1
ATOM 5045 C CA . ILE A 1 321 ? -8.91152 -2.47836 22.12454 1.000 48.22517 321 ILE A CA 1
ATOM 5046 C C . ILE A 1 321 ? -10.31059 -3.00160 22.40223 1.000 54.96543 321 ILE A C 1
ATOM 5047 O O . ILE A 1 321 ? -10.47858 -4.17306 22.74957 1.000 56.99981 321 ILE A O 1
ATOM 5063 N N . GLN A 1 322 ? -11.31195 -2.14971 22.23480 1.000 48.29321 322 GLN A N 1
ATOM 5064 C CA . GLN A 1 322 ? -12.70312 -2.57922 22.33264 1.000 51.66116 322 GLN A CA 1
ATOM 5065 C C . GLN A 1 322 ? -13.45260 -2.12698 21.08690 1.000 51.30541 322 GLN A C 1
ATOM 5066 O O . GLN A 1 322 ? -13.17247 -1.06752 20.50901 1.000 45.79722 322 GLN A O 1
ATOM 5080 N N . ALA A 1 323 ? -14.39015 -2.96014 20.65028 1.000 50.54056 323 ALA A N 1
ATOM 5081 C CA . ALA A 1 323 ? -15.26080 -2.57676 19.54412 1.000 47.65495 323 ALA A CA 1
ATOM 5082 C C . ALA A 1 323 ? -16.21225 -1.47805 19.98462 1.000 49.54433 323 ALA A C 1
ATOM 5083 O O . ALA A 1 323 ? -16.59508 -1.38790 21.15102 1.000 55.97876 323 ALA A O 1
ATOM 5090 N N . VAL A 1 324 ? -16.53561 -0.59868 19.05232 1.000 45.53489 324 VAL A N 1
ATOM 5091 C CA . VAL A 1 324 ? -17.47020 0.49166 19.29838 1.000 59.06615 324 VAL A CA 1
ATOM 5092 C C . VAL A 1 324 ? -18.87085 0.00113 18.95671 1.000 54.55515 324 VAL A C 1
ATOM 5093 O O . VAL A 1 324 ? -19.08693 -0.55189 17.87656 1.000 50.90568 324 VAL A O 1
ATOM 5106 N N . VAL A 1 325 ? -19.80933 0.19005 19.87856 1.000 61.95842 325 VAL A N 1
ATOM 5107 C CA . VAL A 1 325 ? -21.18816 -0.26019 19.68576 1.000 66.62075 325 VAL A CA 1
ATOM 5108 C C . VAL A 1 325 ? -22.04157 0.90107 19.20281 1.000 53.86925 325 VAL A C 1
ATOM 5109 O O . VAL A 1 325 ? -21.97047 1.98401 19.78762 1.000 57.74562 325 VAL A O 1
ATOM 5122 N N . TRP B 1 4 ? 53.08520 32.35089 26.88991 1.000 79.99076 4 TRP B N 1
ATOM 5123 C CA . TRP B 1 4 ? 52.92357 31.23690 25.96108 1.000 88.41105 4 TRP B CA 1
ATOM 5124 C C . TRP B 1 4 ? 51.46828 30.79652 25.92633 1.000 80.18674 4 TRP B C 1
ATOM 5125 O O . TRP B 1 4 ? 50.82278 30.86218 24.88563 1.000 76.25593 4 TRP B O 1
ATOM 5145 N N . ASP B 1 5 ? 50.96038 30.34613 27.07572 1.000 85.17423 5 ASP B N 1
ATOM 5146 C CA . ASP B 1 5 ? 49.58114 29.86938 27.18252 1.000 97.22600 5 ASP B CA 1
ATOM 5147 C C . ASP B 1 5 ? 48.62879 31.06439 27.17594 1.000 91.18949 5 ASP B C 1
ATOM 5148 O O . ASP B 1 5 ? 48.66633 31.90584 28.08582 1.000 90.71791 5 ASP B O 1
ATOM 5157 N N . ILE B 1 6 ? 47.77472 31.13965 26.15636 1.000 83.32213 6 ILE B N 1
ATOM 5158 C CA . ILE B 1 6 ? 46.93828 32.30907 25.92017 1.000 78.99965 6 ILE B CA 1
ATOM 5159 C C . ILE B 1 6 ? 45.47604 31.87908 25.91132 1.000 78.44400 6 ILE B C 1
ATOM 5160 O O . ILE B 1 6 ? 45.13441 30.81397 25.38481 1.000 76.54790 6 ILE B O 1
ATOM 5176 N N . ASN B 1 7 ? 44.61109 32.71117 26.49039 1.000 79.31102 7 ASN B N 1
ATOM 5177 C CA . ASN B 1 7 ? 43.17213 32.57856 26.27313 1.000 79.70113 7 ASN B CA 1
ATOM 5178 C C . ASN B 1 7 ? 42.70783 33.51033 25.14474 1.000 84.43464 7 ASN B C 1
ATOM 5179 O O . ASN B 1 7 ? 42.15200 33.05733 24.13871 1.000 75.30371 7 ASN B O 1
ATOM 5190 N N . ASP B 1 8 ? 42.92771 34.82150 25.30276 1.000 97.53620 8 ASP B N 1
ATOM 5191 C CA . ASP B 1 8 ? 42.61428 35.81690 24.27599 1.000 83.36525 8 ASP B CA 1
ATOM 5192 C C . ASP B 1 8 ? 43.91261 36.18759 23.56260 1.000 81.07032 8 ASP B C 1
ATOM 5193 O O . ASP B 1 8 ? 44.81120 36.78657 24.16385 1.000 81.34701 8 ASP B O 1
ATOM 5202 N N . HIS B 1 9 ? 44.00733 35.83461 22.27668 1.000 76.99789 9 HIS B N 1
ATOM 5203 C CA . HIS B 1 9 ? 45.27790 35.87579 21.57097 1.000 71.48298 9 HIS B CA 1
ATOM 5204 C C . HIS B 1 9 ? 45.56995 37.27071 21.03380 1.000 68.63019 9 HIS B C 1
ATOM 5205 O O . HIS B 1 9 ? 44.65132 38.02023 20.70544 1.000 71.23877 9 HIS B O 1
ATOM 5219 N N . PRO B 1 10 ? 46.85138 37.63638 20.93760 1.000 73.21529 10 PRO B N 1
ATOM 5220 C CA . PRO B 1 10 ? 47.17644 38.97723 20.42665 1.000 70.70497 10 PRO B CA 1
ATOM 5221 C C . PRO B 1 10 ? 46.96725 39.15004 18.94014 1.000 63.67416 10 PRO B C 1
ATOM 5222 O O . PRO B 1 10 ? 46.60577 40.25307 18.52879 1.000 60.97149 10 PRO B O 1
ATOM 5233 N N . TYR B 1 11 ? 47.18902 38.12941 18.11498 1.000 62.55287 11 TYR B N 1
ATOM 5234 C CA . TYR B 1 11 ? 47.03919 38.30143 16.66318 1.000 61.30615 11 TYR B CA 1
ATOM 5235 C C . TYR B 1 11 ? 46.08499 37.31035 15.98430 1.000 60.09832 11 TYR B C 1
ATOM 5236 O O . TYR B 1 11 ? 45.64763 37.58487 14.86091 1.000 50.27308 11 TYR B O 1
ATOM 5254 N N . LEU B 1 12 ? 45.73763 36.19419 16.60918 1.000 54.10934 12 LEU B N 1
ATOM 5255 C CA . LEU B 1 12 ? 44.78636 35.26744 16.03401 1.000 52.35857 12 LEU B CA 1
ATOM 5256 C C . LEU B 1 12 ? 43.37443 35.69848 16.40023 1.000 43.16821 12 LEU B C 1
ATOM 5257 O O . LEU B 1 12 ? 43.11515 36.11308 17.53266 1.000 46.85382 12 LEU B O 1
ATOM 5273 N N . ASN B 1 13 ? 42.45184 35.56271 15.45577 1.000 42.09543 13 ASN B N 1
ATOM 5274 C CA . ASN B 1 13 ? 41.03020 35.56271 15.79493 1.000 38.65194 13 ASN B CA 1
ATOM 5275 C C . ASN B 1 13 ? 40.63225 34.11811 16.08621 1.000 38.01177 13 ASN B C 1
ATOM 5276 O O . ASN B 1 13 ? 40.93005 33.21968 15.29085 1.000 40.44902 13 ASN B O 1
ATOM 5287 N N . ILE B 1 14 ? 40.03095 33.88375 17.24290 1.000 35.01275 14 ILE B N 1
ATOM 5288 C CA . ILE B 1 14 ? 39.66048 32.54718 17.68249 1.000 33.92472 14 ILE B CA 1
ATOM 5289 C C . ILE B 1 14 ? 38.18708 32.55417 18.04293 1.000 41.28826 14 ILE B C 1
ATOM 5290 O O . ILE B 1 14 ? 37.70867 33.50665 18.65725 1.000 36.84356 14 ILE B O 1
ATOM 5306 N N . LYS B 1 15 ? 37.48095 31.47207 17.70466 1.000 37.35860 15 LYS B N 1
ATOM 5307 C CA . LYS B 1 15 ? 36.06388 31.33033 17.99453 1.000 38.97085 15 LYS B CA 1
ATOM 5308 C C . LYS B 1 15 ? 35.78352 29.85289 18.19939 1.000 36.77424 15 LYS B C 1
ATOM 5309 O O . LYS B 1 15 ? 36.35265 28.99341 17.52092 1.000 32.87220 15 LYS B O 1
ATOM 5328 N N . GLY B 1 16 ? 34.91424 29.55703 19.15076 1.000 39.45291 16 GLY B N 1
ATOM 5329 C CA . GLY B 1 16 ? 34.50925 28.19886 19.41973 1.000 37.13906 16 GLY B CA 1
ATOM 5330 C C . GLY B 1 16 ? 33.02033 28.04105 19.19546 1.000 38.73238 16 GLY B C 1
ATOM 5331 O O . GLY B 1 16 ? 32.25425 28.98019 19.35520 1.000 37.63879 16 GLY B O 1
ATOM 5335 N N . ARG B 1 17 ? 32.62174 26.84379 18.79841 1.000 38.13640 17 ARG B N 1
ATOM 5336 C CA . ARG B 1 17 ? 31.22202 26.55039 18.55548 1.000 40.92809 17 ARG B CA 1
ATOM 5337 C C . ARG B 1 17 ? 30.99656 25.06096 18.72648 1.000 43.20241 17 ARG B C 1
ATOM 5338 O O . ARG B 1 17 ? 31.84111 24.24321 18.35245 1.000 38.05702 17 ARG B O 1
ATOM 5359 N N . PHE B 1 18 ? 29.86283 24.72194 19.32672 1.000 38.80928 18 PHE B N 1
ATOM 5360 C CA . PHE B 1 18 ? 29.49141 23.33140 19.47155 1.000 39.57818 18 PHE B CA 1
ATOM 5361 C C . PHE B 1 18 ? 28.88199 22.81973 18.17332 1.000 37.92817 18 PHE B C 1
ATOM 5362 O O . PHE B 1 18 ? 28.13323 23.52486 17.50937 1.000 41.88497 18 PHE B O 1
ATOM 5379 N N . GLN B 1 19 ? 29.23758 21.59022 17.81125 1.000 39.85633 19 GLN B N 1
ATOM 5380 C CA . GLN B 1 19 ? 28.71123 20.90384 16.65129 1.000 42.67971 19 GLN B CA 1
ATOM 5381 C C . GLN B 1 19 ? 28.26557 19.54280 17.14778 1.000 39.98091 19 GLN B C 1
ATOM 5382 O O . GLN B 1 19 ? 28.65523 19.09882 18.22243 1.000 43.62552 19 GLN B O 1
ATOM 5396 N N . ARG B 1 20 ? 27.47285 18.85289 16.35313 1.000 42.22516 20 ARG B N 1
ATOM 5397 C CA . ARG B 1 20 ? 27.04166 17.49504 16.66450 1.000 42.14728 20 ARG B CA 1
ATOM 5398 C C . ARG B 1 20 ? 27.70945 16.55597 15.67219 1.000 39.67561 20 ARG B C 1
ATOM 5399 O O . ARG B 1 20 ? 27.71538 16.81705 14.46653 1.000 36.27964 20 ARG B O 1
ATOM 5420 N N . ASP B 1 21 ? 28.25294 15.45702 16.17007 1.000 37.56003 21 ASP B N 1
ATOM 5421 C CA . ASP B 1 21 ? 28.92571 14.50456 15.29719 1.000 42.89106 21 ASP B CA 1
ATOM 5422 C C . ASP B 1 21 ? 27.89810 13.51584 14.74365 1.000 46.98581 21 ASP B C 1
ATOM 5423 O O . ASP B 1 21 ? 26.69383 13.61731 15.00415 1.000 46.19960 21 ASP B O 1
ATOM 5432 N N . GLU B 1 22 ? 28.37748 12.55068 13.96234 1.000 44.28054 22 GLU B N 1
ATOM 5433 C CA . GLU B 1 22 ? 27.47659 11.66820 13.23452 1.000 45.46064 22 GLU B CA 1
ATOM 5434 C C . GLU B 1 22 ? 26.62487 10.82696 14.17690 1.000 48.53249 22 GLU B C 1
ATOM 5435 O O . GLU B 1 22 ? 25.60494 10.27577 13.74923 1.000 47.15331 22 GLU B O 1
ATOM 5447 N N . ASN B 1 23 ? 26.98575 10.73415 15.44919 1.000 48.15908 23 ASN B N 1
ATOM 5448 C CA . ASN B 1 23 ? 26.18980 10.00360 16.42643 1.000 49.31613 23 ASN B CA 1
ATOM 5449 C C . ASN B 1 23 ? 25.36006 10.92815 17.30380 1.000 50.03454 23 ASN B C 1
ATOM 5450 O O . ASN B 1 23 ? 24.82935 10.48876 18.31705 1.000 51.90438 23 ASN B O 1
ATOM 5461 N N . GLY B 1 24 ? 25.23748 12.19312 16.94656 1.000 47.65637 24 GLY B N 1
ATOM 5462 C CA . GLY B 1 24 ? 24.45921 13.13641 17.72785 1.000 50.85704 24 GLY B CA 1
ATOM 5463 C C . GLY B 1 24 ? 25.14825 13.69501 18.95166 1.000 51.64616 24 GLY B C 1
ATOM 5464 O O . GLY B 1 24 ? 24.53251 14.48755 19.68059 1.000 53.71541 24 GLY B O 1
ATOM 5468 N N . ASP B 1 25 ? 26.40337 13.32678 19.18678 1.000 52.69878 25 ASP B N 1
ATOM 5469 C CA . ASP B 1 25 ? 27.14391 13.77716 20.35886 1.000 57.73661 25 ASP B CA 1
ATOM 5470 C C . ASP B 1 25 ? 27.78786 15.14431 20.12806 1.000 53.33516 25 ASP B C 1
ATOM 5471 O O . ASP B 1 25 ? 28.18942 15.49929 19.01927 1.000 45.86685 25 ASP B O 1
ATOM 5480 N N . GLU B 1 26 ? 27.88874 15.90744 21.20161 1.000 54.10287 26 GLU B N 1
ATOM 5481 C CA . GLU B 1 26 ? 28.39234 17.27027 21.12231 1.000 49.55112 26 GLU B CA 1
ATOM 5482 C C . GLU B 1 26 ? 29.90496 17.27096 20.93268 1.000 47.11432 26 GLU B C 1
ATOM 5483 O O . GLU B 1 26 ? 30.61407 16.44213 21.48848 1.000 45.52638 26 GLU B O 1
ATOM 5495 N N . VAL B 1 27 ? 30.38790 18.20251 20.12787 1.000 41.94169 27 VAL B N 1
ATOM 5496 C CA . VAL B 1 27 ? 31.81056 18.39675 19.88024 1.000 43.76699 27 VAL B CA 1
ATOM 5497 C C . VAL B 1 27 ? 32.10758 19.88797 19.93175 1.000 40.83973 27 VAL B C 1
ATOM 5498 O O . VAL B 1 27 ? 31.36673 20.71200 19.37416 1.000 41.84609 27 VAL B O 1
ATOM 5511 N N . TRP B 1 28 ? 33.19914 20.23963 20.62042 1.000 43.07419 28 TRP B N 1
ATOM 5512 C CA . TRP B 1 28 ? 33.64222 21.62119 20.75963 1.000 42.49057 28 TRP B CA 1
ATOM 5513 C C . TRP B 1 28 ? 34.67884 21.86878 19.68379 1.000 39.17912 28 TRP B C 1
ATOM 5514 O O . TRP B 1 28 ? 35.77077 21.32114 19.74313 1.000 38.01261 28 TRP B O 1
ATOM 5535 N N . VAL B 1 29 ? 34.32498 22.66361 18.68574 1.000 35.31482 29 VAL B N 1
ATOM 5536 C CA . VAL B 1 29 ? 35.19859 22.92998 17.54944 1.000 37.40720 29 VAL B CA 1
ATOM 5537 C C . VAL B 1 29 ? 35.80990 24.30776 17.75287 1.000 37.87714 29 VAL B C 1
ATOM 5538 O O . VAL B 1 29 ? 35.11038 25.32213 17.88780 1.000 35.61529 29 VAL B O 1
ATOM 5551 N N . VAL B 1 30 ? 37.12097 24.34871 17.77355 1.000 34.19934 30 VAL B N 1
ATOM 5552 C CA . VAL B 1 30 ? 37.86942 25.58384 17.95582 1.000 34.65273 30 VAL B CA 1
ATOM 5553 C C . VAL B 1 30 ? 38.51035 25.92745 16.63086 1.000 32.14867 30 VAL B C 1
ATOM 5554 O O . VAL B 1 30 ? 39.16128 25.07421 16.02324 1.000 38.43473 30 VAL B O 1
ATOM 5567 N N . SER B 1 31 ? 38.27754 27.15276 16.15983 1.000 34.66015 31 SER B N 1
ATOM 5568 C CA . SER B 1 31 ? 38.83691 27.63030 14.90142 1.000 33.07617 31 SER B CA 1
ATOM 5569 C C . SER B 1 31 ? 39.57580 28.91177 15.17506 1.000 35.74440 31 SER B C 1
ATOM 5570 O O . SER B 1 31 ? 39.04688 29.78882 15.85324 1.000 38.00770 31 SER B O 1
ATOM 5578 N N . ALA B 1 32 ? 40.80062 29.00039 14.66552 1.000 35.44134 32 ALA B N 1
ATOM 5579 C CA . ALA B 1 32 ? 41.61138 30.20811 14.73491 1.000 30.61659 32 ALA B CA 1
ATOM 5580 C C . ALA B 1 32 ? 41.90268 30.64216 13.30995 1.000 29.43489 32 ALA B C 1
ATOM 5581 O O . ALA B 1 32 ? 42.10819 29.80429 12.43365 1.000 36.46636 32 ALA B O 1
ATOM 5588 N N . LYS B 1 33 ? 41.93790 31.94997 13.07366 1.000 32.67838 33 LYS B N 1
ATOM 5589 C CA . LYS B 1 33 ? 42.01086 32.45838 11.70509 1.000 31.52969 33 LYS B CA 1
ATOM 5590 C C . LYS B 1 33 ? 42.96860 33.61771 11.64652 1.000 30.04101 33 LYS B C 1
ATOM 5591 O O . LYS B 1 33 ? 43.00111 34.43366 12.56840 1.000 31.69817 33 LYS B O 1
ATOM 5610 N N . ARG B 1 34 ? 43.72120 33.68480 10.54788 1.000 28.67996 34 ARG B N 1
ATOM 5611 C CA . ARG B 1 34 ? 44.56995 34.81545 10.22506 1.000 33.94984 34 ARG B CA 1
ATOM 5612 C C . ARG B 1 34 ? 44.29802 35.18178 8.77458 1.000 32.56365 34 ARG B C 1
ATOM 5613 O O . ARG B 1 34 ? 43.93909 34.32042 7.95554 1.000 32.26686 34 ARG B O 1
ATOM 5634 N N . MET B 1 35 ? 44.43001 36.46807 8.45175 1.000 25.46605 35 MET B N 1
ATOM 5635 C CA . MET B 1 35 ? 44.31466 36.92142 7.07959 1.000 30.57874 35 MET B CA 1
ATOM 5636 C C . MET B 1 35 ? 45.51290 37.79864 6.73469 1.000 38.67580 35 MET B C 1
ATOM 5637 O O . MET B 1 35 ? 45.87816 38.69479 7.50671 1.000 32.44762 35 MET B O 1
ATOM 5651 N N . TRP B 1 36 ? 46.09022 37.54651 5.56579 1.000 33.83830 36 TRP B N 1
ATOM 5652 C CA . TRP B 1 36 ? 47.23387 38.25947 5.03642 1.000 39.76302 36 TRP B CA 1
ATOM 5653 C C . TRP B 1 36 ? 46.79283 39.07895 3.84071 1.000 40.43684 36 TRP B C 1
ATOM 5654 O O . TRP B 1 36 ? 46.17528 38.55864 2.91756 1.000 32.26347 36 TRP B O 1
ATOM 5675 N N . SER B 1 37 ? 47.12899 40.36316 3.84400 1.000 38.10765 37 SER B N 1
ATOM 5676 C CA . SER B 1 37 ? 46.79826 41.24565 2.73192 1.000 38.21589 37 SER B CA 1
ATOM 5677 C C . SER B 1 37 ? 47.94677 41.21129 1.73534 1.000 40.04631 37 SER B C 1
ATOM 5678 O O . SER B 1 37 ? 49.05559 41.64529 2.05124 1.000 49.87870 37 SER B O 1
ATOM 5686 N N . LEU B 1 38 ? 47.68747 40.69100 0.53199 1.000 44.38795 38 LEU B N 1
ATOM 5687 C CA . LEU B 1 38 ? 48.67735 40.73445 -0.53482 1.000 45.28187 38 LEU B CA 1
ATOM 5688 C C . LEU B 1 38 ? 48.92349 42.15784 -1.00425 1.000 60.07844 38 LEU B C 1
ATOM 5689 O O . LEU B 1 38 ? 49.87232 42.38820 -1.75770 1.000 64.53172 38 LEU B O 1
ATOM 5705 N N . THR B 1 39 ? 48.11440 43.11943 -0.55126 1.000 57.2337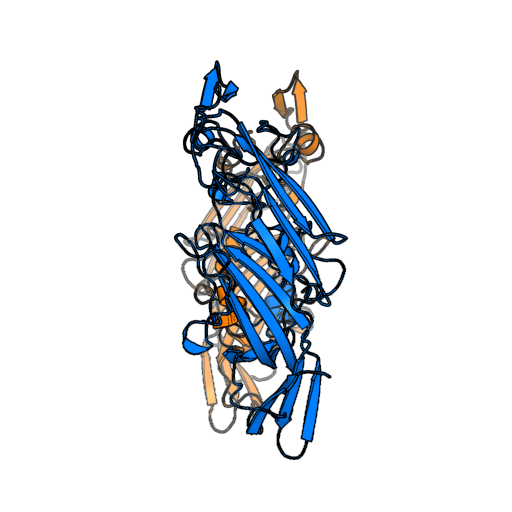9 39 THR B N 1
ATOM 5706 C CA . THR B 1 39 ? 48.22043 44.51804 -0.94460 1.000 62.90978 39 THR B CA 1
ATOM 5707 C C . THR B 1 39 ? 48.88445 45.37649 0.11530 1.000 58.95361 39 THR B C 1
ATOM 5708 O O . THR B 1 39 ? 49.70269 46.22020 -0.22202 1.000 66.83883 39 THR B O 1
ATOM 5719 N N . GLN B 1 40 ? 48.55805 45.18295 1.38107 1.000 56.48895 40 GLN B N 1
ATOM 5720 C CA . GLN B 1 40 ? 49.19345 45.89529 2.47891 1.000 54.37871 40 GLN B CA 1
ATOM 5721 C C . GLN B 1 40 ? 50.44510 45.19461 3.03568 1.000 63.86513 40 GLN B C 1
ATOM 5722 O O . GLN B 1 40 ? 51.13166 45.77614 3.89481 1.000 56.86479 40 GLN B O 1
ATOM 5736 N N . ASN B 1 41 ? 50.77250 43.98406 2.56880 1.000 61.05991 41 ASN B N 1
ATOM 5737 C CA . ASN B 1 41 ? 51.91776 43.22196 3.07635 1.000 56.58625 41 ASN B CA 1
ATOM 5738 C C . ASN B 1 41 ? 51.91163 43.17645 4.60194 1.000 53.35641 41 ASN B C 1
ATOM 5739 O O . ASN B 1 41 ? 52.90185 43.48407 5.27230 1.000 52.19761 41 ASN B O 1
ATOM 5750 N N . GLU B 1 42 ? 50.76956 42.80599 5.16032 1.000 41.43727 42 GLU B N 1
ATOM 5751 C CA . GLU B 1 42 ? 50.63430 42.72400 6.60326 1.000 42.98708 42 GLU B CA 1
ATOM 5752 C C . GLU B 1 42 ? 49.51409 41.76141 6.94466 1.000 43.77213 42 GLU B C 1
ATOM 5753 O O . GLU B 1 42 ? 48.60883 41.53469 6.14787 1.000 37.83858 42 GLU B O 1
ATOM 5765 N N . TRP B 1 43 ? 49.59636 41.21533 8.15363 1.000 43.91769 43 TRP B N 1
ATOM 5766 C CA . TRP B 1 43 ? 48.50532 40.48093 8.76666 1.000 45.22486 43 TRP B CA 1
ATOM 5767 C C . TRP B 1 43 ? 47.45463 41.45820 9.26091 1.000 47.85580 43 TRP B C 1
ATOM 5768 O O . TRP B 1 43 ? 47.77679 42.45983 9.90776 1.000 41.53935 43 TRP B O 1
ATOM 5789 N N . LEU B 1 44 ? 46.19773 41.19203 8.93128 1.000 36.35320 44 LEU B N 1
ATOM 5790 C CA . LEU B 1 44 ? 45.12320 41.98215 9.50893 1.000 43.47629 44 LEU B CA 1
ATOM 5791 C C . LEU B 1 44 ? 45.03289 41.69139 11.00367 1.000 47.29355 44 LEU B C 1
ATOM 5792 O O . LEU B 1 44 ? 45.31495 40.58413 11.46514 1.000 44.31741 44 LEU B O 1
ATOM 5808 N N . SER B 1 45 ? 44.63444 42.69630 11.76677 1.000 48.36831 45 SER B N 1
ATOM 5809 C CA . SER B 1 45 ? 44.40463 42.49986 13.18974 1.000 45.90948 45 SER B CA 1
ATOM 5810 C C . SER B 1 45 ? 43.22107 41.56236 13.41705 1.000 50.02832 45 SER B C 1
ATOM 5811 O O . SER B 1 45 ? 42.32544 41.42320 12.58349 1.000 51.08918 45 SER B O 1
ATOM 5819 N N . ALA B 1 46 ? 43.21951 40.92960 14.58234 1.000 47.31010 46 ALA B N 1
ATOM 5820 C CA . ALA B 1 46 ? 42.19793 39.93997 14.89351 1.000 50.42868 46 ALA B CA 1
ATOM 5821 C C . ALA B 1 46 ? 40.78236 40.49461 14.77456 1.000 53.75848 46 ALA B C 1
ATOM 5822 O O . ALA B 1 46 ? 39.84891 39.74237 14.47689 1.000 50.51010 46 ALA B O 1
ATOM 5829 N N . ASP B 1 47 ? 40.58423 41.79309 14.99524 1.000 55.27069 47 ASP B N 1
ATOM 5830 C CA . ASP B 1 47 ? 39.22847 42.33279 14.94398 1.000 56.59500 47 ASP B CA 1
ATOM 5831 C C . ASP B 1 47 ? 38.75579 42.60823 13.52380 1.000 51.69198 47 ASP B C 1
ATOM 5832 O O . ASP B 1 47 ? 37.55941 42.81684 13.32268 1.000 54.41123 47 ASP B O 1
ATOM 5841 N N . GLU B 1 48 ? 39.64834 42.61218 12.54196 1.000 49.86326 48 GLU B N 1
ATOM 5842 C CA . GLU B 1 48 ? 39.25920 42.64639 11.14169 1.000 45.89561 48 GLU B CA 1
ATOM 5843 C C . GLU B 1 48 ? 38.99403 41.25530 10.55201 1.000 47.75981 48 GLU B C 1
ATOM 5844 O O . GLU B 1 48 ? 38.54751 41.14669 9.40342 1.000 46.18636 48 GLU B O 1
ATOM 5856 N N . VAL B 1 49 ? 39.27314 40.19203 11.29078 1.000 45.83569 49 VAL B N 1
ATOM 5857 C CA . VAL B 1 49 ? 39.19239 38.82712 10.78683 1.000 44.67511 49 VAL B CA 1
ATOM 5858 C C . VAL B 1 49 ? 37.88077 38.22716 11.28180 1.000 46.24886 49 VAL B C 1
ATOM 5859 O O . VAL B 1 49 ? 37.65950 38.10262 12.49855 1.000 45.25739 49 VAL B O 1
ATOM 5872 N N . GLU B 1 50 ? 37.01177 37.84791 10.34855 1.000 36.75445 50 GLU B N 1
ATOM 5873 C CA . GLU B 1 50 ? 35.77387 37.18517 10.70020 1.000 35.77777 50 GLU B CA 1
ATOM 5874 C C . GLU B 1 50 ? 35.86071 35.68969 10.43655 1.000 32.24256 50 GLU B C 1
ATOM 5875 O O . GLU B 1 50 ? 36.19365 35.27779 9.33402 1.000 37.28166 50 GLU B O 1
ATOM 5887 N N . ILE B 1 51 ? 35.55581 34.89346 11.44762 1.000 32.10914 51 ILE B N 1
ATOM 5888 C CA . ILE B 1 51 ? 35.38920 33.44924 11.32096 1.000 31.35984 51 ILE B CA 1
ATOM 5889 C C . ILE B 1 51 ? 33.90894 33.16605 11.07770 1.000 42.25512 51 ILE B C 1
ATOM 5890 O O . ILE B 1 51 ? 33.06978 33.53616 11.89956 1.000 37.41446 51 ILE B O 1
ATOM 5906 N N . PHE B 1 52 ? 33.59371 32.48416 9.97374 1.000 33.39591 52 PHE B N 1
ATOM 5907 C CA . PHE B 1 52 ? 32.22976 32.38099 9.46521 1.000 39.45277 52 PHE B CA 1
ATOM 5908 C C . PHE B 1 52 ? 31.46784 31.22761 10.10320 1.000 35.60628 52 PHE B C 1
ATOM 5909 O O . PHE B 1 52 ? 31.87570 30.07953 10.01092 1.000 32.83645 52 PHE B O 1
ATOM 5926 N N . ASP B 1 53 ? 30.38201 31.56910 10.78570 1.000 34.54508 53 ASP B N 1
ATOM 5927 C CA . ASP B 1 53 ? 29.46615 30.62724 11.40564 1.000 40.69676 53 ASP B CA 1
ATOM 5928 C C . ASP B 1 53 ? 28.59308 29.91883 10.37604 1.000 42.93180 53 ASP B C 1
ATOM 5929 O O . ASP B 1 53 ? 28.02411 28.85703 10.65857 1.000 37.92384 53 ASP B O 1
ATOM 5938 N N . ASP B 1 54 ? 28.43603 30.49954 9.19647 1.000 38.15337 54 ASP B N 1
ATOM 5939 C CA . ASP B 1 54 ? 27.48222 30.00487 8.21477 1.000 34.85191 54 ASP B CA 1
ATOM 5940 C C . ASP B 1 54 ? 28.09486 30.13872 6.82771 1.000 36.85903 54 ASP B C 1
ATOM 5941 O O . ASP B 1 54 ? 28.96790 31.00460 6.59922 1.000 32.83359 54 ASP B O 1
ATOM 5950 N N . PRO B 1 55 ? 27.66473 29.29005 5.88542 1.000 31.35778 55 PRO B N 1
ATOM 5951 C CA . PRO B 1 55 ? 28.05162 29.47547 4.48246 1.000 29.80720 55 PRO B CA 1
ATOM 5952 C C . PRO B 1 55 ? 27.50681 30.76502 3.91120 1.000 33.22649 55 PRO B C 1
ATOM 5953 O O . PRO B 1 55 ? 26.53435 31.33349 4.41277 1.000 35.15072 55 PRO B O 1
ATOM 5964 N N . LEU B 1 56 ? 28.14782 31.22729 2.83483 1.000 32.42619 56 LEU B N 1
ATOM 5965 C CA . LEU B 1 56 ? 27.69914 32.40567 2.10968 1.000 34.59414 56 LEU B CA 1
ATOM 5966 C C . LEU B 1 56 ? 27.51115 32.03646 0.65343 1.000 31.40077 56 LEU B C 1
ATOM 5967 O O . LEU B 1 56 ? 28.41112 31.45593 0.03816 1.000 33.34560 56 LEU B O 1
ATOM 5983 N N . TYR B 1 57 ? 26.33358 32.32863 0.12001 1.000 33.24413 57 TYR B N 1
ATOM 5984 C CA . TYR B 1 57 ? 26.01095 32.13191 -1.28926 1.000 33.86853 57 TYR B CA 1
ATOM 5985 C C . TYR B 1 57 ? 25.84000 33.44736 -2.03165 1.000 34.50182 57 TYR B C 1
ATOM 5986 O O . TYR B 1 57 ? 25.54320 34.46825 -1.42546 1.000 34.01776 57 TYR B O 1
ATOM 6004 N N . ALA B 1 58 ? 26.06136 33.40603 -3.35306 1.000 37.95725 58 ALA B N 1
ATOM 6005 C CA . ALA B 1 58 ? 25.82801 34.58951 -4.18434 1.000 38.49542 58 ALA B CA 1
ATOM 6006 C C . ALA B 1 58 ? 24.33371 34.86178 -4.35660 1.000 41.57701 58 ALA B C 1
ATOM 6007 O O . ALA B 1 58 ? 23.92729 35.99860 -4.56594 1.000 41.37131 58 ALA B O 1
ATOM 6014 N N . GLY B 1 59 ? 23.50043 33.83398 -4.26181 1.000 36.50754 59 GLY B N 1
ATOM 6015 C CA . GLY B 1 59 ? 22.08582 33.97525 -4.50975 1.000 33.49661 59 GLY B CA 1
ATOM 6016 C C . GLY B 1 59 ? 21.24327 33.18873 -3.54331 1.000 35.90170 59 GLY B C 1
ATOM 6017 O O . GLY B 1 59 ? 21.51911 33.17191 -2.33508 1.000 39.51762 59 GLY B O 1
ATOM 6021 N N . GLU B 1 60 ? 20.24942 32.51649 -4.05977 1.000 39.60139 60 GLU B N 1
ATOM 6022 C CA . GLU B 1 60 ? 19.43537 31.63691 -3.24079 1.000 42.55197 60 GLU B CA 1
ATOM 6023 C C . GLU B 1 60 ? 20.33856 30.54750 -2.66183 1.000 42.62499 60 GLU B C 1
ATOM 6024 O O . GLU B 1 60 ? 21.00206 29.84925 -3.43324 1.000 38.23938 60 GLU B O 1
ATOM 6036 N N . PRO B 1 61 ? 20.39770 30.36664 -1.34075 1.000 37.76727 61 PRO B N 1
ATOM 6037 C CA . PRO B 1 61 ? 21.19152 29.25938 -0.79120 1.000 40.94128 61 PRO B CA 1
ATOM 6038 C C . PRO B 1 61 ? 20.72802 27.93710 -1.37393 1.000 46.77348 61 PRO B C 1
ATOM 6039 O O . PRO B 1 61 ? 19.53103 27.65238 -1.41471 1.000 43.97322 61 PRO B O 1
ATOM 6050 N N . GLY B 1 62 ? 21.69156 27.13319 -1.84728 1.000 42.58302 62 GLY B N 1
ATOM 6051 C CA . GLY B 1 62 ? 21.40149 25.85441 -2.45043 1.000 35.32632 62 GLY B CA 1
ATOM 6052 C C . GLY B 1 62 ? 21.20417 25.88865 -3.94363 1.000 40.94961 62 GLY B C 1
ATOM 6053 O O . GLY B 1 62 ? 21.19870 24.83974 -4.57171 1.000 50.52422 62 GLY B O 1
ATOM 6057 N N . PHE B 1 63 ? 21.05752 27.05765 -4.53558 1.000 40.04531 63 PHE B N 1
ATOM 6058 C CA . PHE B 1 63 ? 20.81071 27.21255 -5.97059 1.000 40.31149 63 PHE B CA 1
ATOM 6059 C C . PHE B 1 63 ? 21.62751 28.37775 -6.51035 1.000 36.34252 63 PHE B C 1
ATOM 6060 O O . PHE B 1 63 ? 21.19293 29.07197 -7.42414 1.000 37.58490 63 PHE B O 1
ATOM 6077 N N . SER B 1 64 ? 22.81477 28.61000 -5.94632 1.000 32.76445 64 SER B N 1
ATOM 6078 C CA . SER B 1 64 ? 23.71189 29.64110 -6.42836 1.000 32.91220 64 SER B CA 1
ATOM 6079 C C . SER B 1 64 ? 25.12223 29.24632 -6.00247 1.000 30.80508 64 SER B C 1
ATOM 6080 O O . SER B 1 64 ? 25.34015 28.30421 -5.21550 1.000 34.62770 64 SER B O 1
ATOM 6088 N N . ALA B 1 65 ? 26.08559 29.97975 -6.53637 1.000 29.98130 65 ALA B N 1
ATOM 6089 C CA . ALA B 1 65 ? 27.46899 29.68649 -6.25336 1.000 31.11253 65 ALA B CA 1
ATOM 6090 C C . ALA B 1 65 ? 27.73466 29.89942 -4.76930 1.000 30.93989 65 ALA B C 1
ATOM 6091 O O . ALA B 1 65 ? 27.21463 30.82002 -4.14735 1.000 33.91629 65 ALA B O 1
ATOM 6098 N N . MET B 1 66 ? 28.50683 29.01654 -4.18674 1.000 28.48023 66 MET B N 1
ATOM 6099 C CA . MET B 1 66 ? 28.92877 29.18106 -2.79905 1.000 32.62711 66 MET B CA 1
ATOM 6100 C C . MET B 1 66 ? 30.17618 30.07469 -2.77811 1.000 29.92073 66 MET B C 1
ATOM 6101 O O . MET B 1 66 ? 31.17453 29.77632 -3.43767 1.000 35.89282 66 MET B O 1
ATOM 6115 N N . ILE B 1 67 ? 30.09317 31.19825 -2.06935 1.000 33.79798 67 ILE B N 1
ATOM 6116 C CA . ILE B 1 67 ? 31.24421 32.09684 -1.92877 1.000 31.86903 67 ILE B CA 1
ATOM 6117 C C . ILE B 1 67 ? 32.23176 31.53114 -0.92465 1.000 34.75971 67 ILE B C 1
ATOM 6118 O O . ILE B 1 67 ? 33.43073 31.45244 -1.20245 1.000 37.13846 67 ILE B O 1
ATOM 6134 N N . HIS B 1 68 ? 31.74347 31.13219 0.25677 1.000 36.11700 68 HIS B N 1
ATOM 6135 C CA . HIS B 1 68 ? 32.55896 30.39546 1.20438 1.000 37.01333 68 HIS B CA 1
ATOM 6136 C C . HIS B 1 68 ? 31.67308 29.50922 2.06679 1.000 36.22770 68 HIS B C 1
ATOM 6137 O O . HIS B 1 68 ? 30.48096 29.77917 2.28134 1.000 28.41293 68 HIS B O 1
ATOM 6151 N N . ASP B 1 69 ? 32.26436 28.42514 2.53721 1.000 33.16949 69 ASP B N 1
ATOM 6152 C CA . ASP B 1 69 ? 31.59900 27.52388 3.47499 1.000 31.62566 69 ASP B CA 1
ATOM 6153 C C . ASP B 1 69 ? 31.78633 28.05831 4.88835 1.000 31.94003 69 ASP B C 1
ATOM 6154 O O . ASP B 1 69 ? 32.57623 28.98083 5.13448 1.000 32.82093 69 ASP B O 1
ATOM 6163 N N . HIS B 1 70 ? 31.08085 27.45582 5.83619 1.000 31.60444 70 HIS B N 1
ATOM 6164 C CA . HIS B 1 70 ? 31.32060 27.77350 7.23192 1.000 37.85311 70 HIS B CA 1
ATOM 6165 C C . HIS B 1 70 ? 32.63856 27.14860 7.65566 1.000 29.46216 70 HIS B C 1
ATOM 6166 O O . HIS B 1 70 ? 33.22912 26.33848 6.94209 1.000 31.82485 70 HIS B O 1
ATOM 6180 N N . GLU B 1 71 ? 33.09784 27.52104 8.83839 1.000 27.79902 71 GLU B N 1
ATOM 6181 C CA . GLU B 1 71 ? 34.47095 27.21779 9.24751 1.000 36.13656 71 GLU B CA 1
ATOM 6182 C C . GLU B 1 71 ? 34.51396 26.39816 10.52658 1.000 36.03041 71 GLU B C 1
ATOM 6183 O O . GLU B 1 71 ? 35.45313 26.51856 11.29599 1.000 31.84132 71 GLU B O 1
ATOM 6195 N N . PHE B 1 72 ? 33.50057 25.54610 10.75805 1.000 29.85984 72 PHE B N 1
ATOM 6196 C CA . PHE B 1 72 ? 33.46117 24.73563 11.96700 1.000 34.73665 72 PHE B CA 1
ATOM 6197 C C . PHE B 1 72 ? 33.21129 23.27673 11.64601 1.000 33.53587 72 PHE B C 1
ATOM 6198 O O . PHE B 1 72 ? 32.51161 22.56779 12.36147 1.000 38.30890 72 PHE B O 1
ATOM 6215 N N . ALA B 1 73 ? 33.83260 22.78346 10.59246 1.000 37.81383 73 ALA B N 1
ATOM 6216 C CA . ALA B 1 73 ? 33.80521 21.34374 10.34291 1.000 40.13849 73 ALA B CA 1
ATOM 6217 C C . ALA B 1 73 ? 34.41897 20.59995 11.51460 1.000 35.64161 73 ALA B C 1
ATOM 6218 O O . ALA B 1 73 ? 35.44885 20.99374 12.04475 1.000 34.96622 73 ALA B O 1
ATOM 6225 N N . ILE B 1 74 ? 33.80798 19.49168 11.89173 1.000 30.27368 74 ILE B N 1
ATOM 6226 C CA . ILE B 1 74 ? 34.33487 18.72010 13.00774 1.000 36.49603 74 ILE B CA 1
ATOM 6227 C C . ILE B 1 74 ? 35.66456 18.07587 12.64627 1.000 34.40422 74 ILE B C 1
ATOM 6228 O O . ILE B 1 74 ? 36.47915 17.81821 13.53500 1.000 36.50036 74 ILE B O 1
ATOM 6244 N N . HIS B 1 75 ? 35.89649 17.78183 11.35809 1.000 33.83312 75 HIS B N 1
ATOM 6245 C CA . HIS B 1 75 ? 37.10064 17.07947 10.92433 1.000 33.17030 75 HIS B CA 1
ATOM 6246 C C . HIS B 1 75 ? 37.31941 17.28373 9.43360 1.000 29.26256 75 HIS B C 1
ATOM 6247 O O . HIS B 1 75 ? 36.37504 17.38714 8.66187 1.000 28.39294 75 HIS B O 1
ATOM 6261 N N . LYS B 1 76 ? 38.57328 17.45195 9.05767 1.000 28.71857 76 LYS B N 1
ATOM 6262 C CA . LYS B 1 76 ? 39.04029 17.33607 7.68381 1.000 27.85336 76 LYS B CA 1
ATOM 6263 C C . LYS B 1 76 ? 40.32123 16.49960 7.74388 1.000 29.95935 76 LYS B C 1
ATOM 6264 O O . LYS B 1 76 ? 41.04175 16.55097 8.73944 1.000 27.26755 76 LYS B O 1
ATOM 6283 N N . HIS B 1 77 ? 40.57597 15.69992 6.70527 1.000 25.99048 77 HIS B N 1
ATOM 6284 C CA . HIS B 1 77 ? 41.74460 14.85631 6.65462 1.000 29.38223 77 HIS B CA 1
ATOM 6285 C C . HIS B 1 77 ? 42.88247 15.54159 5.92900 1.000 31.55943 77 HIS B C 1
ATOM 6286 O O . HIS B 1 77 ? 43.97343 14.98391 5.86756 1.000 27.16317 77 HIS B O 1
ATOM 6300 N N . CYS B 1 78 ? 42.64889 16.72289 5.34420 1.000 26.91434 78 CYS B N 1
ATOM 6301 C CA . CYS B 1 78 ? 43.71826 17.43686 4.64253 1.000 28.36425 78 CYS B CA 1
ATOM 6302 C C . CYS B 1 78 ? 43.30886 18.89295 4.53248 1.000 29.60239 78 CYS B C 1
ATOM 6303 O O . CYS B 1 78 ? 42.15669 19.25212 4.79080 1.000 27.03093 78 CYS B O 1
ATOM 6311 N N . THR B 1 79 ? 44.24701 19.71182 4.10502 1.000 23.69377 79 THR B N 1
ATOM 6312 C CA . THR B 1 79 ? 43.97357 21.11892 3.87754 1.000 22.56143 79 THR B CA 1
ATOM 6313 C C . THR B 1 79 ? 43.22917 21.34694 2.58388 1.000 21.23042 79 THR B C 1
ATOM 6314 O O . THR B 1 79 ? 43.69359 20.92412 1.51534 1.000 26.77975 79 THR B O 1
ATOM 6325 N N . ASP B 1 80 ? 42.10145 22.06784 2.67547 1.000 26.37510 80 ASP B N 1
ATOM 6326 C CA . ASP B 1 80 ? 41.41572 22.56929 1.51410 1.000 26.31032 80 ASP B CA 1
ATOM 6327 C C . ASP B 1 80 ? 42.04096 23.89072 1.03979 1.000 26.08419 80 ASP B C 1
ATOM 6328 O O . ASP B 1 80 ? 42.24241 24.80555 1.83015 1.000 25.18626 80 ASP B O 1
ATOM 6337 N N . VAL B 1 81 ? 42.20310 24.04525 -0.26811 1.000 23.30080 81 VAL B N 1
ATOM 6338 C CA . VAL B 1 81 ? 42.65444 25.29695 -0.85692 1.000 27.22497 81 VAL B CA 1
ATOM 6339 C C . VAL B 1 81 ? 41.60154 25.72846 -1.86325 1.000 25.71793 81 VAL B C 1
ATOM 6340 O O . VAL B 1 81 ? 41.28585 24.98064 -2.79700 1.000 28.93123 81 VAL B O 1
ATOM 6353 N N . VAL B 1 82 ? 41.03582 26.91951 -1.67290 1.000 24.12729 82 VAL B N 1
ATOM 6354 C CA . VAL B 1 82 ? 40.00107 27.39546 -2.57569 1.000 22.72978 82 VAL B CA 1
ATOM 6355 C C . VAL B 1 82 ? 40.32908 28.82174 -3.02832 1.000 31.40110 82 VAL B C 1
ATOM 6356 O O . VAL B 1 82 ? 41.00318 29.57453 -2.33049 1.000 28.23769 82 VAL B O 1
ATOM 6369 N N . VAL B 1 83 ? 39.80250 29.20241 -4.19485 1.000 28.40956 83 VAL B N 1
ATOM 6370 C CA . VAL B 1 83 ? 40.04452 30.50343 -4.79673 1.000 28.29157 83 VAL B CA 1
ATOM 6371 C C . VAL B 1 83 ? 38.73373 31.18950 -5.15193 1.000 32.81305 83 VAL B C 1
ATOM 6372 O O . VAL B 1 83 ? 37.84541 30.59207 -5.76734 1.000 33.34289 83 VAL B O 1
ATOM 6385 N N . SER B 1 84 ? 38.61618 32.44751 -4.76496 1.000 31.37032 84 SER B N 1
ATOM 6386 C CA . SER B 1 84 ? 37.57104 33.32445 -5.25906 1.000 34.87181 84 SER B CA 1
ATOM 6387 C C . SER B 1 84 ? 38.24739 34.44696 -6.03432 1.000 35.89032 84 SER B C 1
ATOM 6388 O O . SER B 1 84 ? 39.13249 35.13271 -5.51001 1.000 32.26091 84 SER B O 1
ATOM 6396 N N . GLY B 1 85 ? 37.85645 34.61680 -7.28858 1.000 32.83589 85 GLY B N 1
ATOM 6397 C CA . GLY B 1 85 ? 38.42242 35.69032 -8.08272 1.000 36.49919 85 GLY B CA 1
ATOM 6398 C C . GLY B 1 85 ? 37.88024 35.64737 -9.48926 1.000 32.91978 85 GLY B C 1
ATOM 6399 O O . GLY B 1 85 ? 36.92397 34.93009 -9.78089 1.000 33.91692 85 GLY B O 1
ATOM 6403 N N . LYS B 1 86 ? 38.49819 36.44578 -10.34869 1.000 35.99600 86 LYS B N 1
ATOM 6404 C CA . LYS B 1 86 ? 38.10850 36.58813 -11.74037 1.000 38.98183 86 LYS B CA 1
ATOM 6405 C C . LYS B 1 86 ? 39.29088 36.26846 -12.64372 1.000 35.60746 86 LYS B C 1
ATOM 6406 O O . LYS B 1 86 ? 40.47230 36.45170 -12.26699 1.000 33.65376 86 LYS B O 1
ATOM 6425 N N . ALA B 1 87 ? 38.97747 35.78008 -13.83950 1.000 29.02396 87 ALA B N 1
ATOM 6426 C CA . ALA B 1 87 ? 39.97988 35.74720 -14.89006 1.000 34.07098 87 ALA B CA 1
ATOM 6427 C C . ALA B 1 87 ? 40.27628 37.17212 -15.35200 1.000 36.83064 87 ALA B C 1
ATOM 6428 O O . ALA B 1 87 ? 39.36298 37.96233 -15.55918 1.000 36.34320 87 ALA B O 1
ATOM 6435 N N . ARG B 1 88 ? 41.54915 37.51522 -15.47496 1.000 35.21363 88 ARG B N 1
ATOM 6436 C CA . ARG B 1 88 ? 41.94208 38.85721 -15.90820 1.000 38.22836 88 ARG B CA 1
ATOM 6437 C C . ARG B 1 88 ? 43.06526 38.71239 -16.91660 1.000 41.37839 88 ARG B C 1
ATOM 6438 O O . ARG B 1 88 ? 44.17657 38.31368 -16.55286 1.000 39.63176 88 ARG B O 1
ATOM 6459 N N . ALA B 1 89 ? 42.77898 39.05903 -18.17071 1.000 38.71632 89 ALA B N 1
ATOM 6460 C CA . ALA B 1 89 ? 43.74535 38.86236 -19.24152 1.000 41.16079 89 ALA B CA 1
ATOM 6461 C C . ALA B 1 89 ? 44.97329 39.74478 -19.05250 1.000 40.17126 89 ALA B C 1
ATOM 6462 O O . ALA B 1 89 ? 44.87280 40.89815 -18.61535 1.000 42.30259 89 ALA B O 1
ATOM 6469 N N . TYR B 1 90 ? 46.13019 39.20756 -19.43650 1.000 39.49314 90 TYR B N 1
ATOM 6470 C CA . TYR B 1 90 ? 47.38202 39.92732 -19.24289 1.000 47.78613 90 TYR B CA 1
ATOM 6471 C C . TYR B 1 90 ? 47.33978 41.28765 -19.94493 1.000 45.21582 90 TYR B C 1
ATOM 6472 O O . TYR B 1 90 ? 46.85488 41.41302 -21.07326 1.000 47.41632 90 TYR B O 1
ATOM 6490 N N . ALA B 1 91 ? 47.79469 42.32127 -19.23627 1.000 44.04066 91 ALA B N 1
ATOM 6491 C CA . ALA B 1 91 ? 47.95194 43.67701 -19.77014 1.000 47.23914 91 ALA B CA 1
ATOM 6492 C C . ALA B 1 91 ? 46.63889 44.30519 -20.22827 1.000 50.45630 91 ALA B C 1
ATOM 6493 O O . ALA B 1 91 ? 46.63705 45.30406 -20.95267 1.000 51.42970 91 ALA B O 1
ATOM 6500 N N . LYS B 1 92 ? 45.50623 43.75658 -19.81266 1.000 47.65883 92 LYS B N 1
ATOM 6501 C CA . LYS B 1 92 ? 44.20438 44.22122 -20.26070 1.000 50.90234 92 LYS B CA 1
ATOM 6502 C C . LYS B 1 92 ? 44.08938 44.15574 -21.78334 1.000 47.13374 92 LYS B C 1
ATOM 6503 O O . LYS B 1 92 ? 43.39092 44.96063 -22.38883 1.000 53.27338 92 LYS B O 1
ATOM 6522 N N . ARG B 1 93 ? 44.75435 43.17795 -22.39988 1.000 48.62951 93 ARG B N 1
ATOM 6523 C CA . ARG B 1 93 ? 44.63256 42.95025 -23.82803 1.000 49.68003 93 ARG B CA 1
ATOM 6524 C C . ARG B 1 93 ? 43.51912 41.94085 -24.07962 1.000 52.14353 93 ARG B C 1
ATOM 6525 O O . ARG B 1 93 ? 43.66390 40.76919 -23.69672 1.000 53.60347 93 ARG B O 1
ATOM 6546 N N . PRO B 1 94 ? 42.42107 42.32368 -24.72940 1.000 51.48080 94 PRO B N 1
ATOM 6547 C CA . PRO B 1 94 ? 41.32996 41.36558 -24.95265 1.000 53.70051 94 PRO B CA 1
ATOM 6548 C C . PRO B 1 94 ? 41.83095 40.07102 -25.57520 1.000 49.29301 94 PRO B C 1
ATOM 6549 O O . PRO B 1 94 ? 42.77707 40.05452 -26.36034 1.000 57.75409 94 PRO B O 1
ATOM 6560 N N . VAL B 1 95 ? 41.22068 38.96845 -25.16047 1.000 49.69979 95 VAL B N 1
ATOM 6561 C CA . VAL B 1 95 ? 41.52319 37.64185 -25.67754 1.000 49.73143 95 VAL B CA 1
ATOM 6562 C C . VAL B 1 95 ? 40.20596 36.88757 -25.83142 1.000 49.47650 95 VAL B C 1
ATOM 6563 O O . VAL B 1 95 ? 39.18365 37.24204 -25.23754 1.000 52.90870 95 VAL B O 1
ATOM 6576 N N . GLU B 1 96 ? 40.24631 35.83042 -26.63251 1.000 51.16033 96 GLU B N 1
ATOM 6577 C CA . GLU B 1 96 ? 39.10402 34.94320 -26.81059 1.000 51.13704 96 GLU B CA 1
ATOM 6578 C C . GLU B 1 96 ? 39.07505 33.79757 -25.79505 1.000 45.70112 96 GLU B C 1
ATOM 6579 O O . GLU B 1 96 ? 38.00499 33.24948 -25.50715 1.000 43.72523 96 GLU B O 1
ATOM 6591 N N . GLN B 1 97 ? 40.22834 33.38995 -25.29629 1.000 40.78134 97 GLN B N 1
ATOM 6592 C CA . GLN B 1 97 ? 40.32959 32.46219 -24.18496 1.000 43.57895 97 GLN B CA 1
ATOM 6593 C C . GLN B 1 97 ? 41.64605 32.70958 -23.47224 1.000 46.87416 97 GLN B C 1
ATOM 6594 O O . GLN B 1 97 ? 42.55631 33.32395 -24.01937 1.000 42.83413 97 GLN B O 1
ATOM 6608 N N . MET B 1 98 ? 41.73937 32.22567 -22.23901 1.000 47.60755 98 MET B N 1
ATOM 6609 C CA . MET B 1 98 ? 42.96488 32.33750 -21.46888 1.000 41.82997 98 MET B CA 1
ATOM 6610 C C . MET B 1 98 ? 42.98864 31.21440 -20.44817 1.000 43.79408 98 MET B C 1
ATOM 6611 O O . MET B 1 98 ? 42.02072 30.46399 -20.30695 1.000 39.24561 98 MET B O 1
ATOM 6625 N N . GLU B 1 99 ? 44.12293 31.09249 -19.75078 1.000 40.71057 99 GLU B N 1
ATOM 6626 C CA . GLU B 1 99 ? 44.34579 30.05708 -18.75046 1.000 38.83708 99 GLU B CA 1
ATOM 6627 C C . GLU B 1 99 ? 44.59748 30.69882 -17.38704 1.000 36.49041 99 GLU B C 1
ATOM 6628 O O . GLU B 1 99 ? 45.35840 31.66723 -17.27041 1.000 42.25683 99 GLU B O 1
ATOM 6640 N N . CYS B 1 100 ? 43.96420 30.14969 -16.36815 1.000 35.59209 100 CYS B N 1
ATOM 6641 C CA . CYS B 1 100 ? 44.21509 30.43632 -14.96323 1.000 34.75266 100 CYS B CA 1
ATOM 6642 C C . CYS B 1 100 ? 44.86426 29.21105 -14.31114 1.000 32.98967 100 CYS B C 1
ATOM 6643 O O . CYS B 1 100 ? 44.43213 28.07551 -14.54366 1.000 35.90889 100 CYS B O 1
ATOM 6651 N N . ARG B 1 101 ? 45.86545 29.44379 -13.45473 1.000 33.72262 101 ARG B N 1
ATOM 6652 C CA . ARG B 1 101 ? 46.64456 28.36433 -12.88964 1.000 32.87226 101 ARG B CA 1
ATOM 6653 C C . ARG B 1 101 ? 46.82869 28.55933 -11.39538 1.000 32.62179 101 ARG B C 1
ATOM 6654 O O . ARG B 1 101 ? 47.18102 29.64584 -10.92366 1.000 34.35840 101 ARG B O 1
ATOM 6675 N N . LEU B 1 102 ? 46.54485 27.50938 -10.66496 1.000 29.75697 102 LEU B N 1
ATOM 6676 C CA . LEU B 1 102 ? 46.78871 27.38145 -9.23675 1.000 27.97558 102 LEU B CA 1
ATOM 6677 C C . LEU B 1 102 ? 47.92177 26.37874 -9.04949 1.000 30.96184 102 LEU B C 1
ATOM 6678 O O . LEU B 1 102 ? 47.81398 25.19961 -9.44829 1.000 30.64383 102 LEU B O 1
ATOM 6694 N N . LEU B 1 103 ? 49.01453 26.84621 -8.45496 1.000 32.72684 103 LEU B N 1
ATOM 6695 C CA . LEU B 1 103 ? 50.18203 26.00422 -8.21334 1.000 30.39243 103 LEU B CA 1
ATOM 6696 C C . LEU B 1 103 ? 50.53576 26.08246 -6.74360 1.000 28.89712 103 LEU B C 1
ATOM 6697 O O . LEU B 1 103 ? 50.76511 27.16269 -6.21827 1.000 34.13750 103 LEU B O 1
ATOM 6713 N N . LEU B 1 104 ? 50.57795 24.93958 -6.08314 1.000 32.28323 104 LEU B N 1
ATOM 6714 C CA . LEU B 1 104 ? 50.99626 24.84520 -4.68344 1.000 34.07451 104 LEU B CA 1
ATOM 6715 C C . LEU B 1 104 ? 51.99836 23.70215 -4.66041 1.000 38.13300 104 LEU B C 1
ATOM 6716 O O . LEU B 1 104 ? 51.59274 22.53777 -4.67120 1.000 31.07384 104 LEU B O 1
ATOM 6732 N N . ASP B 1 105 ? 53.29351 24.04748 -4.59753 1.000 37.13037 105 ASP B N 1
ATOM 6733 C CA . ASP B 1 105 ? 54.35922 23.08212 -4.80434 1.000 39.43308 105 ASP B CA 1
ATOM 6734 C C . ASP B 1 105 ? 54.12213 21.82862 -3.99639 1.000 34.28597 105 ASP B C 1
ATOM 6735 O O . ASP B 1 105 ? 54.03866 21.87728 -2.76167 1.000 35.71526 105 ASP B O 1
ATOM 6744 N N . GLY B 1 106 ? 54.10642 20.69986 -4.68822 1.000 33.56980 106 GLY B N 1
ATOM 6745 C CA . GLY B 1 106 ? 53.95727 19.39950 -4.08249 1.000 36.27732 106 GLY B CA 1
ATOM 6746 C C . GLY B 1 106 ? 52.54338 18.95446 -3.82390 1.000 37.66023 106 GLY B C 1
ATOM 6747 O O . GLY B 1 106 ? 52.33236 17.78875 -3.44679 1.000 38.37147 106 GLY B O 1
ATOM 6751 N N . HIS B 1 107 ? 51.56704 19.83577 -3.99467 1.000 32.25122 107 HIS B N 1
ATOM 6752 C CA . HIS B 1 107 ? 50.18494 19.40689 -3.72374 1.000 32.51856 107 HIS B CA 1
ATOM 6753 C C . HIS B 1 107 ? 49.19303 19.70477 -4.83091 1.000 31.37574 107 HIS B C 1
ATOM 6754 O O . HIS B 1 107 ? 48.24761 18.94018 -5.00838 1.000 33.72360 107 HIS B O 1
ATOM 6768 N N . ILE B 1 108 ? 49.34029 20.82107 -5.52871 1.000 32.28118 108 ILE B N 1
ATOM 6769 C CA . ILE B 1 108 ? 48.36218 21.26208 -6.51375 1.000 33.70302 108 ILE B CA 1
ATOM 6770 C C . ILE B 1 108 ? 49.10498 21.80402 -7.72507 1.000 35.32909 108 ILE B C 1
ATOM 6771 O O . ILE B 1 108 ? 49.99422 22.63839 -7.58195 1.000 32.55532 108 ILE B O 1
ATOM 6787 N N . ASP B 1 109 ? 48.67695 21.40288 -8.92877 1.000 35.15257 109 ASP B N 1
ATOM 6788 C CA . ASP B 1 109 ? 49.14133 22.04506 -10.15611 1.000 40.92223 109 ASP B CA 1
ATOM 6789 C C . ASP B 1 109 ? 47.97734 21.95588 -11.13301 1.000 39.66039 109 ASP B C 1
ATOM 6790 O O . ASP B 1 109 ? 47.77448 20.90274 -11.75725 1.000 39.59786 109 ASP B O 1
ATOM 6799 N N . LYS B 1 110 ? 47.19776 23.04250 -11.23333 1.000 36.51343 110 LYS B N 1
ATOM 6800 C CA . LYS B 1 110 ? 45.88314 22.95415 -11.85784 1.000 33.55476 110 LYS B CA 1
ATOM 6801 C C . LYS B 1 110 ? 45.67813 24.13708 -12.77863 1.000 35.46011 110 LYS B C 1
ATOM 6802 O O . LYS B 1 110 ? 45.61463 25.28539 -12.33400 1.000 32.22512 110 LYS B O 1
ATOM 6821 N N . THR B 1 111 ? 45.52640 23.85703 -14.06001 1.000 31.20142 111 THR B N 1
ATOM 6822 C CA . THR B 1 111 ? 45.22175 24.88032 -15.03928 1.000 38.08376 111 THR B CA 1
ATOM 6823 C C . THR B 1 111 ? 43.80952 24.65277 -15.56395 1.000 37.09033 111 THR B C 1
ATOM 6824 O O . THR B 1 111 ? 43.39666 23.50861 -15.79714 1.000 38.49961 111 THR B O 1
ATOM 6835 N N . LEU B 1 112 ? 43.04198 25.73660 -15.64665 1.000 32.18599 112 LEU B N 1
ATOM 6836 C CA . LEU B 1 112 ? 41.73869 25.71987 -16.28545 1.000 33.46975 112 LEU B CA 1
ATOM 6837 C C . LEU B 1 112 ? 41.75576 26.70762 -17.43741 1.000 36.98151 112 LEU B C 1
ATOM 6838 O O . LEU B 1 112 ? 42.48614 27.71890 -17.40224 1.000 34.13724 112 LEU B O 1
ATOM 6854 N N . VAL B 1 113 ? 40.92689 26.42571 -18.44863 1.000 32.49503 113 VAL B N 1
ATOM 6855 C CA . VAL B 1 113 ? 40.80715 27.27524 -19.62686 1.000 32.55341 113 VAL B CA 1
ATOM 6856 C C . VAL B 1 113 ? 39.50984 28.06347 -19.52916 1.000 34.89225 113 VAL B C 1
ATOM 6857 O O . VAL B 1 113 ? 38.42966 27.49051 -19.30699 1.000 37.88700 113 VAL B O 1
ATOM 6870 N N . ILE B 1 114 ? 39.61791 29.37482 -19.68313 1.000 33.99483 114 ILE B N 1
ATOM 6871 C CA . ILE B 1 114 ? 38.49087 30.28722 -19.60967 1.000 35.69957 114 ILE B CA 1
ATOM 6872 C C . ILE B 1 114 ? 38.15277 30.75651 -21.01921 1.000 39.59253 114 ILE B C 1
ATOM 6873 O O . ILE B 1 114 ? 38.96942 31.39745 -21.68333 1.000 37.85970 114 ILE B O 1
ATOM 6889 N N . HIS B 1 115 ? 36.94580 30.45336 -21.46707 1.000 47.57266 115 HIS B N 1
ATOM 6890 C CA . HIS B 1 115 ? 36.47890 30.87147 -22.78169 1.000 44.24783 115 HIS B CA 1
ATOM 6891 C C . HIS B 1 115 ? 35.70880 32.18187 -22.69407 1.000 44.32795 115 HIS B C 1
ATOM 6892 O O . HIS B 1 115 ? 35.13001 32.51610 -21.65328 1.000 43.61787 115 HIS B O 1
ATOM 6906 N N . GLY B 1 116 ? 35.69256 32.92102 -23.80697 1.000 46.93091 116 GLY B N 1
ATOM 6907 C CA . GLY B 1 116 ? 34.79872 34.05303 -23.91616 1.000 41.85318 116 GLY B CA 1
ATOM 6908 C C . GLY B 1 116 ? 33.34550 33.61366 -23.99130 1.000 48.07120 116 GLY B C 1
ATOM 6909 O O . GLY B 1 116 ? 33.02255 32.46390 -24.28459 1.000 49.44368 116 GLY B O 1
ATOM 6913 N N . GLN B 1 117 ? 32.44226 34.55262 -23.71355 1.000 46.19013 117 GLN B N 1
ATOM 6914 C CA . GLN B 1 117 ? 31.01838 34.25373 -23.74547 1.000 46.05703 117 GLN B CA 1
ATOM 6915 C C . GLN B 1 117 ? 30.60333 33.85553 -25.15369 1.000 49.95149 117 GLN B C 1
ATOM 6916 O O . GLN B 1 117 ? 31.06970 34.43353 -26.13515 1.000 47.51905 117 GLN B O 1
ATOM 6930 N N . ARG B 1 118 ? 29.72750 32.85633 -25.23991 1.000 42.61283 118 ARG B N 1
ATOM 6931 C CA . ARG B 1 118 ? 29.25379 32.30578 -26.49568 1.000 44.28658 118 ARG B CA 1
ATOM 6932 C C . ARG B 1 118 ? 27.73976 32.18833 -26.44481 1.000 44.43744 118 ARG B C 1
ATOM 6933 O O . ARG B 1 118 ? 27.12874 32.25128 -25.37336 1.000 45.62936 118 ARG B O 1
ATOM 6954 N N . ASP B 1 119 ? 27.13461 32.01365 -27.62344 1.000 49.67768 119 ASP B N 1
ATOM 6955 C CA . ASP B 1 119 ? 25.69970 31.80285 -27.73600 1.000 47.40126 119 ASP B CA 1
ATOM 6956 C C . ASP B 1 119 ? 25.41606 30.42175 -28.30998 1.000 41.18799 119 ASP B C 1
ATOM 6957 O O . ASP B 1 119 ? 26.25526 29.81795 -28.97414 1.000 47.36525 119 ASP B O 1
ATOM 6966 N N . TRP B 1 120 ? 24.21781 29.92353 -28.04808 1.000 45.82373 120 TRP B N 1
ATOM 6967 C CA . TRP B 1 120 ? 23.77552 28.70766 -28.70604 1.000 52.11546 120 TRP B CA 1
ATOM 6968 C C . TRP B 1 120 ? 23.33664 29.03862 -30.12409 1.000 51.88026 120 TRP B C 1
ATOM 6969 O O . TRP B 1 120 ? 22.87558 30.14098 -30.40131 1.000 52.74078 120 TRP B O 1
ATOM 6990 N N . ILE B 1 121 ? 23.47907 28.06647 -31.02037 1.000 59.61455 121 ILE B N 1
ATOM 6991 C CA . ILE B 1 121 ? 22.98435 28.16147 -32.38821 1.000 56.29458 121 ILE B CA 1
ATOM 6992 C C . ILE B 1 121 ? 22.20427 26.88965 -32.68375 1.000 60.81932 121 ILE B C 1
ATOM 6993 O O . ILE B 1 121 ? 22.73162 25.78042 -32.51837 1.000 59.09397 121 ILE B O 1
ATOM 7009 N N . GLU B 1 122 ? 20.95374 27.04730 -33.10610 1.000 59.63819 122 GLU B N 1
ATOM 7010 C CA . GLU B 1 122 ? 20.09780 25.92150 -33.43118 1.000 68.03071 122 GLU B CA 1
ATOM 7011 C C . GLU B 1 122 ? 19.93041 25.86080 -34.94024 1.000 75.02433 122 GLU B C 1
ATOM 7012 O O . GLU B 1 122 ? 19.67133 26.88464 -35.58308 1.000 73.50226 122 GLU B O 1
ATOM 7024 N N . HIS B 1 123 ? 20.09027 24.66492 -35.49831 1.000 76.75480 123 HIS B N 1
ATOM 7025 C CA . HIS B 1 123 ? 19.91631 24.43673 -36.93075 1.000 76.56415 123 HIS B CA 1
ATOM 7026 C C . HIS B 1 123 ? 19.19586 23.10042 -37.06889 1.000 73.54662 123 HIS B C 1
ATOM 7027 O O . HIS B 1 123 ? 19.82867 22.04005 -37.02631 1.000 77.68371 123 HIS B O 1
ATOM 7041 N N . GLY B 1 124 ? 17.87635 23.15870 -37.18852 1.000 71.86715 124 GLY B N 1
ATOM 7042 C CA . GLY B 1 124 ? 17.08624 21.97335 -37.41481 1.000 75.18634 124 GLY B CA 1
ATOM 7043 C C . GLY B 1 124 ? 17.32708 20.87327 -36.40899 1.000 79.71847 124 GLY B C 1
ATOM 7044 O O . GLY B 1 124 ? 17.55191 19.71764 -36.78387 1.000 83.73439 124 GLY B O 1
ATOM 7048 N N . GLY B 1 125 ? 17.28946 21.21662 -35.12758 1.000 78.50352 125 GLY B N 1
ATOM 7049 C CA . GLY B 1 125 ? 17.37991 20.22566 -34.07933 1.000 74.36869 125 GLY B CA 1
ATOM 7050 C C . GLY B 1 125 ? 18.77513 19.90778 -33.60083 1.000 70.34310 125 GLY B C 1
ATOM 7051 O O . GLY B 1 125 ? 18.91584 19.10879 -32.66551 1.000 76.17503 125 GLY B O 1
ATOM 7055 N N . SER B 1 126 ? 19.80701 20.48807 -34.20969 1.000 66.66613 126 SER B N 1
ATOM 7056 C CA . SER B 1 126 ? 21.18003 20.32220 -33.75167 1.000 68.14218 126 SER B CA 1
ATOM 7057 C C . SER B 1 126 ? 21.69832 21.63847 -33.19152 1.000 67.75871 126 SER B C 1
ATOM 7058 O O . SER B 1 126 ? 21.63319 22.67618 -33.86198 1.000 67.94269 126 SER B O 1
ATOM 7066 N N . ILE B 1 127 ? 22.21752 21.59133 -31.96840 1.000 67.54362 127 ILE B N 1
ATOM 7067 C CA . ILE B 1 127 ? 22.71113 22.77602 -31.27985 1.000 62.47660 127 ILE B CA 1
ATOM 7068 C C . ILE B 1 127 ? 24.23032 22.77842 -31.33909 1.000 58.84496 127 ILE B C 1
ATOM 7069 O O . ILE B 1 127 ? 24.87280 21.74749 -31.10161 1.000 63.54755 127 ILE B O 1
ATOM 7085 N N . THR B 1 128 ? 24.80627 23.93104 -31.65732 1.000 57.96579 128 THR B N 1
ATOM 7086 C CA . THR B 1 128 ? 26.23646 24.16352 -31.51572 1.000 55.14304 128 THR B CA 1
ATOM 7087 C C . THR B 1 128 ? 26.44043 25.52166 -30.84464 1.000 52.98920 128 THR B C 1
ATOM 7088 O O . THR B 1 128 ? 25.47833 26.24861 -30.53920 1.000 49.64378 128 THR B O 1
ATOM 7099 N N . VAL B 1 129 ? 27.70809 25.86317 -30.61325 1.000 54.17602 129 VAL B N 1
ATOM 7100 C CA . VAL B 1 129 ? 28.06235 27.10037 -29.93002 1.000 53.57609 129 VAL B CA 1
ATOM 7101 C C . VAL B 1 129 ? 28.70957 28.03800 -30.93353 1.000 48.10911 129 VAL B C 1
ATOM 7102 O O . VAL B 1 129 ? 29.39576 27.60376 -31.86063 1.000 54.79513 129 VAL B O 1
ATOM 7115 N N . SER B 1 130 ? 28.48553 29.33198 -30.73920 1.000 48.55390 130 SER B N 1
ATOM 7116 C CA . SER B 1 130 ? 29.11387 30.34728 -31.56020 1.000 53.62492 130 SER B CA 1
ATOM 7117 C C . SER B 1 130 ? 30.59337 30.47719 -31.20648 1.000 51.20116 130 SER B C 1
ATOM 7118 O O . SER B 1 130 ? 31.11678 29.77817 -30.33702 1.000 50.54648 130 SER B O 1
ATOM 7126 N N . ASN B 1 131 ? 31.27485 31.40435 -31.88670 1.000 56.44821 131 ASN B N 1
ATOM 7127 C CA . ASN B 1 131 ? 32.66755 31.70143 -31.56097 1.000 56.78647 131 ASN B CA 1
ATOM 7128 C C . ASN B 1 131 ? 32.73653 32.50287 -30.26546 1.000 52.69754 131 ASN B C 1
ATOM 7129 O O . ASN B 1 131 ? 31.79209 33.21342 -29.92155 1.000 52.63416 131 ASN B O 1
ATOM 7140 N N . PRO B 1 132 ? 33.84580 32.42726 -29.54147 1.000 54.74805 132 PRO B N 1
ATOM 7141 C CA . PRO B 1 132 ? 33.93648 33.17793 -28.28600 1.000 55.73407 132 PRO B CA 1
ATOM 7142 C C . PRO B 1 132 ? 34.10627 34.67182 -28.52796 1.000 53.69361 132 PRO B C 1
ATOM 7143 O O . PRO B 1 132 ? 34.78181 35.09722 -29.46330 1.000 59.38812 132 PRO B O 1
ATOM 7154 N N . GLN B 1 133 ? 33.46954 35.46468 -27.68011 1.000 51.05887 133 GLN B N 1
ATOM 7155 C CA . GLN B 1 133 ? 33.67988 36.90133 -27.68015 1.000 56.97189 133 GLN B CA 1
ATOM 7156 C C . GLN B 1 133 ? 34.95613 37.24335 -26.91560 1.000 54.24997 133 GLN B C 1
ATOM 7157 O O . GLN B 1 133 ? 35.36632 36.52366 -26.00781 1.000 50.19989 133 GLN B O 1
ATOM 7171 N N . SER B 1 134 ? 35.57815 38.35401 -27.29285 1.000 54.03507 134 SER B N 1
ATOM 7172 C CA . SER B 1 134 ? 36.74179 38.85797 -26.58162 1.000 56.23011 134 SER B CA 1
ATOM 7173 C C . SER B 1 134 ? 36.34241 39.34497 -25.19630 1.000 55.51654 134 SER B C 1
ATOM 7174 O O . SER B 1 134 ? 35.20159 39.75926 -24.97113 1.000 49.45020 134 SER B O 1
ATOM 7182 N N . PHE B 1 135 ? 37.29619 39.29598 -24.25976 1.000 51.57588 135 PHE B N 1
ATOM 7183 C CA . PHE B 1 135 ? 37.04600 39.83453 -22.92922 1.000 48.76829 135 PHE B CA 1
ATOM 7184 C C . PHE B 1 135 ? 38.35103 40.28119 -22.28605 1.000 43.99716 135 PHE B C 1
ATOM 7185 O O . PHE B 1 135 ? 39.43006 39.82210 -22.64582 1.000 47.80809 135 PHE B O 1
ATOM 7202 N N . ILE B 1 136 ? 38.22047 41.19475 -21.32831 1.000 47.96589 136 ILE B N 1
ATOM 7203 C CA . ILE B 1 136 ? 39.32903 41.65701 -20.50174 1.000 49.95607 136 ILE B CA 1
ATOM 7204 C C . ILE B 1 136 ? 39.33011 40.97085 -19.13721 1.000 49.77318 136 ILE B C 1
ATOM 7205 O O . ILE B 1 136 ? 40.39748 40.66194 -18.59074 1.000 40.26461 136 ILE B O 1
ATOM 7221 N N . ASP B 1 137 ? 38.13429 40.74297 -18.57851 1.000 41.61102 137 ASP B N 1
ATOM 7222 C CA . ASP B 1 137 ? 37.97539 40.06496 -17.29638 1.000 42.52370 137 ASP B CA 1
ATOM 7223 C C . ASP B 1 137 ? 36.59765 39.42907 -17.29845 1.000 40.22649 137 ASP B C 1
ATOM 7224 O O . ASP B 1 137 ? 35.71675 39.85314 -18.04443 1.000 39.49403 137 ASP B O 1
ATOM 7233 N N . CYS B 1 138 ? 36.41904 38.40478 -16.45461 1.000 38.71519 138 CYS B N 1
ATOM 7234 C CA . CYS B 1 138 ? 35.13103 37.72191 -16.37560 1.000 40.83065 138 CYS B CA 1
ATOM 7235 C C . CYS B 1 138 ? 35.09036 36.83625 -15.13559 1.000 38.47119 138 CYS B C 1
ATOM 7236 O O . CYS B 1 138 ? 36.12153 36.47451 -14.56621 1.000 36.17494 138 CYS B O 1
ATOM 7244 N N . ASP B 1 139 ? 33.88026 36.48585 -14.73909 1.000 37.67683 139 ASP B N 1
ATOM 7245 C CA . ASP B 1 139 ? 33.65853 35.56823 -13.63948 1.000 39.34912 139 ASP B CA 1
ATOM 7246 C C . ASP B 1 139 ? 33.93707 34.12206 -14.06078 1.000 38.56547 139 ASP B C 1
ATOM 7247 O O . ASP B 1 139 ? 33.83521 33.72756 -15.24982 1.000 31.62041 139 ASP B O 1
ATOM 7256 N N . ILE B 1 140 ? 34.24911 33.30472 -13.04533 1.000 31.33431 140 ILE B N 1
ATOM 7257 C CA . ILE B 1 140 ? 34.65926 31.92765 -13.31005 1.000 32.60947 140 ILE B CA 1
ATOM 7258 C C . ILE B 1 140 ? 34.07156 30.98961 -12.26508 1.000 33.77644 140 ILE B C 1
ATOM 7259 O O . ILE B 1 140 ? 34.59548 29.89353 -12.03881 1.000 33.50687 140 ILE B O 1
ATOM 7275 N N . ASP B 1 141 ? 32.95961 31.38771 -11.65357 1.000 26.70016 141 ASP B N 1
ATOM 7276 C CA . ASP B 1 141 ? 32.31301 30.55046 -10.64929 1.000 31.84324 141 ASP B CA 1
ATOM 7277 C C . ASP B 1 141 ? 31.52957 29.44616 -11.35617 1.000 31.46355 141 ASP B C 1
ATOM 7278 O O . ASP B 1 141 ? 31.47193 29.40557 -12.59654 1.000 26.24593 141 ASP B O 1
ATOM 7287 N N . TYR B 1 142 ? 30.90959 28.54261 -10.56372 1.000 29.02370 142 TYR B N 1
ATOM 7288 C CA . TYR B 1 142 ? 30.34059 27.32630 -11.12158 1.000 30.01033 142 TYR B CA 1
ATOM 7289 C C . TYR B 1 142 ? 29.10680 27.59996 -11.94339 1.000 31.70123 142 TYR B C 1
ATOM 7290 O O . TYR B 1 142 ? 28.69921 26.69011 -12.65451 1.000 27.72494 142 TYR B O 1
ATOM 7308 N N . SER B 1 143 ? 28.52782 28.81524 -11.88953 1.000 25.83631 143 SER B N 1
ATOM 7309 C CA . SER B 1 143 ? 27.45199 29.12852 -12.83118 1.000 32.58782 143 SER B CA 1
ATOM 7310 C C . SER B 1 143 ? 27.98320 29.15489 -14.25769 1.000 32.31674 143 SER B C 1
ATOM 7311 O O . SER B 1 143 ? 27.19793 29.06901 -15.19041 1.000 34.07094 143 SER B O 1
ATOM 7319 N N . HIS B 1 144 ? 29.29411 29.22358 -14.43715 1.000 31.05571 144 HIS B N 1
ATOM 7320 C CA . HIS B 1 144 ? 29.94772 29.23965 -15.74424 1.000 31.17881 144 HIS B CA 1
ATOM 7321 C C . HIS B 1 144 ? 30.58118 27.90084 -16.11505 1.000 33.14636 144 HIS B C 1
ATOM 7322 O O . HIS B 1 144 ? 31.24335 27.80147 -17.16518 1.000 36.37842 144 HIS B O 1
ATOM 7336 N N . ALA B 1 145 ? 30.40704 26.88587 -15.28478 1.000 32.68217 145 ALA B N 1
ATOM 7337 C CA . ALA B 1 145 ? 30.90053 25.55398 -15.58429 1.000 34.43210 145 ALA B CA 1
ATOM 7338 C C . ALA B 1 145 ? 29.78232 24.72690 -16.22002 1.000 29.29941 145 ALA B C 1
ATOM 7339 O O . ALA B 1 145 ? 28.62319 25.13542 -16.26774 1.000 31.13476 145 ALA B O 1
ATOM 7346 N N . ILE B 1 146 ? 30.15840 23.56254 -16.75190 1.000 30.78693 146 ILE B N 1
ATOM 7347 C CA . ILE B 1 146 ? 29.18320 22.61968 -17.27666 1.000 33.96703 146 ILE B CA 1
ATOM 7348 C C . ILE B 1 146 ? 28.17541 22.23224 -16.19509 1.000 33.90094 146 ILE B C 1
ATOM 7349 O O . ILE B 1 146 ? 28.52350 22.01353 -15.02671 1.000 33.25738 146 ILE B O 1
ATOM 7365 N N . GLY B 1 147 ? 26.90841 22.16221 -16.57744 1.000 34.00439 147 GLY B N 1
ATOM 7366 C CA . GLY B 1 147 ? 25.87705 21.78273 -15.63760 1.000 34.33056 147 GLY B CA 1
ATOM 7367 C C . GLY B 1 147 ? 24.51331 22.24157 -16.11509 1.000 34.12710 147 GLY B C 1
ATOM 7368 O O . GLY B 1 147 ? 24.31968 22.53584 -17.27745 1.000 35.18882 147 GLY B O 1
ATOM 7372 N N . GLY B 1 148 ? 23.58435 22.28701 -15.17064 1.000 30.95881 148 GLY B N 1
ATOM 7373 C CA . GLY B 1 148 ? 22.22612 22.71402 -15.42020 1.000 35.77110 148 GLY B CA 1
ATOM 7374 C C . GLY B 1 148 ? 21.25691 21.68572 -14.88912 1.000 36.19200 148 GLY B C 1
ATOM 7375 O O . GLY B 1 148 ? 21.09711 21.56025 -13.66499 1.000 36.59848 148 GLY B O 1
ATOM 7379 N N . GLU B 1 149 ? 20.62530 20.92027 -15.79200 1.000 36.43830 149 GLU B N 1
ATOM 7380 C CA . GLU B 1 149 ? 19.82958 19.74985 -15.40723 1.000 36.72768 149 GLU B CA 1
ATOM 7381 C C . GLU B 1 149 ? 20.77727 18.56973 -15.18727 1.000 40.24480 149 GLU B C 1
ATOM 7382 O O . GLU B 1 149 ? 20.81035 17.59427 -15.93908 1.000 39.18121 149 GLU B O 1
ATOM 7394 N N . ASP B 1 150 ? 21.56727 18.67974 -14.11531 1.000 39.22000 150 ASP B N 1
ATOM 7395 C CA . ASP B 1 150 ? 22.67041 17.75251 -13.85893 1.000 34.80593 150 ASP B CA 1
ATOM 7396 C C . ASP B 1 150 ? 23.03888 17.86262 -12.39006 1.000 36.21085 150 ASP B C 1
ATOM 7397 O O . ASP B 1 150 ? 23.45194 18.92983 -11.93754 1.000 34.46064 150 ASP B O 1
ATOM 7406 N N . GLU B 1 151 ? 22.94007 16.75943 -11.65796 1.000 31.49458 151 GLU B N 1
ATOM 7407 C CA . GLU B 1 151 ? 23.18087 16.81520 -10.21500 1.000 29.99071 151 GLU B CA 1
ATOM 7408 C C . GLU B 1 151 ? 24.64757 17.03714 -9.87672 1.000 29.29775 151 GLU B C 1
ATOM 7409 O O . GLU B 1 151 ? 24.95905 17.37713 -8.72843 1.000 27.51156 151 GLU B O 1
ATOM 7421 N N . ARG B 1 152 ? 25.53661 16.89436 -10.84760 1.000 25.44570 152 ARG B N 1
ATOM 7422 C CA . ARG B 1 152 ? 26.91890 17.29012 -10.64422 1.000 33.42507 152 ARG B CA 1
ATOM 7423 C C . ARG B 1 152 ? 27.06932 18.79476 -10.43494 1.000 31.29542 152 ARG B C 1
ATOM 7424 O O . ARG B 1 152 ? 27.93077 19.21320 -9.64907 1.000 31.66495 152 ARG B O 1
ATOM 7445 N N . ASN B 1 153 ? 26.23828 19.60968 -11.09523 1.000 27.34646 153 ASN B N 1
ATOM 7446 C CA . ASN B 1 153 ? 26.30405 21.04790 -10.93690 1.000 28.32015 153 ASN B CA 1
ATOM 7447 C C . ASN B 1 153 ? 24.99700 21.63525 -11.46230 1.000 27.88090 153 ASN B C 1
ATOM 7448 O O . ASN B 1 153 ? 24.88388 21.93870 -12.64308 1.000 30.53102 153 ASN B O 1
ATOM 7459 N N . ARG B 1 154 ? 24.04176 21.81115 -10.57555 1.000 29.01462 154 ARG B N 1
ATOM 7460 C CA . ARG B 1 154 ? 22.74376 22.30305 -10.99351 1.000 27.99288 154 ARG B CA 1
ATOM 7461 C C . ARG B 1 154 ? 22.69045 23.80701 -11.20978 1.000 29.85488 154 ARG B C 1
ATOM 7462 O O . ARG B 1 154 ? 21.65060 24.29565 -11.61374 1.000 32.35034 154 ARG B O 1
ATOM 7483 N N . ILE B 1 155 ? 23.77847 24.54530 -11.02675 1.000 28.92232 155 ILE B N 1
ATOM 7484 C CA . ILE B 1 155 ? 23.78996 25.95729 -11.36697 1.000 33.34023 155 ILE B CA 1
ATOM 7485 C C . ILE B 1 155 ? 24.59710 26.24259 -12.61437 1.000 31.28108 155 ILE B C 1
ATOM 7486 O O . ILE B 1 155 ? 24.74444 27.41934 -12.99639 1.000 30.78922 155 ILE B O 1
ATOM 7502 N N . GLY B 1 156 ? 25.13675 25.22523 -13.25881 1.000 32.80305 156 GLY B N 1
ATOM 7503 C CA . GLY B 1 156 ? 25.89826 25.42602 -14.46782 1.000 29.18158 156 GLY B CA 1
ATOM 7504 C C . GLY B 1 156 ? 24.99840 25.49895 -15.67763 1.000 27.92238 156 GLY B C 1
ATOM 7505 O O . GLY B 1 156 ? 23.77739 25.57447 -15.56855 1.000 30.99697 156 GLY B O 1
ATOM 7509 N N . GLY B 1 157 ? 25.62224 25.44281 -16.85199 1.000 31.89325 157 GLY B N 1
ATOM 7510 C CA . GLY B 1 157 ? 24.89244 25.44267 -18.09681 1.000 35.42790 157 GLY B CA 1
ATOM 7511 C C . GLY B 1 157 ? 25.43661 24.39375 -19.04559 1.000 36.71827 157 GLY B C 1
ATOM 7512 O O . GLY B 1 157 ? 26.55547 23.89861 -18.88856 1.000 37.09562 157 GLY B O 1
ATOM 7516 N N . GLY B 1 158 ? 24.59427 24.02466 -20.02483 1.000 35.23335 158 GLY B N 1
ATOM 7517 C CA . GLY B 1 158 ? 25.00847 23.13054 -21.08873 1.000 38.70185 158 GLY B CA 1
ATOM 7518 C C . GLY B 1 158 ? 24.44356 21.72211 -21.00287 1.000 39.52292 158 GLY B C 1
ATOM 7519 O O . GLY B 1 158 ? 24.72340 20.89558 -21.88738 1.000 36.62718 158 GLY B O 1
ATOM 7523 N N . VAL B 1 159 ? 23.68986 21.40002 -19.96475 1.000 34.19170 159 VAL B N 1
ATOM 7524 C CA . VAL B 1 159 ? 23.09883 20.08639 -19.81373 1.000 40.47198 159 VAL B CA 1
ATOM 7525 C C . VAL B 1 159 ? 21.59781 20.29172 -19.66363 1.000 41.86358 159 VAL B C 1
ATOM 7526 O O . VAL B 1 159 ? 21.14015 20.93606 -18.70195 1.000 41.56961 159 VAL B O 1
ATOM 7539 N N . ALA B 1 160 ? 20.82388 19.71769 -20.58907 1.000 41.50624 160 ALA B N 1
ATOM 7540 C CA . ALA B 1 160 ? 19.38391 19.93015 -20.55346 1.000 42.79140 160 ALA B CA 1
ATOM 7541 C C . ALA B 1 160 ? 18.67430 18.73381 -21.16087 1.000 43.66585 160 ALA B C 1
ATOM 7542 O O . ALA B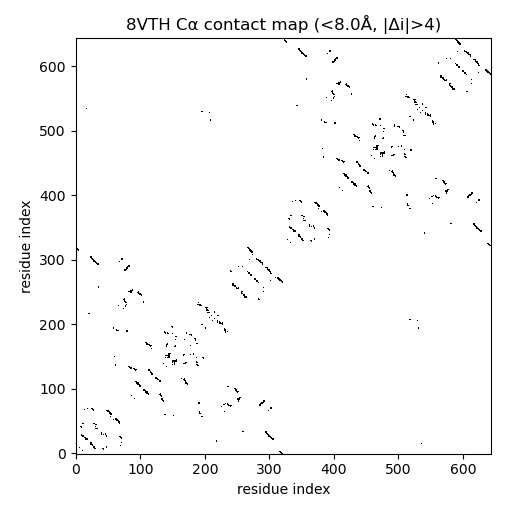 1 160 ? 19.23279 18.01987 -21.99923 1.000 46.78304 160 ALA B O 1
ATOM 7549 N N . SER B 1 161 ? 17.43404 18.52482 -20.71980 1.000 49.02257 161 SER B N 1
ATOM 7550 C CA . SER B 1 161 ? 16.60958 17.44880 -21.26163 1.000 52.29936 161 SER B CA 1
ATOM 7551 C C . SER B 1 161 ? 16.06741 17.75982 -22.65120 1.000 54.27835 161 SER B C 1
ATOM 7552 O O . SER B 1 161 ? 15.66783 16.82956 -23.36363 1.000 53.72427 161 SER B O 1
ATOM 7560 N N . SER B 1 162 ? 16.04149 19.03233 -23.05045 1.000 49.38097 162 SER B N 1
ATOM 7561 C CA . SER B 1 162 ? 15.49294 19.40812 -24.34343 1.000 51.16271 162 SER B CA 1
ATOM 7562 C C . SER B 1 162 ? 16.24583 20.61426 -24.87524 1.000 51.08850 162 SER B C 1
ATOM 7563 O O . SER B 1 162 ? 16.89531 21.36247 -24.11754 1.000 42.52631 162 SER B O 1
ATOM 7571 N N . ASN B 1 163 ? 16.13039 20.80844 -26.19566 1.000 45.87080 163 ASN B N 1
ATOM 7572 C CA . ASN B 1 163 ? 16.69049 21.99739 -26.81373 1.000 44.36658 163 ASN B CA 1
ATOM 7573 C C . ASN B 1 163 ? 16.05415 23.26869 -26.25823 1.000 48.68492 163 ASN B C 1
ATOM 7574 O O . ASN B 1 163 ? 16.73874 24.28576 -26.06523 1.000 42.71067 163 ASN B O 1
ATOM 7585 N N . LYS B 1 164 ? 14.75254 23.23072 -25.98229 1.000 45.52576 164 LYS B N 1
ATOM 7586 C CA . LYS B 1 164 ? 14.10270 24.40857 -25.44030 1.000 48.26523 164 LYS B CA 1
ATOM 7587 C C . LYS B 1 164 ? 14.73746 24.81529 -24.11786 1.000 45.54427 164 LYS B C 1
ATOM 7588 O O . LYS B 1 164 ? 14.95176 26.01014 -23.86735 1.000 42.34633 164 LYS B O 1
ATOM 7607 N N . VAL B 1 165 ? 15.00648 23.84129 -23.24961 1.000 45.42513 165 VAL B N 1
ATOM 7608 C CA . VAL B 1 165 ? 15.61515 24.14013 -21.96138 1.000 46.20846 165 VAL B CA 1
ATOM 7609 C C . VAL B 1 165 ? 17.06113 24.59056 -22.13963 1.000 43.25669 165 VAL B C 1
ATOM 7610 O O . VAL B 1 165 ? 17.51404 25.54828 -21.48849 1.000 43.10412 165 VAL B O 1
ATOM 7623 N N . LEU B 1 166 ? 17.80415 23.92531 -23.02951 1.000 38.26564 166 LEU B N 1
ATOM 7624 C CA . LEU B 1 166 ? 19.19783 24.27222 -23.23678 1.000 45.85870 166 LEU B CA 1
ATOM 7625 C C . LEU B 1 166 ? 19.35575 25.73028 -23.61984 1.000 48.28411 166 LEU B C 1
ATOM 7626 O O . LEU B 1 166 ? 20.31396 26.37635 -23.19385 1.000 39.26125 166 LEU B O 1
ATOM 7642 N N . LEU B 1 167 ? 18.43595 26.26069 -24.43265 1.000 43.55791 167 LEU B N 1
ATOM 7643 C CA . LEU B 1 167 ? 18.54594 27.62794 -24.93210 1.000 48.07035 167 LEU B CA 1
ATOM 7644 C C . LEU B 1 167 ? 18.26291 28.68181 -23.86130 1.000 45.50092 167 LEU B C 1
ATOM 7645 O O . LEU B 1 167 ? 18.50868 29.86501 -24.11391 1.000 46.94084 167 LEU B O 1
ATOM 7661 N N . THR B 1 168 ? 17.74218 28.29070 -22.69376 1.000 43.27338 168 THR B N 1
ATOM 7662 C CA . THR B 1 168 ? 17.58347 29.19637 -21.57685 1.000 36.00842 168 THR B CA 1
ATOM 7663 C C . THR B 1 168 ? 18.78002 29.17680 -20.63597 1.000 43.83104 168 THR B C 1
ATOM 7664 O O . THR B 1 168 ? 18.73728 29.84616 -19.59935 1.000 41.17209 168 THR B O 1
ATOM 7675 N N . GLN B 1 169 ? 19.82648 28.42014 -20.95847 1.000 39.10603 169 GLN B N 1
ATOM 7676 C CA . GLN B 1 169 ? 21.03014 28.29908 -20.14408 1.000 37.36382 169 GLN B CA 1
ATOM 7677 C C . GLN B 1 169 ? 22.17304 29.09347 -20.75887 1.000 43.29312 169 GLN B C 1
ATOM 7678 O O . GLN B 1 169 ? 22.22332 29.33337 -21.96635 1.000 41.06400 169 GLN B O 1
ATOM 7692 N N . ARG B 1 170 ? 23.11575 29.47790 -19.90761 1.000 42.03341 170 ARG B N 1
ATOM 7693 C CA . ARG B 1 170 ? 24.33045 30.13473 -20.35585 1.000 40.14488 170 ARG B CA 1
ATOM 7694 C C . ARG B 1 170 ? 25.31164 29.09040 -20.86275 1.000 40.97549 170 ARG B C 1
ATOM 7695 O O . ARG B 1 170 ? 25.52022 28.06215 -20.22287 1.000 39.84048 170 ARG B O 1
ATOM 7716 N N . VAL B 1 171 ? 25.89706 29.34010 -22.02568 1.000 41.84168 171 VAL B N 1
ATOM 7717 C CA . VAL B 1 171 ? 26.93888 28.43729 -22.52130 1.000 44.73882 171 VAL B CA 1
ATOM 7718 C C . VAL B 1 171 ? 28.07420 28.40640 -21.51539 1.000 39.70762 171 VAL B C 1
ATOM 7719 O O . VAL B 1 171 ? 28.59734 29.47669 -21.15212 1.000 38.88048 171 VAL B O 1
ATOM 7732 N N . PRO B 1 172 ? 28.51638 27.23064 -21.06015 1.000 37.77811 172 PRO B N 1
ATOM 7733 C CA . PRO B 1 172 ? 29.62157 27.18907 -20.09720 1.000 34.30903 172 PRO B CA 1
ATOM 7734 C C . PRO B 1 172 ? 30.92463 27.61225 -20.74302 1.000 38.93486 172 PRO B C 1
ATOM 7735 O O . PRO B 1 172 ? 31.14631 27.40023 -21.93643 1.000 38.79329 172 PRO B O 1
ATOM 7746 N N . SER B 1 173 ? 31.78887 28.23690 -19.92549 1.000 33.32782 173 SER B N 1
ATOM 7747 C CA . SER B 1 173 ? 33.04590 28.78529 -20.40048 1.000 35.72961 173 SER B CA 1
ATOM 7748 C C . SER B 1 173 ? 34.27699 28.37294 -19.60872 1.000 42.48320 173 SER B C 1
ATOM 7749 O O . SER B 1 173 ? 35.37890 28.79375 -19.96256 1.000 39.83842 173 SER B O 1
ATOM 7757 N N . VAL B 1 174 ? 34.13232 27.58665 -18.54953 1.000 37.61607 174 VAL B N 1
ATOM 7758 C CA . VAL B 1 174 ? 35.24087 27.19712 -17.69038 1.000 33.82096 174 VAL B CA 1
ATOM 7759 C C . VAL B 1 174 ? 35.40715 25.68196 -17.79424 1.000 32.55972 174 VAL B C 1
ATOM 7760 O O . VAL B 1 174 ? 34.47757 24.90417 -17.50412 1.000 31.83469 174 VAL B O 1
ATOM 7773 N N . PHE B 1 175 ? 36.57771 25.26067 -18.25237 1.000 35.42092 175 PHE B N 1
ATOM 7774 C CA . PHE B 1 175 ? 36.81932 23.85651 -18.57344 1.000 31.81765 175 PHE B CA 1
ATOM 7775 C C . PHE B 1 175 ? 38.25887 23.48301 -18.22358 1.000 34.67554 175 PHE B C 1
ATOM 7776 O O . PHE B 1 175 ? 39.16436 24.32675 -18.18632 1.000 36.63728 175 PHE B O 1
ATOM 7793 N N . TYR B 1 176 ? 38.47079 22.19831 -17.98230 1.000 35.16600 176 TYR B N 1
ATOM 7794 C CA . TYR B 1 176 ? 39.82522 21.67578 -17.95686 1.000 34.71554 176 TYR B CA 1
ATOM 7795 C C . TYR B 1 176 ? 40.43196 21.76306 -19.35239 1.000 37.94385 176 TYR B C 1
ATOM 7796 O O . TYR B 1 176 ? 39.70281 21.82260 -20.34937 1.000 39.17628 176 TYR B O 1
ATOM 7814 N N . PRO B 1 177 ? 41.76348 21.76957 -19.45206 1.000 41.90528 177 PRO B N 1
ATOM 7815 C CA . PRO B 1 177 ? 42.39331 21.81994 -20.77868 1.000 42.04319 177 PRO B CA 1
ATOM 7816 C C . PRO B 1 177 ? 41.90347 20.68566 -21.66025 1.000 41.40027 177 PRO B C 1
ATOM 7817 O O . PRO B 1 177 ? 41.66186 19.57381 -21.19096 1.000 44.28555 177 PRO B O 1
ATOM 7828 N N . LYS B 1 178 ? 41.71758 20.99732 -22.94056 1.000 48.63447 178 LYS B N 1
ATOM 7829 C CA . LYS B 1 178 ? 41.31207 20.07223 -23.98565 1.000 49.76328 178 LYS B CA 1
ATOM 7830 C C . LYS B 1 178 ? 39.85984 19.64591 -23.87383 1.000 48.25525 178 LYS B C 1
ATOM 7831 O O . LYS B 1 178 ? 39.44787 18.71140 -24.56316 1.000 55.46084 178 LYS B O 1
ATOM 7850 N N . GLU B 1 179 ? 39.06284 20.29313 -23.03328 1.000 42.60343 179 GLU B N 1
ATOM 7851 C CA . GLU B 1 179 ? 37.65166 19.95311 -22.88429 1.000 44.14290 179 GLU B CA 1
ATOM 7852 C C . GLU B 1 179 ? 36.81600 21.16907 -23.26659 1.000 44.29715 179 GLU B C 1
ATOM 7853 O O . GLU B 1 179 ? 37.25847 22.32388 -23.12889 1.000 46.79842 179 GLU B O 1
ATOM 7865 N N . ASP B 1 180 ? 35.62462 20.90540 -23.78519 1.000 43.42641 180 ASP B N 1
ATOM 7866 C CA . ASP B 1 180 ? 34.68481 21.95191 -24.16597 1.000 44.75104 180 ASP B CA 1
ATOM 7867 C C . ASP B 1 180 ? 33.30746 21.31260 -24.21845 1.000 46.14207 180 ASP B C 1
ATOM 7868 O O . ASP B 1 180 ? 33.16165 20.09286 -24.11025 1.000 42.09370 180 ASP B O 1
ATOM 7877 N N . TRP B 1 181 ? 32.29482 22.15776 -24.38036 1.000 47.21918 181 TRP B N 1
ATOM 7878 C CA . TRP B 1 181 ? 30.91891 21.69666 -24.28506 1.000 48.45626 181 TRP B CA 1
ATOM 7879 C C . TRP B 1 181 ? 30.63387 20.64133 -25.34514 1.000 51.02945 181 TRP B C 1
ATOM 7880 O O . TRP B 1 181 ? 30.95792 20.81915 -26.52312 1.000 49.75084 181 TRP B O 1
ATOM 7901 N N . ASP B 1 182 ? 30.02061 19.54035 -24.92168 1.000 60.10585 182 ASP B N 1
ATOM 7902 C CA . ASP B 1 182 ? 29.55206 18.50963 -25.83673 1.000 63.27140 182 ASP B CA 1
ATOM 7903 C C . ASP B 1 182 ? 28.20071 18.01312 -25.35209 1.000 63.53844 182 ASP B C 1
ATOM 7904 O O . ASP B 1 182 ? 27.93164 17.97301 -24.14365 1.000 64.02803 182 ASP B O 1
ATOM 7913 N N . ALA B 1 183 ? 27.34666 17.64328 -26.31319 1.000 69.74057 183 ALA B N 1
ATOM 7914 C CA . ALA B 1 183 ? 25.99876 17.17712 -25.97489 1.000 69.52757 183 ALA B CA 1
ATOM 7915 C C . ALA B 1 183 ? 26.03984 16.00900 -24.98737 1.000 72.72116 183 ALA B C 1
ATOM 7916 O O . ALA B 1 183 ? 25.23248 15.94469 -24.05008 1.000 64.06057 183 ALA B O 1
ATOM 7923 N N . THR B 1 184 ? 26.96737 15.06789 -25.19201 1.000 78.96773 184 THR B N 1
ATOM 7924 C CA . THR B 1 184 ? 27.26390 14.04215 -24.19727 1.000 76.38582 184 THR B CA 1
ATOM 7925 C C . THR B 1 184 ? 27.93864 14.69186 -22.98994 1.000 78.81406 184 THR B C 1
ATOM 7926 O O . THR B 1 184 ? 29.17602 14.75991 -22.92727 1.000 72.27862 184 THR B O 1
ATOM 7937 N N . SER B 1 185 ? 27.13532 15.17335 -22.03232 1.000 70.84150 185 SER B N 1
ATOM 7938 C CA . SER B 1 185 ? 27.68123 15.99308 -20.95740 1.000 70.53627 185 SER B CA 1
ATOM 7939 C C . SER B 1 185 ? 28.54444 15.18610 -19.99742 1.000 75.06099 185 SER B C 1
ATOM 7940 O O . SER B 1 185 ? 29.47431 15.74637 -19.39639 1.000 67.20123 185 SER B O 1
ATOM 7948 N N . LYS B 1 186 ? 28.25100 13.88611 -19.82944 1.000 69.06294 186 LYS B N 1
ATOM 7949 C CA . LYS B 1 186 ? 29.03301 13.05364 -18.91770 1.000 69.87864 186 LYS B CA 1
ATOM 7950 C C . LYS B 1 186 ? 30.52212 13.06167 -19.24829 1.000 64.32957 186 LYS B C 1
ATOM 7951 O O . LYS B 1 186 ? 31.34283 12.67123 -18.40448 1.000 61.10870 186 LYS B O 1
ATOM 7970 N N . LYS B 1 187 ? 30.88551 13.49976 -20.45539 1.000 60.68306 187 LYS B N 1
ATOM 7971 C CA . LYS B 1 187 ? 32.27917 13.50770 -20.88108 1.000 62.90844 187 LYS B CA 1
ATOM 7972 C C . LYS B 1 187 ? 33.03468 14.73968 -20.39184 1.000 55.62982 187 LYS B C 1
ATOM 7973 O O . LYS B 1 187 ? 34.25233 14.67462 -20.22305 1.000 59.88086 187 LYS B O 1
ATOM 7992 N N . VAL B 1 188 ? 32.34150 15.84821 -20.13073 1.000 51.36621 188 VAL B N 1
ATOM 7993 C CA . VAL B 1 188 ? 32.96967 17.10595 -19.74216 1.000 46.74539 188 VAL B CA 1
ATOM 7994 C C . VAL B 1 188 ? 32.89636 17.25569 -18.22569 1.000 43.20751 188 VAL B C 1
ATOM 7995 O O . VAL B 1 188 ? 31.83263 17.06545 -17.61982 1.000 45.10761 188 VAL B O 1
ATOM 8008 N N . ARG B 1 189 ? 34.03860 17.56532 -17.60762 1.000 41.40621 189 ARG B N 1
ATOM 8009 C CA . ARG B 1 189 ? 34.10452 17.70040 -16.15494 1.000 36.69418 189 ARG B CA 1
ATOM 8010 C C . ARG B 1 189 ? 33.64073 19.08265 -15.68752 1.000 33.46265 189 ARG B C 1
ATOM 8011 O O . ARG B 1 189 ? 33.83719 20.08688 -16.35931 1.000 34.75500 189 ARG B O 1
ATOM 8032 N N . VAL B 1 190 ? 33.03950 19.11795 -14.50265 1.000 35.28422 190 VAL B N 1
ATOM 8033 C CA . VAL B 1 190 ? 32.79736 20.38008 -13.82189 1.000 34.61007 190 VAL B CA 1
ATOM 8034 C C . VAL B 1 190 ? 34.14084 20.96717 -13.41319 1.000 35.17341 190 VAL B C 1
ATOM 8035 O O . VAL B 1 190 ? 35.00020 20.27378 -12.8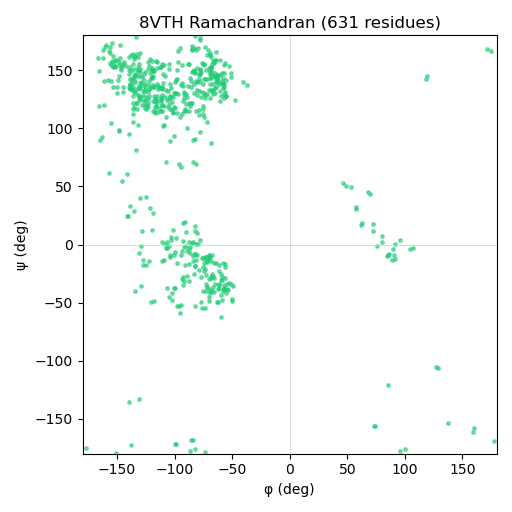4280 1.000 36.03915 190 VAL B O 1
ATOM 8048 N N . ALA B 1 191 ? 34.33781 22.24816 -13.70458 1.000 33.14368 191 ALA B N 1
ATOM 8049 C CA . ALA B 1 191 ? 35.64267 22.87824 -13.55671 1.000 30.64446 191 ALA B CA 1
ATOM 8050 C C . ALA B 1 191 ? 35.51531 24.18331 -12.79352 1.000 28.05416 191 ALA B C 1
ATOM 8051 O O . ALA B 1 191 ? 34.60695 24.96982 -13.05494 1.000 28.92004 191 ALA B O 1
ATOM 8058 N N . GLY B 1 192 ? 36.40494 24.38928 -11.84392 1.000 27.46802 192 GLY B N 1
ATOM 8059 C CA . GLY B 1 192 ? 36.45716 25.61086 -11.08001 1.000 28.13643 192 GLY B CA 1
ATOM 8060 C C . GLY B 1 192 ? 37.48922 25.50887 -9.98722 1.000 25.93287 192 GLY B C 1
ATOM 8061 O O . GLY B 1 192 ? 38.01274 24.41821 -9.67811 1.000 26.25431 192 GLY B O 1
ATOM 8065 N N . PHE B 1 193 ? 37.81056 26.68443 -9.41660 1.000 25.48567 193 PHE B N 1
ATOM 8066 C CA . PHE B 1 193 ? 38.70875 26.78686 -8.26946 1.000 26.93678 193 PHE B CA 1
ATOM 8067 C C . PHE B 1 193 ? 37.98360 27.04912 -6.96790 1.000 22.53056 193 PHE B C 1
ATOM 8068 O O . PHE B 1 193 ? 38.62249 27.02867 -5.91301 1.000 27.37469 193 PHE B O 1
ATOM 8085 N N . GLY B 1 194 ? 36.69998 27.36084 -7.02456 1.000 29.30545 194 GLY B N 1
ATOM 8086 C CA . GLY B 1 194 ? 35.94693 27.78064 -5.86142 1.000 28.04019 194 GLY B CA 1
ATOM 8087 C C . GLY B 1 194 ? 35.40634 26.61445 -5.05642 1.000 26.48080 194 GLY B C 1
ATOM 8088 O O . GLY B 1 194 ? 35.47475 25.42801 -5.44865 1.000 23.42842 194 GLY B O 1
ATOM 8092 N N . PRO B 1 195 ? 34.93790 26.91758 -3.85970 1.000 25.56746 195 PRO B N 1
ATOM 8093 C CA . PRO B 1 195 ? 34.46464 25.83946 -2.97787 1.000 27.42596 195 PRO B CA 1
ATOM 8094 C C . PRO B 1 195 ? 33.30564 25.06438 -3.58837 1.000 25.24700 195 PRO B C 1
ATOM 8095 O O . PRO B 1 195 ? 32.45493 25.61660 -4.28873 1.000 27.20693 195 PRO B O 1
ATOM 8106 N N . ILE B 1 196 ? 33.27658 23.76390 -3.29937 1.000 25.71464 196 ILE B N 1
ATOM 8107 C CA . ILE B 1 196 ? 32.22878 22.84880 -3.74618 1.000 25.58136 196 ILE B CA 1
ATOM 8108 C C . ILE B 1 196 ? 31.01347 23.02601 -2.85830 1.000 26.17720 196 ILE B C 1
ATOM 8109 O O . ILE B 1 196 ? 31.10948 22.75751 -1.64889 1.000 26.77393 196 ILE B O 1
ATOM 8125 N N . PRO B 1 197 ? 29.88936 23.49077 -3.40088 1.000 24.79293 197 PRO B N 1
ATOM 8126 C CA . PRO B 1 197 ? 28.67117 23.56672 -2.61907 1.000 29.08166 197 PRO B CA 1
ATOM 8127 C C . PRO B 1 197 ? 28.22089 22.18024 -2.20668 1.000 26.51142 197 PRO B C 1
ATOM 8128 O O . PRO B 1 197 ? 28.38853 21.20521 -2.95863 1.000 22.81219 197 PRO B O 1
ATOM 8139 N N . PRO B 1 198 ? 27.69565 22.04041 -0.99843 1.000 25.30101 198 PRO B N 1
ATOM 8140 C CA . PRO B 1 198 ? 27.16707 20.72448 -0.59446 1.000 29.16803 198 PRO B CA 1
ATOM 8141 C C . PRO B 1 198 ? 26.08189 20.18367 -1.49072 1.000 28.84673 198 PRO B C 1
ATOM 8142 O O . PRO B 1 198 ? 25.80110 18.98247 -1.43627 1.000 31.27421 198 PRO B O 1
ATOM 8153 N N . PHE B 1 199 ? 25.46787 20.98735 -2.33360 1.000 28.96635 199 PHE B N 1
ATOM 8154 C CA . PHE B 1 199 ? 24.40922 20.48325 -3.21511 1.000 34.31487 199 PHE B CA 1
ATOM 8155 C C . PHE B 1 199 ? 24.97995 19.93954 -4.50662 1.000 35.58808 199 PHE B C 1
ATOM 8156 O O . PHE B 1 199 ? 24.22744 19.52093 -5.36503 1.000 27.89566 199 PHE B O 1
ATOM 8173 N N . PHE B 1 200 ? 26.29877 19.93057 -4.66502 1.000 25.76307 200 PHE B N 1
ATOM 8174 C CA . PHE B 1 200 ? 26.92678 19.21683 -5.77580 1.000 26.04242 200 PHE B CA 1
ATOM 8175 C C . PHE B 1 200 ? 26.93202 17.73334 -5.39242 1.000 25.28955 200 PHE B C 1
ATOM 8176 O O . PHE B 1 200 ? 27.19924 17.37960 -4.23022 1.000 24.48681 200 PHE B O 1
ATOM 8193 N N . LYS B 1 201 ? 26.65365 16.87462 -6.35801 1.000 26.01919 201 LYS B N 1
ATOM 8194 C CA . LYS B 1 201 ? 26.54761 15.44191 -6.07245 1.000 29.67157 201 LYS B CA 1
ATOM 8195 C C . LYS B 1 201 ? 27.83507 14.89936 -5.44884 1.000 27.84068 201 LYS B C 1
ATOM 8196 O O . LYS B 1 201 ? 27.79479 14.06146 -4.53082 1.000 27.27183 201 LYS B O 1
ATOM 8215 N N . GLN B 1 202 ? 28.99341 15.38829 -5.91335 1.000 29.82026 202 GLN B N 1
ATOM 8216 C CA . GLN B 1 202 ? 30.25523 14.83665 -5.43009 1.000 30.72847 202 GLN B CA 1
ATOM 8217 C C . GLN B 1 202 ? 30.34761 15.01816 -3.91490 1.000 32.04876 202 GLN B C 1
ATOM 8218 O O . GLN B 1 202 ? 31.05509 14.26145 -3.23149 1.000 34.54136 202 GLN B O 1
ATOM 8232 N N . ARG B 1 203 ? 29.63353 16.02134 -3.36980 1.000 25.33164 203 ARG B N 1
ATOM 8233 C CA . ARG B 1 203 ? 29.67068 16.21795 -1.92705 1.000 26.15486 203 ARG B CA 1
ATOM 8234 C C . ARG B 1 203 ? 28.49495 15.54106 -1.23668 1.000 25.61716 203 ARG B C 1
ATOM 8235 O O . ARG B 1 203 ? 28.70557 14.82149 -0.26396 1.000 23.75538 203 ARG B O 1
ATOM 8256 N N . TYR B 1 204 ? 27.23342 15.80197 -1.66404 1.000 28.56023 204 TYR B N 1
ATOM 8257 C CA . TYR B 1 204 ? 26.11120 15.31019 -0.83639 1.000 27.15025 204 TYR B CA 1
ATOM 8258 C C . TYR B 1 204 ? 26.03527 13.79348 -0.83132 1.000 25.14528 204 TYR B C 1
ATOM 8259 O O . TYR B 1 204 ? 25.65115 13.20002 0.18566 1.000 25.40140 204 TYR B O 1
ATOM 8277 N N . GLN B 1 205 ? 26.51787 13.14885 -1.88310 1.000 27.96896 205 GLN B N 1
ATOM 8278 C CA . GLN B 1 205 ? 26.68256 11.69440 -1.82909 1.000 33.35397 205 GLN B CA 1
ATOM 8279 C C . GLN B 1 205 ? 27.47718 11.24076 -0.61772 1.000 35.54418 205 GLN B C 1
ATOM 8280 O O . GLN B 1 205 ? 27.22120 10.15869 -0.08837 1.000 31.56556 205 GLN B O 1
ATOM 8294 N N . LEU B 1 206 ? 28.44073 12.03620 -0.15821 1.000 28.60480 206 LEU B N 1
ATOM 8295 C CA . LEU B 1 206 ? 29.25130 11.60173 0.96731 1.000 27.41338 206 LEU B CA 1
ATOM 8296 C C . LEU B 1 206 ? 28.50049 11.69127 2.28070 1.000 29.77450 206 LEU B C 1
ATOM 8297 O O . LEU B 1 206 ? 28.91769 11.09088 3.26007 1.000 33.58720 206 LEU B O 1
ATOM 8313 N N . ALA B 1 207 ? 27.38864 12.41335 2.33806 1.000 33.78927 207 ALA B N 1
ATOM 8314 C CA . ALA B 1 207 ? 26.58593 12.47643 3.57568 1.000 32.76901 207 ALA B CA 1
ATOM 8315 C C . ALA B 1 207 ? 25.75783 11.21259 3.80972 1.000 32.40067 207 ALA B C 1
ATOM 8316 O O . ALA B 1 207 ? 25.27776 10.97998 4.93434 1.000 34.44450 207 ALA B O 1
ATOM 8323 N N . GLY B 1 208 ? 25.65230 10.34757 2.81482 1.000 31.29860 208 GLY B N 1
ATOM 8324 C CA . GLY B 1 208 ? 25.01590 9.05667 3.01986 1.000 36.39471 208 GLY B CA 1
ATOM 8325 C C . GLY B 1 208 ? 23.57645 9.06377 2.50707 1.000 37.95885 208 GLY B C 1
ATOM 8326 O O . GLY B 1 208 ? 23.07728 10.04576 1.94912 1.000 38.52707 208 GLY B O 1
ATOM 8330 N N . THR B 1 209 ? 22.90338 7.95542 2.74098 1.000 36.61715 209 THR B N 1
ATOM 8331 C CA . THR B 1 209 ? 21.58056 7.69446 2.19337 1.000 32.54136 209 THR B CA 1
ATOM 8332 C C . THR B 1 209 ? 20.50701 7.94723 3.24732 1.000 30.55831 209 THR B C 1
ATOM 8333 O O . THR B 1 209 ? 20.41974 7.21898 4.24751 1.000 30.44803 209 THR B O 1
ATOM 8344 N N . PHE B 1 210 ? 19.69824 8.96898 3.02172 1.000 32.57907 210 PHE B N 1
ATOM 8345 C CA . PHE B 1 210 ? 18.58115 9.29631 3.89916 1.000 32.05065 210 PHE B CA 1
ATOM 8346 C C . PHE B 1 210 ? 17.31668 8.66565 3.32304 1.000 30.47335 210 PHE B C 1
ATOM 8347 O O . PHE B 1 210 ? 16.43338 9.33098 2.79205 1.000 34.27398 210 PHE B O 1
ATOM 8364 N N . ASP B 1 211 ? 17.27956 7.34557 3.38182 1.000 32.69662 211 ASP B N 1
ATOM 8365 C CA . ASP B 1 211 ? 16.16211 6.59148 2.82003 1.000 32.36320 211 ASP B CA 1
ATOM 8366 C C . ASP B 1 211 ? 15.20048 6.18534 3.94212 1.000 30.72124 211 ASP B C 1
ATOM 8367 O O . ASP B 1 211 ? 15.33271 6.61028 5.11378 1.000 28.01973 211 ASP B O 1
ATOM 8376 N N . ASP B 1 212 ? 14.22251 5.34799 3.59877 1.000 31.52025 212 ASP B N 1
ATOM 8377 C CA . ASP B 1 212 ? 13.22578 4.96113 4.59149 1.000 29.37110 212 ASP B CA 1
ATOM 8378 C C . ASP B 1 212 ? 13.81658 4.07003 5.67904 1.000 25.77220 212 ASP B C 1
ATOM 8379 O O . ASP B 1 212 ? 13.45294 4.20740 6.86333 1.000 29.18873 212 ASP B O 1
ATOM 8388 N N . ASN B 1 213 ? 14.72055 3.15113 5.30738 1.000 31.08693 213 ASN B N 1
ATOM 8389 C CA . ASN B 1 213 ? 15.50013 2.42981 6.30523 1.000 31.67109 213 ASN B CA 1
ATOM 8390 C C . ASN B 1 213 ? 16.15429 3.38142 7.31534 1.000 29.15800 213 ASN B C 1
ATOM 8391 O O . ASN B 1 213 ? 16.07230 3.17492 8.52881 1.000 27.81307 213 ASN B O 1
ATOM 8402 N N . TRP B 1 214 ? 16.78782 4.44734 6.83519 1.000 30.82541 214 TRP B N 1
ATOM 8403 C CA . TRP B 1 214 ? 17.41249 5.40464 7.74543 1.000 26.65604 214 TRP B CA 1
ATOM 8404 C C . TRP B 1 214 ? 16.37440 6.05174 8.65149 1.000 28.60233 214 TRP B C 1
ATOM 8405 O O . TRP B 1 214 ? 16.54333 6.13928 9.87981 1.000 28.55798 214 TRP B O 1
ATOM 8426 N N . LEU B 1 215 ? 15.30203 6.53940 8.05277 1.000 28.94956 215 LEU B N 1
ATOM 8427 C CA . LEU B 1 215 ? 14.23297 7.19437 8.79995 1.000 30.39086 215 LEU B CA 1
ATOM 8428 C C . LEU B 1 215 ? 13.69382 6.32666 9.92415 1.000 30.29641 215 LEU B C 1
ATOM 8429 O O . LEU B 1 215 ? 13.38802 6.83629 11.00527 1.000 34.06371 215 LEU B O 1
ATOM 8445 N N . GLU B 1 216 ? 13.56925 5.01798 9.70093 1.000 33.38260 216 GLU B N 1
ATOM 8446 C CA . GLU B 1 216 ? 12.92868 4.14187 10.68208 1.000 37.57233 216 GLU B CA 1
ATOM 8447 C C . GLU B 1 216 ? 13.89702 3.47931 11.64400 1.000 38.06706 216 GLU B C 1
ATOM 8448 O O . GLU B 1 216 ? 13.51381 3.18155 12.77197 1.000 45.87093 216 GLU B O 1
ATOM 8460 N N . ASN B 1 217 ? 15.13143 3.21324 11.23172 1.000 33.83413 217 ASN B N 1
ATOM 8461 C CA . ASN B 1 217 ? 16.02615 2.33881 11.98214 1.000 36.78965 217 ASN B CA 1
ATOM 8462 C C . ASN B 1 217 ? 17.34469 2.96980 12.40848 1.000 38.26101 217 ASN B C 1
ATOM 8463 O O . ASN B 1 217 ? 18.03647 2.40613 13.26241 1.000 38.75324 217 ASN B O 1
ATOM 8474 N N . ARG B 1 218 ? 17.71341 4.11014 11.86269 1.000 31.16247 218 ARG B N 1
ATOM 8475 C CA . ARG B 1 218 ? 19.01388 4.72506 12.15700 1.000 35.50066 218 ARG B CA 1
ATOM 8476 C C . ARG B 1 218 ? 18.87115 6.10939 12.77130 1.000 37.14237 218 ARG B C 1
ATOM 8477 O O . ARG B 1 218 ? 19.49077 6.38228 13.79567 1.000 40.47914 218 ARG B O 1
ATOM 8498 N N . ARG B 1 219 ? 18.07148 7.00121 12.17530 1.000 34.00445 219 ARG B N 1
ATOM 8499 C CA . ARG B 1 219 ? 17.69668 8.27810 12.74346 1.000 34.33508 219 ARG B CA 1
ATOM 8500 C C . ARG B 1 219 ? 17.51960 8.08789 14.23215 1.000 40.80851 219 ARG B C 1
ATOM 8501 O O . ARG B 1 219 ? 16.96059 7.08258 14.65342 1.000 37.73325 219 ARG B O 1
ATOM 8522 N N . PRO B 1 220 ? 18.00759 8.99839 15.06746 1.000 44.59611 220 PRO B N 1
ATOM 8523 C CA . PRO B 1 220 ? 18.61341 10.30557 14.75655 1.000 39.79353 220 PRO B CA 1
ATOM 8524 C C . PRO B 1 220 ? 20.08963 10.31058 14.35664 1.000 39.32684 220 PRO B C 1
ATOM 8525 O O . PRO B 1 220 ? 20.59042 11.36525 13.94068 1.000 43.08145 220 PRO B O 1
ATOM 8536 N N . LEU B 1 221 ? 20.79014 9.18971 14.46930 1.000 39.82560 221 LEU B N 1
ATOM 8537 C CA . LEU B 1 221 ? 22.13196 9.08932 13.95252 1.000 42.39607 221 LEU B CA 1
ATOM 8538 C C . LEU B 1 221 ? 22.13452 9.41733 12.45705 1.000 44.19560 221 LEU B C 1
ATOM 8539 O O . LEU B 1 221 ? 21.14027 9.27238 11.76844 1.000 33.94816 221 LEU B O 1
ATOM 8555 N N . LEU B 1 222 ? 23.28028 9.87658 11.95646 1.000 36.77485 222 LEU B N 1
ATOM 8556 C CA . LEU B 1 222 ? 23.43433 10.05312 10.52476 1.000 33.80578 222 LEU B CA 1
ATOM 8557 C C . LEU B 1 222 ? 23.47448 8.69547 9.84867 1.000 29.29160 222 LEU B C 1
ATOM 8558 O O . LEU B 1 222 ? 23.70500 7.66832 10.49971 1.000 38.75221 222 LEU B O 1
ATOM 8574 N N . PRO B 1 223 ? 23.30475 8.66001 8.53072 1.000 31.59987 223 PRO B N 1
ATOM 8575 C CA . PRO B 1 223 ? 23.32640 7.36833 7.82599 1.000 33.10619 223 PRO B CA 1
ATOM 8576 C C . PRO B 1 223 ? 24.62313 6.61091 8.02294 1.000 39.38984 223 PRO B C 1
ATOM 8577 O O . PRO B 1 223 ? 25.69296 7.19733 8.16895 1.000 36.70225 223 PRO B O 1
ATOM 8588 N N . VAL B 1 224 ? 24.51193 5.28119 8.02629 1.000 39.97135 224 VAL B N 1
ATOM 8589 C CA . VAL B 1 224 ? 25.66042 4.43822 8.27460 1.000 39.20401 224 VAL B CA 1
ATOM 8590 C C . VAL B 1 224 ? 26.75330 4.70810 7.24962 1.000 41.08765 224 VAL B C 1
ATOM 8591 O O . VAL B 1 224 ? 27.93445 4.59160 7.55851 1.000 44.70459 224 VAL B O 1
ATOM 8604 N N . ASP B 1 225 ? 26.38732 5.09410 6.02794 1.000 38.43704 225 ASP B N 1
ATOM 8605 C CA . ASP B 1 225 ? 27.34779 5.39203 4.98623 1.000 35.08931 225 ASP B CA 1
ATOM 8606 C C . ASP B 1 225 ? 27.72088 6.89129 4.94064 1.000 30.56795 225 ASP B C 1
ATOM 8607 O O . ASP B 1 225 ? 28.17541 7.37339 3.91715 1.000 35.02803 225 ASP B O 1
ATOM 8616 N N . PHE B 1 226 ? 27.47347 7.64541 5.99952 1.000 28.95857 226 PHE B N 1
ATOM 8617 C CA . PHE B 1 226 ? 27.99960 8.99850 6.08622 1.000 35.08379 226 PHE B CA 1
ATOM 8618 C C . PHE B 1 226 ? 29.51725 8.92593 6.11001 1.000 30.16037 226 PHE B C 1
ATOM 8619 O O . PHE B 1 226 ? 30.08461 8.03023 6.69715 1.000 31.51653 226 PHE B O 1
ATOM 8636 N N . ASP B 1 227 ? 30.17582 9.87840 5.46707 1.000 34.18591 227 ASP B N 1
ATOM 8637 C CA . ASP B 1 227 ? 31.63448 9.85306 5.25612 1.000 27.64902 227 ASP B CA 1
ATOM 8638 C C . ASP B 1 227 ? 32.14201 11.23204 5.64510 1.000 32.64494 227 ASP B C 1
ATOM 8639 O O . ASP B 1 227 ? 31.66108 12.25783 5.12605 1.000 31.66547 227 ASP B O 1
ATOM 8648 N N . ARG B 1 228 ? 33.05929 11.26371 6.60820 1.000 34.20346 228 ARG B N 1
ATOM 8649 C CA . ARG B 1 228 ? 33.61329 12.52687 7.07852 1.000 33.88262 228 ARG B CA 1
ATOM 8650 C C . ARG B 1 228 ? 34.27884 13.33261 5.97168 1.000 30.57254 228 ARG B C 1
ATOM 8651 O O . ARG B 1 228 ? 34.49231 14.53214 6.13349 1.000 30.85845 228 ARG B O 1
ATOM 8672 N N A ARG B 1 229 ? 34.60001 12.71610 4.84477 0.495 30.23794 229 ARG B N 1
ATOM 8673 N N B ARG B 1 229 ? 34.61295 12.70609 4.84955 0.505 29.41807 229 ARG B N 1
ATOM 8674 C CA A ARG B 1 229 ? 35.08131 13.50329 3.72191 0.495 29.27202 229 ARG B CA 1
ATOM 8675 C CA B ARG B 1 229 ? 35.06701 13.47821 3.70553 0.505 29.28013 229 ARG B CA 1
ATOM 8676 C C A ARG B 1 229 ? 34.04494 14.50169 3.23861 0.495 30.08598 229 ARG B C 1
ATOM 8677 C C B ARG B 1 229 ? 34.05416 14.52559 3.28927 0.505 29.92093 229 ARG B C 1
ATOM 8678 O O A ARG B 1 229 ? 34.39111 15.39967 2.47927 0.495 29.68907 229 ARG B O 1
ATOM 8679 O O B ARG B 1 229 ? 34.43448 15.49815 2.64651 0.505 29.66208 229 ARG B O 1
ATOM 8720 N N . TYR B 1 230 ? 32.77138 14.33063 3.61123 1.000 26.80103 230 TYR B N 1
ATOM 8721 C CA . TYR B 1 230 ? 31.77956 15.35326 3.35134 1.000 24.04518 230 TYR B CA 1
ATOM 8722 C C . TYR B 1 230 ? 32.20364 16.74896 3.79926 1.000 28.00792 230 TYR B C 1
ATOM 8723 O O . TYR B 1 230 ? 31.77205 17.73740 3.20919 1.000 27.39248 230 TYR B O 1
ATOM 8742 N N . TYR B 1 231 ? 33.00468 16.85893 4.85309 1.000 28.52039 231 TYR B N 1
ATOM 8743 C CA . TYR B 1 231 ? 33.38678 18.16600 5.36579 1.000 28.53514 231 TYR B CA 1
ATOM 8744 C C . TYR B 1 231 ? 34.38174 18.91995 4.49712 1.000 27.41953 231 TYR B C 1
ATOM 8745 O O . TYR B 1 231 ? 34.53816 20.13595 4.71206 1.000 28.40969 231 TYR B O 1
ATOM 8763 N N . GLN B 1 232 ? 35.04310 18.26600 3.53927 1.000 28.47911 232 GLN B N 1
ATOM 8764 C CA . GLN B 1 232 ? 35.98545 18.98023 2.67182 1.000 31.25953 232 GLN B CA 1
ATOM 8765 C C . GLN B 1 232 ? 35.23458 19.83720 1.66214 1.000 33.42272 232 GLN B C 1
ATOM 8766 O O . GLN B 1 232 ? 34.33053 19.34449 0.98423 1.000 30.26087 232 GLN B O 1
ATOM 8780 N N . SER B 1 233 ? 35.61788 21.12803 1.54303 1.000 32.23840 233 SER B N 1
ATOM 8781 C CA . SER B 1 233 ? 34.93193 22.00995 0.62887 1.000 30.40897 233 SER B CA 1
ATOM 8782 C C . SER B 1 233 ? 35.72644 22.37239 -0.60523 1.000 28.53230 233 SER B C 1
ATOM 8783 O O . SER B 1 233 ? 35.18567 23.05915 -1.46935 1.000 27.03134 233 SER B O 1
ATOM 8791 N N . ALA B 1 234 ? 37.01620 21.91241 -0.73256 1.000 28.58230 234 ALA B N 1
ATOM 8792 C CA . ALA B 1 234 ? 37.72109 22.23491 -1.94580 1.000 22.07873 234 ALA B CA 1
ATOM 8793 C C . ALA B 1 234 ? 37.45868 21.19045 -3.01171 1.000 19.24967 234 ALA B C 1
ATOM 8794 O O . ALA B 1 234 ? 37.20526 20.03260 -2.70415 1.000 24.00748 234 ALA B O 1
ATOM 8801 N N . PRO B 1 235 ? 37.59323 21.56369 -4.26654 1.000 22.49980 235 PRO B N 1
ATOM 8802 C CA . PRO B 1 235 ? 37.63674 20.56165 -5.32018 1.000 21.18277 235 PRO B CA 1
ATOM 8803 C C . PRO B 1 235 ? 38.69854 19.50918 -5.00974 1.000 26.02928 235 PRO B C 1
ATOM 8804 O O . PRO B 1 235 ? 39.69432 19.76837 -4.31691 1.000 23.47825 235 PRO B O 1
ATOM 8815 N N . LEU B 1 236 ? 38.49343 18.30131 -5.54341 1.000 24.97387 236 LEU B N 1
ATOM 8816 C CA . LEU B 1 236 ? 39.33753 17.17828 -5.13700 1.000 28.57551 236 LEU B CA 1
ATOM 8817 C C . LEU B 1 236 ? 40.81595 17.39840 -5.49142 1.000 27.71613 236 LEU B C 1
ATOM 8818 O O . LEU B 1 236 ? 41.71074 17.05396 -4.70637 1.000 30.83937 236 LEU B O 1
ATOM 8834 N N . ASP B 1 237 ? 41.10698 17.99159 -6.64290 1.000 29.29585 237 ASP B N 1
ATOM 8835 C CA . ASP B 1 237 ? 42.48407 18.30119 -7.02464 1.000 28.44311 237 ASP B CA 1
ATOM 8836 C C . ASP B 1 237 ? 42.99265 19.58275 -6.40437 1.000 29.43768 237 ASP B C 1
ATOM 8837 O O . ASP B 1 237 ? 43.98525 20.14694 -6.85640 1.000 34.05595 237 ASP B O 1
ATOM 8846 N N . GLN B 1 238 ? 42.32440 20.07923 -5.38399 1.000 28.71669 238 GLN B N 1
ATOM 8847 C CA . GLN B 1 238 ? 42.76902 21.21308 -4.59070 1.000 26.88197 238 GLN B CA 1
ATOM 8848 C C . GLN B 1 238 ? 42.72544 20.81923 -3.12778 1.000 20.99608 238 GLN B C 1
ATOM 8849 O O . GLN B 1 238 ? 42.80266 21.68104 -2.24713 1.000 27.41403 238 GLN B O 1
ATOM 8863 N N . GLN B 1 239 ? 42.55867 19.56076 -2.83712 1.000 22.85093 239 GLN B N 1
ATOM 8864 C CA . GLN B 1 239 ? 42.71509 19.06076 -1.47477 1.000 25.66566 239 GLN B CA 1
ATOM 8865 C C . GLN B 1 239 ? 44.17191 18.61636 -1.35651 1.000 25.25991 239 GLN B C 1
ATOM 8866 O O . GLN B 1 239 ? 44.67122 17.89101 -2.21811 1.000 28.77146 239 GLN B O 1
ATOM 8880 N N . CYS B 1 240 ? 44.83729 19.04032 -0.29764 1.000 24.19377 240 CYS B N 1
ATOM 8881 C CA . CYS B 1 240 ? 46.27105 18.88283 -0.21533 1.000 23.83155 240 CYS B CA 1
ATOM 8882 C C . CYS B 1 240 ? 46.58332 17.45070 0.24440 1.000 29.76094 240 CYS B C 1
ATOM 8883 O O . CYS B 1 240 ? 45.70501 16.67823 0.66503 1.000 25.52231 240 CYS B O 1
ATOM 8891 N N . LYS B 1 241 ? 47.83223 17.07423 0.11540 1.000 29.14655 241 LYS B N 1
ATOM 8892 C CA . LYS B 1 241 ? 48.26841 15.75250 0.57378 1.000 28.26543 241 LYS B CA 1
ATOM 8893 C C . LYS B 1 241 ? 48.53090 15.82541 2.07060 1.000 30.23146 241 LYS B C 1
ATOM 8894 O O . LYS B 1 241 ? 49.61949 16.11123 2.51666 1.000 29.99215 241 LYS B O 1
ATOM 8913 N N . GLY B 1 242 ? 47.52518 15.54010 2.85289 1.000 22.83851 242 GLY B N 1
ATOM 8914 C CA . GLY B 1 242 ? 47.53320 15.84749 4.27522 1.000 26.89210 242 GLY B CA 1
ATOM 8915 C C . GLY B 1 242 ? 47.37565 17.33899 4.57109 1.000 26.95277 242 GLY B C 1
ATOM 8916 O O . GLY B 1 242 ? 46.88059 18.12320 3.75707 1.000 27.18460 242 GLY B O 1
ATOM 8920 N N . TYR B 1 243 ? 47.84933 17.73471 5.74038 1.000 28.66311 243 TYR B N 1
ATOM 8921 C CA . TYR B 1 243 ? 47.78111 19.11043 6.17456 1.000 29.25159 243 TYR B CA 1
ATOM 8922 C C . TYR B 1 243 ? 49.05964 19.80678 5.76884 1.000 30.54421 243 TYR B C 1
ATOM 8923 O O . TYR B 1 243 ? 50.15800 19.26540 5.94384 1.000 31.53463 243 TYR B O 1
ATOM 8941 N N . LEU B 1 244 ? 48.91487 21.02275 5.24774 1.000 28.49630 244 LEU B N 1
ATOM 8942 C CA . LEU B 1 244 ? 50.08008 21.86174 4.97280 1.000 33.05649 244 LEU B CA 1
ATOM 8943 C C . LEU B 1 244 ? 50.80043 22.17569 6.27631 1.000 36.10122 244 LEU B C 1
ATOM 8944 O O . LEU B 1 244 ? 50.18174 22.28863 7.33645 1.000 33.02949 244 LEU B O 1
ATOM 8960 N N . GLN B 1 245 ? 52.13520 22.27167 6.19768 1.000 37.30157 245 GLN B N 1
ATOM 8961 C CA . GLN B 1 245 ? 52.97398 22.33974 7.39262 1.000 40.91711 245 GLN B CA 1
ATOM 8962 C C . GLN B 1 245 ? 53.63857 23.68712 7.59945 1.000 48.86279 245 GLN B C 1
ATOM 8963 O O . GLN B 1 245 ? 54.12394 23.94426 8.70724 1.000 51.48306 245 GLN B O 1
ATOM 8977 N N . GLY B 1 246 ? 53.65007 24.55178 6.56495 1.000 39.19158 246 GLY B N 1
ATOM 8978 C CA . GLY B 1 246 ? 54.37792 25.79157 6.64212 1.000 45.85752 246 GLY B CA 1
ATOM 8979 C C . GLY B 1 246 ? 55.45923 25.85593 5.60194 1.000 37.25983 246 GLY B C 1
ATOM 8980 O O . GLY B 1 246 ? 56.05173 24.83412 5.27707 1.000 43.10612 246 GLY B O 1
ATOM 8984 N N . GLY B 1 247 ? 55.68480 27.02009 5.01633 1.000 36.01786 247 GLY B N 1
ATOM 8985 C CA . GLY B 1 247 ? 56.73646 27.20422 4.03922 1.000 38.35842 247 GLY B CA 1
ATOM 8986 C C . GLY B 1 247 ? 56.34166 26.91883 2.62313 1.000 42.24986 247 GLY B C 1
ATOM 8987 O O . GLY B 1 247 ? 57.07617 27.31533 1.71015 1.000 38.63919 247 GLY B O 1
ATOM 8991 N N . GLU B 1 248 ? 55.17961 26.27727 2.39491 1.000 36.97360 248 GLU B N 1
ATOM 8992 C CA . GLU B 1 248 ? 54.77482 25.96106 1.03642 1.000 37.46348 248 GLU B CA 1
ATOM 8993 C C . GLU B 1 248 ? 54.56819 27.24717 0.26214 1.000 33.26379 248 GLU B C 1
ATOM 8994 O O . GLU B 1 248 ? 54.06398 28.23411 0.80209 1.000 34.27547 248 GLU B O 1
ATOM 9006 N N . ARG B 1 249 ? 54.92047 27.22042 -1.02583 1.000 34.69062 249 ARG B N 1
ATOM 9007 C CA . ARG B 1 249 ? 54.74406 28.34321 -1.92316 1.000 42.12380 249 ARG B CA 1
ATOM 9008 C C . ARG B 1 249 ? 53.46238 28.17846 -2.73336 1.000 37.57485 249 ARG B C 1
ATOM 9009 O O . ARG B 1 249 ? 53.22853 27.14672 -3.35705 1.000 36.21300 249 ARG B O 1
ATOM 9030 N N . LEU B 1 250 ? 52.65026 29.21021 -2.74105 1.000 32.69602 250 LEU B N 1
ATOM 9031 C CA . LEU B 1 250 ? 51.41033 29.25861 -3.50522 1.000 33.64782 250 LEU B CA 1
ATOM 9032 C C . LEU B 1 250 ? 51.57354 30.27351 -4.62242 1.000 36.35961 250 LEU B C 1
ATOM 9033 O O . LEU B 1 250 ? 52.07320 31.37726 -4.38290 1.000 34.38844 250 LEU B O 1
ATOM 9049 N N . MET B 1 251 ? 51.15955 29.89504 -5.83575 1.000 34.35753 251 MET B N 1
ATOM 9050 C CA . MET B 1 251 ? 51.26446 30.77154 -6.99372 1.000 33.42630 251 MET B CA 1
ATOM 9051 C C . MET B 1 251 ? 49.97553 30.69975 -7.80210 1.000 38.58177 251 MET B C 1
ATOM 9052 O O . MET B 1 251 ? 49.50700 29.60613 -8.15705 1.000 37.40935 251 MET B O 1
ATOM 9066 N N . LEU B 1 252 ? 49.40123 31.87244 -8.08108 1.000 35.64111 252 LEU B N 1
ATOM 9067 C CA . LEU B 1 252 ? 48.23306 32.00546 -8.93947 1.000 32.56931 252 LEU B CA 1
ATOM 9068 C C . LEU B 1 252 ? 48.53531 32.94815 -10.09257 1.000 38.64167 252 LEU B C 1
ATOM 9069 O O . LEU B 1 252 ? 48.97767 34.08069 -9.88262 1.000 34.10824 252 LEU B O 1
ATOM 9085 N N . SER B 1 253 ? 48.32883 32.46916 -11.30006 1.000 33.43877 253 SER B N 1
ATOM 9086 C CA . SER B 1 253 ? 48.48287 33.25477 -12.51390 1.000 39.48379 253 SER B CA 1
ATOM 9087 C C . SER B 1 253 ? 47.17475 33.27887 -13.29394 1.000 39.32660 253 SER B C 1
ATOM 9088 O O . SER B 1 253 ? 46.40457 32.31766 -13.25815 1.000 32.77862 253 SER B O 1
ATOM 9096 N N . GLY B 1 254 ? 46.93118 34.40549 -13.99284 1.000 34.82382 254 GLY B N 1
ATOM 9097 C CA . GLY B 1 254 ? 45.70472 34.59782 -14.73478 1.000 36.39429 254 GLY B CA 1
ATOM 9098 C C . GLY B 1 254 ? 44.59281 35.26750 -13.97470 1.000 33.64865 254 GLY B C 1
ATOM 9099 O O . GLY B 1 254 ? 43.51975 35.44838 -14.53261 1.000 34.73026 254 GLY B O 1
ATOM 9103 N N . PHE B 1 255 ? 44.81657 35.63628 -12.72216 1.000 34.65047 255 PHE B N 1
ATOM 9104 C CA . PHE B 1 255 ? 43.80268 36.27288 -11.89866 1.000 32.83874 255 PHE B CA 1
ATOM 9105 C C . PHE B 1 255 ? 44.06198 37.76570 -11.73114 1.000 36.91888 255 PHE B C 1
ATOM 9106 O O . PHE B 1 255 ? 43.27250 38.46930 -11.09622 1.000 33.06762 255 PHE B O 1
ATOM 9123 N N . SER B 1 256 ? 45.13244 38.26976 -12.30353 1.000 36.81278 256 SER B N 1
ATOM 9124 C CA . SER B 1 256 ? 45.45114 39.69040 -12.26302 1.000 35.83714 256 SER B CA 1
ATOM 9125 C C . SER B 1 256 ? 45.98546 40.12359 -13.62340 1.000 38.29723 256 SER B C 1
ATOM 9126 O O . SER B 1 256 ? 46.59565 39.33778 -14.34812 1.000 42.58728 256 SER B O 1
ATOM 9134 N N . HIS B 1 257 ? 45.75822 41.38511 -13.96506 1.000 39.38346 257 HIS B N 1
ATOM 9135 C CA . HIS B 1 257 ? 46.22084 41.86938 -15.25767 1.000 44.48922 257 HIS B CA 1
ATOM 9136 C C . HIS B 1 257 ? 47.73626 41.95772 -15.32658 1.000 43.84358 257 HIS B C 1
ATOM 9137 O O . HIS B 1 257 ? 48.32275 41.63548 -16.35810 1.000 44.38507 257 HIS B O 1
ATOM 9151 N N . ASP B 1 258 ? 48.38059 42.39943 -14.25461 1.000 40.11771 258 ASP B N 1
ATOM 9152 C CA . ASP B 1 258 ? 49.77937 42.83195 -14.29467 1.000 53.37013 258 ASP B CA 1
ATOM 9153 C C . ASP B 1 258 ? 50.76751 41.87226 -13.66422 1.000 60.29113 258 ASP B C 1
ATOM 9154 O O . ASP B 1 258 ? 51.87967 41.72660 -14.17428 1.000 61.08246 258 ASP B O 1
ATOM 9163 N N . ASP B 1 259 ? 50.40806 41.21866 -12.56697 1.000 57.44599 259 ASP B N 1
ATOM 9164 C CA . ASP B 1 259 ? 51.35077 40.37599 -11.84889 1.000 63.94040 259 ASP B CA 1
ATOM 9165 C C . ASP B 1 259 ? 50.70439 39.05948 -11.43464 1.000 56.73345 259 ASP B C 1
ATOM 9166 O O . ASP B 1 259 ? 49.48116 38.93382 -11.32284 1.000 52.54894 259 ASP B O 1
ATOM 9175 N N . ILE B 1 260 ? 51.55992 38.05939 -11.25485 1.000 46.49118 260 ILE B N 1
ATOM 9176 C CA . ILE B 1 260 ? 51.13641 36.82595 -10.61624 1.000 46.90538 260 ILE B CA 1
ATOM 9177 C C . ILE B 1 260 ? 51.01426 37.05352 -9.11354 1.000 45.79651 260 ILE B C 1
ATOM 9178 O O . ILE B 1 260 ? 51.62255 37.95389 -8.54600 1.000 46.26487 260 ILE B O 1
ATOM 9194 N N . PHE B 1 261 ? 50.18660 36.24749 -8.46379 1.000 41.33087 261 PHE B N 1
ATOM 9195 C CA . PHE B 1 261 ? 50.08117 36.27179 -7.01130 1.000 38.52122 261 PHE B CA 1
ATOM 9196 C C . PHE B 1 261 ? 50.99849 35.20170 -6.45610 1.000 42.43151 261 PHE B C 1
ATOM 9197 O O . PHE B 1 261 ? 51.06104 34.10143 -6.99213 1.000 37.31949 261 PHE B O 1
ATOM 9214 N N . SER B 1 262 ? 51.72099 35.52935 -5.39702 1.000 32.93175 262 SER B N 1
ATOM 9215 C CA . SER B 1 262 ? 52.61929 34.58381 -4.74952 1.000 35.56099 262 SER B CA 1
ATOM 9216 C C . SER B 1 262 ? 52.46473 34.78253 -3.24918 1.000 41.92632 262 SER B C 1
ATOM 9217 O O . SER B 1 262 ? 52.32722 35.90973 -2.76870 1.000 39.95589 262 SER B O 1
ATOM 9225 N N . PHE B 1 263 ? 52.42910 33.68470 -2.52209 1.000 34.24523 263 PHE B N 1
ATOM 9226 C CA . PHE B 1 263 ? 52.21325 33.67790 -1.08340 1.000 35.60897 263 PHE B CA 1
ATOM 9227 C C . PHE B 1 263 ? 52.94661 32.47070 -0.50212 1.000 37.75446 263 PHE B C 1
ATOM 9228 O O . PHE B 1 263 ? 52.90732 31.37352 -1.06334 1.000 38.93997 263 PHE B O 1
ATOM 9245 N N . ARG B 1 264 ? 53.64254 32.68224 0.60216 1.000 35.92892 264 ARG B N 1
ATOM 9246 C CA . ARG B 1 264 ? 54.37972 31.63644 1.28881 1.000 34.16054 264 ARG B CA 1
ATOM 9247 C C . ARG B 1 264 ? 53.66205 31.40255 2.60622 1.000 32.40933 264 ARG B C 1
ATOM 9248 O O . ARG B 1 264 ? 53.48050 32.33364 3.38520 1.000 37.49363 264 ARG B O 1
ATOM 9269 N N . LEU B 1 265 ? 53.27315 30.17141 2.86367 1.000 35.91051 265 LEU B N 1
ATOM 9270 C CA . LEU B 1 265 ? 52.54391 29.89017 4.09036 1.000 39.89186 265 LEU B CA 1
ATOM 9271 C C . LEU B 1 265 ? 53.45089 30.10844 5.29611 1.000 35.93812 265 LEU B C 1
ATOM 9272 O O . LEU B 1 265 ? 54.61064 29.69467 5.27287 1.000 37.06802 265 LEU B O 1
ATOM 9288 N N . PRO B 1 266 ? 52.95077 30.72557 6.36156 1.000 37.33947 266 PRO B N 1
ATOM 9289 C CA . PRO B 1 266 ? 53.76440 30.87162 7.57226 1.000 39.12103 266 PRO B CA 1
ATOM 9290 C C . PRO B 1 266 ? 53.97418 29.52982 8.24717 1.000 40.49486 266 PRO B C 1
ATOM 9291 O O . PRO B 1 266 ? 53.24581 28.55889 8.01445 1.000 34.69365 266 PRO B O 1
ATOM 9302 N N . ARG B 1 267 ? 54.96157 29.49827 9.13558 1.000 34.05926 267 ARG B N 1
ATOM 9303 C CA . ARG B 1 267 ? 55.37898 28.26175 9.77627 1.000 37.32933 267 ARG B CA 1
ATOM 9304 C C . ARG B 1 267 ? 54.83871 28.08934 11.17995 1.000 33.00869 267 ARG B C 1
ATOM 9305 O O . ARG B 1 267 ? 54.92448 26.97679 11.69942 1.000 36.49386 267 ARG B O 1
ATOM 9326 N N . GLU B 1 268 ? 54.21600 29.10661 11.76622 1.000 35.11517 268 GLU B N 1
ATOM 9327 C CA . GLU B 1 268 ? 53.62999 28.95520 13.09056 1.000 37.96157 268 GLU B CA 1
ATOM 9328 C C . GLU B 1 268 ? 52.62182 27.80300 13.08025 1.000 43.95540 268 GLU B C 1
ATOM 9329 O O . GLU B 1 268 ? 51.81558 27.68467 12.15828 1.000 37.44401 268 GLU B O 1
ATOM 9341 N N . LYS B 1 269 ? 52.66749 26.95509 14.10382 1.000 33.94266 269 LYS B N 1
ATOM 9342 C CA . LYS B 1 269 ? 51.68797 25.91626 14.35709 1.000 43.18206 269 LYS B CA 1
ATOM 9343 C C . LYS B 1 269 ? 51.11090 26.17066 15.73749 1.000 43.08631 269 LYS B C 1
ATOM 9344 O O . LYS B 1 269 ? 51.70853 26.88558 16.54491 1.000 38.46416 269 LYS B O 1
ATOM 9363 N N . TYR B 1 270 ? 49.93009 25.61141 15.99199 1.000 37.26662 270 TYR B N 1
ATOM 9364 C CA . TYR B 1 270 ? 49.18068 25.91696 17.20003 1.000 35.01646 270 TYR B CA 1
ATOM 9365 C C . TYR B 1 270 ? 48.62366 24.66131 17.84470 1.000 38.32517 270 TYR B C 1
ATOM 9366 O O . TYR B 1 270 ? 48.33729 23.66285 17.17796 1.000 36.28061 270 TYR B O 1
ATOM 9384 N N . ARG B 1 271 ? 48.47309 24.75060 19.16979 1.000 40.38685 271 ARG B N 1
ATOM 9385 C CA . ARG B 1 271 ? 47.93192 23.72706 20.03860 1.000 41.89030 271 ARG B CA 1
ATOM 9386 C C . ARG B 1 271 ? 46.87685 24.37267 20.90805 1.000 45.28897 271 ARG B C 1
ATOM 9387 O O . ARG B 1 271 ? 47.03881 25.51833 21.34027 1.000 45.22621 271 ARG B O 1
ATOM 9408 N N . ALA B 1 272 ? 45.76425 23.66062 21.10642 1.000 46.20431 272 ALA B N 1
ATOM 9409 C CA . ALA B 1 272 ? 44.65454 24.16819 21.89774 1.000 51.79606 272 ALA B CA 1
ATOM 9410 C C . ALA B 1 272 ? 44.47128 23.31713 23.14193 1.000 52.39432 272 ALA B C 1
ATOM 9411 O O . ALA B 1 272 ? 44.76281 22.12306 23.14047 1.000 51.88662 272 ALA B O 1
ATOM 9418 N N . SER B 1 273 ? 43.94697 23.94129 24.19252 1.000 58.39756 273 SER B N 1
ATOM 9419 C CA . SER B 1 273 ? 43.64265 23.25595 25.44405 1.000 62.72846 273 SER B CA 1
ATOM 9420 C C . SER B 1 273 ? 42.27771 23.71685 25.92572 1.000 57.36619 273 SER B C 1
ATOM 9421 O O . SER B 1 273 ? 42.06366 24.91504 26.13126 1.000 61.91123 273 SER B O 1
ATOM 9429 N N . ALA B 1 274 ? 41.36657 22.77194 26.10081 1.000 61.31077 274 ALA B N 1
ATOM 9430 C CA . ALA B 1 274 ? 40.03591 23.04553 26.61270 1.000 65.78246 274 ALA B CA 1
ATOM 9431 C C . ALA B 1 274 ? 39.93169 22.60270 28.06628 1.000 70.13250 274 ALA B C 1
ATOM 9432 O O . ALA B 1 274 ? 40.41825 21.52892 28.44153 1.000 72.55808 274 ALA B O 1
ATOM 9439 N N . ASP B 1 275 ? 39.28592 23.43629 28.87830 1.000 70.33180 275 ASP B N 1
ATOM 9440 C CA . ASP B 1 275 ? 39.20017 23.22633 30.32276 1.000 78.91556 275 ASP B CA 1
ATOM 9441 C C . ASP B 1 275 ? 37.79881 22.71998 30.64944 1.000 80.50059 275 ASP B C 1
ATOM 9442 O O . ASP B 1 275 ? 36.87856 23.49380 30.91356 1.000 79.82817 275 ASP B O 1
ATOM 9451 N N . PHE B 1 276 ? 37.63640 21.40286 30.61937 1.000 83.79583 276 PHE B N 1
ATOM 9452 C CA . PHE B 1 276 ? 36.38925 20.77177 31.02942 1.000 88.44044 276 PHE B CA 1
ATOM 9453 C C . PHE B 1 276 ? 36.38277 20.42518 32.51865 1.000 98.09493 276 PHE B C 1
ATOM 9454 O O . PHE B 1 276 ? 35.48322 19.71303 32.97767 1.000 102.26863 276 PHE B O 1
ATOM 9471 N N . GLY B 1 277 ? 37.36062 20.91872 33.27786 1.000 96.97896 277 GLY B N 1
ATOM 9472 C CA . GLY B 1 277 ? 37.49940 20.57385 34.67724 1.000 98.52849 277 GLY B CA 1
ATOM 9473 C C . GLY B 1 277 ? 38.95317 20.32765 35.02396 1.000 107.32493 277 GLY B C 1
ATOM 9474 O O . GLY B 1 277 ? 39.84941 20.87747 34.37181 1.000 106.23815 277 GLY B O 1
ATOM 9478 N N . ASP B 1 278 ? 39.20776 19.51399 36.05238 1.000 107.96026 278 ASP B N 1
ATOM 9479 C CA . ASP B 1 278 ? 40.56926 19.05633 36.29772 1.000 107.21124 278 ASP B CA 1
ATOM 9480 C C . ASP B 1 278 ? 41.10444 18.24790 35.12520 1.000 106.93325 278 ASP B C 1
ATOM 9481 O O . ASP B 1 278 ? 42.31948 18.04278 35.02317 1.000 105.65101 278 ASP B O 1
ATOM 9490 N N . ASP B 1 279 ? 40.22675 17.76905 34.24725 1.000 105.96874 279 ASP B N 1
ATOM 9491 C CA . ASP B 1 279 ? 40.66270 17.16591 32.99299 1.000 108.30373 279 ASP B CA 1
ATOM 9492 C C . ASP B 1 279 ? 41.10828 18.29817 32.06809 1.000 103.62829 279 ASP B C 1
ATOM 9493 O O . ASP B 1 279 ? 40.29103 19.10615 31.60899 1.000 100.59085 279 ASP B O 1
ATOM 9502 N N . GLN B 1 280 ? 42.40896 18.39115 31.83185 1.000 97.71193 280 GLN B N 1
ATOM 9503 C CA . GLN B 1 280 ? 42.95614 19.29983 30.84044 1.000 90.90121 280 GLN B CA 1
ATOM 9504 C C . GLN B 1 280 ? 43.34853 18.48106 29.61819 1.000 88.69955 280 GLN B C 1
ATOM 9505 O O . GLN B 1 280 ? 44.08382 17.49231 29.73028 1.000 87.59555 280 GLN B O 1
ATOM 9519 N N . GLU B 1 281 ? 42.85028 18.89079 28.45719 1.000 92.35453 281 GLU B N 1
ATOM 9520 C CA . GLU B 1 281 ? 43.06373 18.18104 27.20424 1.000 93.89898 281 GLU B CA 1
ATOM 9521 C C . GLU B 1 281 ? 43.81018 19.08091 26.22966 1.000 78.36331 281 GLU B C 1
ATOM 9522 O O . GLU B 1 281 ? 43.60189 20.29871 26.20938 1.000 67.94382 281 GLU B O 1
ATOM 9534 N N . PHE B 1 282 ? 44.68133 18.46730 25.42797 1.000 74.55041 282 PHE B N 1
ATOM 9535 C CA . PHE B 1 282 ? 45.52117 19.16799 24.46697 1.000 69.79117 282 PHE B CA 1
ATOM 9536 C C . PHE B 1 282 ? 45.31911 18.55872 23.08758 1.000 66.80860 282 PHE B C 1
ATOM 9537 O O . PHE B 1 282 ? 45.26924 17.33289 22.94592 1.000 67.28918 282 PHE B O 1
ATOM 9554 N N . LYS B 1 283 ? 45.19482 19.41720 22.07388 1.000 57.58741 283 LYS B N 1
ATOM 9555 C CA . LYS B 1 283 ? 45.03227 18.96746 20.69852 1.000 53.02877 283 LYS B CA 1
ATOM 9556 C C . LYS B 1 283 ? 45.73988 19.92649 19.75288 1.000 46.10699 283 LYS B C 1
ATOM 9557 O O . LYS B 1 283 ? 45.56467 21.14472 19.86147 1.000 44.02891 283 LYS B O 1
ATOM 9576 N N . ASP B 1 284 ? 46.54292 19.38174 18.84239 1.000 43.44719 284 ASP B N 1
ATOM 9577 C CA . ASP B 1 284 ? 47.15456 20.19301 17.80268 1.000 42.82035 284 ASP B CA 1
ATOM 9578 C C . ASP B 1 284 ? 46.06145 20.75587 16.89952 1.000 42.78870 284 ASP B C 1
ATOM 9579 O O . ASP B 1 284 ? 45.12986 20.05277 16.51744 1.000 40.15246 284 ASP B O 1
ATOM 9588 N N . LEU B 1 285 ? 46.14445 22.03523 16.58080 1.000 36.77116 285 LEU B N 1
ATOM 9589 C CA . LEU B 1 285 ? 45.37542 22.53453 15.45393 1.000 36.54699 285 LEU B CA 1
ATOM 9590 C C . LEU B 1 285 ? 46.07846 22.12415 14.16373 1.000 35.92997 285 LEU B C 1
ATOM 9591 O O . LEU B 1 285 ? 47.31923 21.98399 14.12497 1.000 35.84929 285 LEU B O 1
ATOM 9607 N N . GLU B 1 286 ? 45.28380 21.90274 13.11244 1.000 25.67963 286 GLU B N 1
ATOM 9608 C CA . GLU B 1 286 ? 45.79736 21.74926 11.75953 1.000 28.64978 286 GLU B CA 1
ATOM 9609 C C . GLU B 1 286 ? 45.20622 22.83763 10.85990 1.000 31.78517 286 GLU B C 1
ATOM 9610 O O . GLU B 1 286 ? 44.16407 23.41562 11.16673 1.000 34.36030 286 GLU B O 1
ATOM 9622 N N . LEU B 1 287 ? 45.89025 23.12014 9.74044 1.000 30.20599 287 LEU B N 1
ATOM 9623 C CA . LEU B 1 287 ? 45.42105 24.07981 8.77391 1.000 26.77758 287 LEU B CA 1
ATOM 9624 C C . LEU B 1 287 ? 44.33475 23.41607 7.93239 1.000 28.30644 287 LEU B C 1
ATOM 9625 O O . LEU B 1 287 ? 44.60197 22.51158 7.13328 1.000 28.84229 287 LEU B O 1
ATOM 9641 N N . TYR B 1 288 ? 43.10842 23.87530 8.09687 1.000 27.16699 288 TYR B N 1
ATOM 9642 C CA . TYR B 1 288 ? 41.96310 23.26539 7.42071 1.000 28.63242 288 TYR B CA 1
ATOM 9643 C C . TYR B 1 288 ? 41.67401 23.92834 6.09157 1.000 27.89803 288 TYR B C 1
ATOM 9644 O O . TYR B 1 288 ? 41.20119 23.26293 5.16940 1.000 31.82693 288 TYR B O 1
ATOM 9662 N N . THR B 1 289 ? 41.95427 25.22473 5.96208 1.000 23.70419 289 THR B N 1
ATOM 9663 C CA . THR B 1 289 ? 41.49678 25.97152 4.81072 1.000 25.50160 289 THR B CA 1
ATOM 9664 C C . THR B 1 289 ? 42.45989 27.10148 4.48712 1.000 27.28163 289 THR B C 1
ATOM 9665 O O . THR B 1 289 ? 42.78733 27.92905 5.34611 1.000 23.65564 289 THR B O 1
ATOM 9676 N N . VAL B 1 290 ? 42.83009 27.16799 3.22112 1.000 27.44228 290 VAL B N 1
ATOM 9677 C CA . VAL B 1 290 ? 43.49618 28.30840 2.63240 1.000 29.13455 290 VAL B CA 1
ATOM 9678 C C . VAL B 1 290 ? 42.51478 28.87894 1.62757 1.000 25.90164 290 VAL B C 1
ATOM 9679 O O . VAL B 1 290 ? 42.17846 28.20732 0.63640 1.000 26.40597 290 VAL B O 1
ATOM 9692 N N . PHE B 1 291 ? 42.08262 30.12815 1.86185 1.000 26.74422 291 PHE B N 1
ATOM 9693 C CA . PHE B 1 291 ? 41.11977 30.80932 0.99844 1.000 31.03968 291 PHE B CA 1
ATOM 9694 C C . PHE B 1 291 ? 41.80601 31.99485 0.33077 1.000 27.62895 291 PHE B C 1
ATOM 9695 O O . PHE B 1 291 ? 42.24067 32.92811 1.01029 1.000 30.97727 291 PHE B O 1
ATOM 9712 N N . VAL B 1 292 ? 41.96539 31.93721 -0.98889 1.000 27.90489 292 VAL B N 1
ATOM 9713 C CA . VAL B 1 292 ? 42.64598 32.99696 -1.72813 1.000 30.75514 292 VAL B CA 1
ATOM 9714 C C . VAL B 1 292 ? 41.58994 33.85558 -2.42286 1.000 31.89040 292 VAL B C 1
ATOM 9715 O O . VAL B 1 292 ? 40.85736 33.37484 -3.29383 1.000 32.08544 292 VAL B O 1
ATOM 9728 N N . ASP B 1 293 ? 41.49082 35.11407 -2.04567 1.000 31.11208 293 ASP B N 1
ATOM 9729 C CA . ASP B 1 293 ? 40.54141 36.02675 -2.67558 1.000 29.08275 293 ASP B CA 1
ATOM 9730 C C . ASP B 1 293 ? 41.40312 36.99983 -3.47806 1.000 33.63206 293 ASP B C 1
ATOM 9731 O O . ASP B 1 293 ? 41.99068 37.92922 -2.91025 1.000 29.55662 293 ASP B O 1
ATOM 9740 N N . THR B 1 294 ? 41.47621 36.78907 -4.80000 1.000 28.83565 294 THR B N 1
ATOM 9741 C CA . THR B 1 294 ? 42.37563 37.57624 -5.59957 1.000 31.35087 294 THR B CA 1
ATOM 9742 C C . THR B 1 294 ? 41.81529 38.94717 -5.90171 1.000 38.60299 294 THR B C 1
ATOM 9743 O O . THR B 1 294 ? 42.58689 39.83425 -6.26393 1.000 35.42006 294 THR B O 1
ATOM 9754 N N . GLU B 1 295 ? 40.48982 39.12340 -5.82452 1.000 37.56515 295 GLU B N 1
ATOM 9755 C CA . GLU B 1 295 ? 39.90311 40.45028 -6.02162 1.000 33.56874 295 GLU B CA 1
ATOM 9756 C C . GLU B 1 295 ? 40.23588 41.37370 -4.86064 1.000 39.36843 295 GLU B C 1
ATOM 9757 O O . GLU B 1 295 ? 40.60090 42.53327 -5.06155 1.000 45.25358 295 GLU B O 1
ATOM 9769 N N . LYS B 1 296 ? 40.10362 40.89025 -3.63887 1.000 36.96367 296 LYS B N 1
ATOM 9770 C CA . LYS B 1 296 ? 40.43455 41.67380 -2.45691 1.000 33.64858 296 LYS B CA 1
ATOM 9771 C C . LYS B 1 296 ? 41.90736 41.63810 -2.08221 1.000 39.58494 296 LYS B C 1
ATOM 9772 O O . LYS B 1 296 ? 42.33745 42.46513 -1.27023 1.000 43.25703 296 LYS B O 1
ATOM 9791 N N . GLY B 1 297 ? 42.69235 40.71977 -2.64054 1.000 43.15909 297 GLY B N 1
ATOM 9792 C CA . GLY B 1 297 ? 44.11026 40.63634 -2.28966 1.000 37.96227 297 GLY B CA 1
ATOM 9793 C C . GLY B 1 297 ? 44.35575 40.13895 -0.88327 1.000 39.05800 297 GLY B C 1
ATOM 9794 O O . GLY B 1 297 ? 45.22454 40.67627 -0.17992 1.000 38.82818 297 GLY B O 1
ATOM 9798 N N . VAL B 1 298 ? 43.63436 39.09353 -0.45224 1.000 31.27818 298 VAL B N 1
ATOM 9799 C CA . VAL B 1 298 ? 43.78839 38.58038 0.90521 1.000 30.14985 298 VAL B CA 1
ATOM 9800 C C . VAL B 1 298 ? 43.85241 37.05558 0.84521 1.000 30.29430 298 VAL B C 1
ATOM 9801 O O . VAL B 1 298 ? 43.17233 36.41374 0.04067 1.000 34.63576 298 VAL B O 1
ATOM 9814 N N . VAL B 1 299 ? 44.65209 36.48005 1.71568 1.000 30.53496 299 VAL B N 1
ATOM 9815 C CA . VAL B 1 299 ? 44.69830 35.04566 1.92054 1.000 31.43979 299 VAL B CA 1
ATOM 9816 C C . VAL B 1 299 ? 44.27023 34.79748 3.34963 1.000 31.70496 299 VAL B C 1
ATOM 9817 O O . VAL B 1 299 ? 44.89321 35.31188 4.29229 1.000 33.00782 299 VAL B O 1
ATOM 9830 N N . SER B 1 300 ? 43.23550 33.99474 3.51500 1.000 26.42749 300 SER B N 1
ATOM 9831 C CA . SER B 1 300 ? 42.74994 33.57783 4.82395 1.000 26.91825 300 SER B CA 1
ATOM 9832 C C . SER B 1 300 ? 43.29465 32.18776 5.13887 1.000 25.69525 300 SER B C 1
ATOM 9833 O O . SER B 1 300 ? 43.34601 31.30526 4.25699 1.000 26.45678 300 SER B O 1
ATOM 9841 N N . LEU B 1 301 ? 43.66103 31.97972 6.40214 1.000 25.49912 301 LEU B N 1
ATOM 9842 C CA . LEU B 1 301 ? 44.16781 30.70368 6.87408 1.000 23.84009 301 LEU B CA 1
ATOM 9843 C C . LEU B 1 301 ? 43.34962 30.33406 8.08462 1.000 28.75691 301 LEU B C 1
ATOM 9844 O O . LEU B 1 301 ? 43.36058 31.07404 9.06850 1.000 28.90385 301 LEU B O 1
ATOM 9860 N N . THR B 1 302 ? 42.65262 29.18922 8.03453 1.000 27.36011 302 THR B N 1
ATOM 9861 C CA . THR B 1 302 ? 41.83830 28.77114 9.15665 1.000 30.60342 302 THR B CA 1
ATOM 9862 C C . THR B 1 302 ? 42.40442 27.48016 9.69925 1.000 25.36083 302 THR B C 1
ATOM 9863 O O . THR B 1 302 ? 42.50169 26.49516 8.96868 1.000 26.82761 302 THR B O 1
ATOM 9874 N N . TYR B 1 303 ? 42.71693 27.48518 10.98958 1.000 27.08453 303 TYR B N 1
ATOM 9875 C CA . TYR B 1 303 ? 43.21895 26.36820 11.74054 1.000 30.32330 303 TYR B CA 1
ATOM 9876 C C . TYR B 1 303 ? 42.13063 25.87634 12.67166 1.000 27.59991 303 TYR B C 1
ATOM 9877 O O . TYR B 1 303 ? 41.32871 26.65853 13.17241 1.000 37.37734 303 TYR B O 1
ATOM 9895 N N . SER B 1 304 ? 42.08809 24.57084 12.88800 1.000 31.29235 304 SER B N 1
ATOM 9896 C CA . SER B 1 304 ? 40.97105 24.01873 13.64281 1.000 35.42808 304 SER B CA 1
ATOM 9897 C C . SER B 1 304 ? 41.38734 22.82127 14.47178 1.000 32.57519 304 SER B C 1
ATOM 9898 O O . SER B 1 304 ? 42.33294 22.11662 14.14425 1.000 33.24964 304 SER B O 1
ATOM 9906 N N . ALA B 1 305 ? 40.67345 22.62280 15.56215 1.000 37.00900 305 ALA B N 1
ATOM 9907 C CA . ALA B 1 305 ? 40.78346 21.44376 16.40138 1.000 36.74389 305 ALA B CA 1
ATOM 9908 C C . ALA B 1 305 ? 39.40549 21.14794 16.97968 1.000 30.88955 305 ALA B C 1
ATOM 9909 O O . ALA B 1 305 ? 38.63041 22.06032 17.23882 1.000 35.67436 305 ALA B O 1
ATOM 9916 N N . ALA B 1 306 ? 39.13412 19.87695 17.23042 1.000 32.09367 306 ALA B N 1
ATOM 9917 C CA . ALA B 1 306 ? 37.83956 19.42905 17.71776 1.000 39.58748 306 ALA B CA 1
ATOM 9918 C C . ALA B 1 306 ? 38.00219 18.58763 18.97236 1.000 36.79830 306 ALA B C 1
ATOM 9919 O O . ALA B 1 306 ? 38.81433 17.66379 19.01386 1.000 40.88599 306 ALA B O 1
ATOM 9926 N N . PHE B 1 307 ? 37.25799 18.94339 20.00474 1.000 35.53814 307 PHE B N 1
ATOM 9927 C CA . PHE B 1 307 ? 37.25433 18.23089 21.27752 1.000 37.20483 307 PHE B CA 1
ATOM 9928 C C . PHE B 1 307 ? 35.91320 17.52930 21.47231 1.000 37.81972 307 PHE B C 1
ATOM 9929 O O . PHE B 1 307 ? 34.87025 18.19045 21.57516 1.000 38.85970 307 PHE B O 1
ATOM 9946 N N . ALA B 1 308 ? 35.93838 16.20691 21.50676 1.000 39.54619 308 ALA B N 1
ATOM 9947 C CA . ALA B 1 308 ? 34.75013 15.45356 21.87882 1.000 51.84163 308 ALA B CA 1
ATOM 9948 C C . ALA B 1 308 ? 34.38329 15.75683 23.32502 1.000 54.61464 308 ALA B C 1
ATOM 9949 O O . ALA B 1 308 ? 35.24736 15.81998 24.20222 1.000 57.08070 308 ALA B O 1
ATOM 9956 N N . CYS B 1 309 ? 33.09543 15.96981 23.57051 1.000 55.22794 309 CYS B N 1
ATOM 9957 C CA . CYS B 1 309 ? 32.66123 16.38675 24.89285 1.000 64.94911 309 CYS B CA 1
ATOM 9958 C C . CYS B 1 309 ? 31.20128 16.04468 25.15670 1.000 75.56812 309 CYS B C 1
ATOM 9959 O O . CYS B 1 309 ? 30.37943 16.93325 25.38099 1.000 76.35563 309 CYS B O 1
ATOM 9967 N N . GLN B 1 310 ? 30.86275 14.75959 25.13988 0.886 76.85212 310 GLN B N 1
ATOM 9968 C CA . GLN B 1 310 ? 29.51936 14.33807 25.51644 0.886 83.21076 310 GLN B CA 1
ATOM 9969 C C . GLN B 1 310 ? 29.41171 14.02458 27.00359 0.886 88.08476 310 GLN B C 1
ATOM 9970 O O . GLN B 1 310 ? 28.29825 13.97251 27.54140 0.886 86.26191 310 GLN B O 1
ATOM 9984 N N . GLU B 1 311 ? 30.54216 13.81981 27.67513 1.000 90.54378 311 GLU B N 1
ATOM 9985 C CA . GLU B 1 311 ? 30.55963 13.67515 29.12422 1.000 98.24917 311 GLU B CA 1
ATOM 9986 C C . GLU B 1 311 ? 30.68719 15.02274 29.81950 1.000 99.62816 311 GLU B C 1
ATOM 9987 O O . GLU B 1 311 ? 30.13922 15.20636 30.91466 1.000 99.86433 311 GLU B O 1
ATOM 9999 N N . LYS B 1 312 ? 31.37991 15.97767 29.18717 1.000 92.79717 312 LYS B N 1
ATOM 10000 C CA . LYS B 1 312 ? 31.63558 17.29554 29.75958 1.000 92.35367 312 LYS B CA 1
ATOM 10001 C C . LYS B 1 312 ? 31.33021 18.36116 28.71013 1.000 93.78688 312 LYS B C 1
ATOM 10002 O O . LYS B 1 312 ? 32.24312 18.86589 28.04920 1.000 106.01688 312 LYS B O 1
ATOM 10021 N N . GLU B 1 313 ? 30.05331 18.71235 28.55495 1.000 88.66511 313 GLU B N 1
ATOM 10022 C CA . GLU B 1 313 ? 29.68364 19.80747 27.66054 1.000 82.24478 313 GLU B CA 1
ATOM 10023 C C . GLU B 1 313 ? 29.37972 21.08487 28.42964 1.000 82.30850 313 GLU B C 1
ATOM 10024 O O . GLU B 1 313 ? 29.87733 22.15836 28.08058 1.000 79.70734 313 GLU B O 1
ATOM 10036 N N . HIS B 1 314 ? 28.57682 20.98920 29.48659 1.000 88.72964 314 HIS B N 1
ATOM 10037 C CA . HIS B 1 314 ? 28.33016 22.12945 30.36445 1.000 94.43237 314 HIS B CA 1
ATOM 10038 C C . HIS B 1 314 ? 29.44093 22.32949 31.39375 1.000 88.90691 314 HIS B C 1
ATOM 10039 O O . HIS B 1 314 ? 29.35540 23.26185 32.20205 1.000 80.17024 314 HIS B O 1
ATOM 10053 N N . LEU B 1 315 ? 30.47267 21.48289 31.37871 1.000 93.55548 315 LEU B N 1
ATOM 10054 C CA . LEU B 1 315 ? 31.61930 21.61999 32.26390 1.000 89.17856 315 LEU B CA 1
ATOM 10055 C C . LEU B 1 315 ? 32.73472 22.47757 31.66779 1.000 85.03469 315 LEU B C 1
ATOM 10056 O O . LEU B 1 315 ? 33.75766 22.68383 32.32746 1.000 85.77425 315 LEU B O 1
ATOM 10072 N N . LEU B 1 316 ? 32.57064 22.97893 30.44705 1.000 81.99349 316 LEU B N 1
ATOM 10073 C CA . LEU B 1 316 ? 33.66174 23.66188 29.75948 1.000 79.34238 316 LEU B CA 1
ATOM 10074 C C . LEU B 1 316 ? 33.91473 25.01942 30.39916 1.000 78.67267 316 LEU B C 1
ATOM 10075 O O . LEU B 1 316 ? 33.14196 25.96460 30.20551 1.000 77.57404 316 LEU B O 1
ATOM 10091 N N . LYS B 1 317 ? 35.00733 25.12052 31.15509 1.000 78.51291 317 LYS B N 1
ATOM 10092 C CA . LYS B 1 317 ? 35.35997 26.39629 31.76039 1.000 76.20420 317 LYS B CA 1
ATOM 10093 C C . LYS B 1 317 ? 35.90945 27.35243 30.71702 1.000 74.70745 317 LYS B C 1
ATOM 10094 O O . LYS B 1 317 ? 35.40608 28.46827 30.56319 1.000 82.12856 317 LYS B O 1
ATOM 10113 N N . SER B 1 318 ? 36.93315 26.92576 29.98072 1.000 76.05325 318 SER B N 1
ATOM 10114 C CA . SER B 1 318 ? 37.66441 27.82125 29.09582 1.000 75.26804 318 SER B CA 1
ATOM 10115 C C . SER B 1 318 ? 38.45241 27.00218 28.08227 1.000 67.52372 318 SER B C 1
ATOM 10116 O O . SER B 1 318 ? 38.62512 25.78953 28.22691 1.000 68.30948 318 SER B O 1
ATOM 10124 N N . THR B 1 319 ? 38.94574 27.69425 27.05698 1.000 57.93608 319 THR B N 1
ATOM 10125 C CA . THR B 1 319 ? 39.81454 27.10532 26.04947 1.000 59.50540 319 THR B CA 1
ATOM 10126 C C . THR B 1 319 ? 40.98582 28.04646 25.80788 1.000 56.96558 319 THR B C 1
ATOM 10127 O O . THR B 1 319 ? 40.81375 29.26669 25.75843 1.000 56.40704 319 THR B O 1
ATOM 10138 N N . SER B 1 320 ? 42.17336 27.47433 25.64557 1.000 59.73287 320 SER B N 1
ATOM 10139 C CA . SER B 1 320 ? 43.39110 28.25681 25.45691 1.000 66.13739 320 SER B CA 1
ATOM 10140 C C . SER B 1 320 ? 44.10686 27.80791 24.19332 1.000 62.04737 320 SER B C 1
ATOM 10141 O O . SER B 1 320 ? 44.04434 26.63690 23.80693 1.000 54.81788 320 SER B O 1
ATOM 10149 N N . ILE B 1 321 ? 44.77763 28.76391 23.55268 1.000 60.94699 321 ILE B N 1
ATOM 10150 C CA . ILE B 1 321 ? 45.55295 28.53231 22.34427 1.000 57.96446 321 ILE B CA 1
ATOM 10151 C C . ILE B 1 321 ? 46.98632 28.97225 22.60525 1.000 64.70108 321 ILE B C 1
ATOM 10152 O O . ILE B 1 321 ? 47.21144 30.06461 23.13836 1.000 68.14376 321 ILE B O 1
ATOM 10168 N N . GLN B 1 322 ? 47.95446 28.13235 22.21953 1.000 55.71224 322 GLN B N 1
ATOM 10169 C CA . GLN B 1 322 ? 49.36766 28.47929 22.34728 1.000 59.75119 322 GLN B CA 1
ATOM 10170 C C . GLN B 1 322 ? 50.11646 28.07761 21.08409 1.000 51.51349 322 GLN B C 1
ATOM 10171 O O . GLN B 1 322 ? 49.88370 27.00657 20.52019 1.000 46.33004 322 GLN B O 1
ATOM 10185 N N . ALA B 1 323 ? 51.01966 28.93733 20.63655 1.000 53.72022 323 ALA B N 1
ATOM 10186 C CA . ALA B 1 323 ? 51.86612 28.57114 19.50833 1.000 48.68216 323 ALA B CA 1
ATOM 10187 C C . ALA B 1 323 ? 52.84762 27.47907 19.91851 1.000 50.43779 323 ALA B C 1
ATOM 10188 O O . ALA B 1 323 ? 53.22787 27.35413 21.08576 1.000 58.17829 323 ALA B O 1
ATOM 10195 N N . VAL B 1 324 ? 53.21727 26.65335 18.95047 1.000 48.63116 324 VAL B N 1
ATOM 10196 C CA . VAL B 1 324 ? 54.11264 25.52746 19.17962 1.000 55.19773 324 VAL B CA 1
ATOM 10197 C C . VAL B 1 324 ? 55.53653 26.00661 18.94270 1.000 55.87178 324 VAL B C 1
ATOM 10198 O O . VAL B 1 324 ? 55.88889 26.40408 17.82776 1.000 55.42904 324 VAL B O 1
ATOM 10211 N N . VAL B 1 325 ? 56.35124 25.97596 19.99047 1.000 63.46249 325 VAL B N 1
ATOM 10212 C CA . VAL B 1 325 ? 57.71693 26.48909 19.92317 1.000 64.80843 325 VAL B CA 1
ATOM 10213 C C . VAL B 1 325 ? 58.64167 25.45838 19.28614 1.000 53.93842 325 VAL B C 1
ATOM 10214 O O . VAL B 1 325 ? 58.37609 24.26555 19.36200 1.000 55.02381 325 VAL B O 1
#

Nearest PDB structures (foldseek):
  3lnn-assembly2_B  TM=2.525E-01  e=1.488E+00  Cupriavidus metallidurans CH34
  1r3h-assembly3_E  TM=3.823E-01  e=4.761E+00  Mus musculus
  3lnn-assembly1_A  TM=3.597E-01  e=5.621E+00  Cupriavidus metallidurans CH34
  6imj-assembly1_B  TM=2.718E-01  e=2.736E+00  African swine fever virus
  5odn-assembly1_F  TM=1.997E-01  e=4.262E+00  Salinibacter ruber DSM 13855

Organism: NCBI:txid861298

Solvent-accessible surface area: 30516 Å² total; per-residue (Å²): 231,87,43,94,135,22,92,76,4,34,50,54,16,92,73,23,82,17,41,80,35,48,36,6,34,0,2,0,0,8,15,33,52,10,27,118,105,101,96,72,25,62,20,139,121,6,110,3,56,58,86,46,85,34,75,43,116,97,14,116,14,11,8,66,22,18,27,24,3,9,8,62,14,82,1,0,0,0,2,7,35,17,50,0,54,1,152,38,126,150,86,49,99,94,24,106,0,80,0,40,0,75,74,40,6,97,8,33,0,12,0,19,2,62,22,88,29,83,106,137,83,58,60,14,76,43,28,124,31,104,70,24,49,58,25,65,12,52,8,40,21,0,0,0,14,89,16,80,40,0,81,25,12,1,4,18,34,70,49,59,147,44,15,78,92,31,129,5,0,2,1,0,30,53,210,42,54,34,56,82,89,18,129,154,3,124,27,1,4,4,16,6,6,0,7,19,0,50,82,12,81,113,36,8,15,71,46,63,18,95,5,8,42,100,74,22,54,54,2,4,118,73,25,43,87,123,7,20,4,6,2,9,140,58,0,24,7,147,34,52,5,102,14,8,28,126,1,36,3,30,16,1,29,15,100,106,94,37,74,16,112,6,21,160,71,62,2,84,0,2,0,32,10,9,146,63,98,82,108,80,80,1,43,7,17,22,0,29,1,21,9,84,153,4,20,1,12,0,4,12,3,6,21,2,68,2,81,133,69,52,157,67,39,135,48,22,15,0,45,30,61,181,208,102,48,94,132,27,103,78,4,32,51,70,28,59,82,18,104,20,44,74,38,52,33,8,36,0,2,0,0,6,13,32,52,10,47,117,120,111,103,75,38,58,24,131,117,5,109,2,54,52,80,47,84,34,75,41,114,98,15,115,15,13,9,68,20,18,26,27,0,8,9,60,14,86,1,0,0,0,3,6,35,16,61,0,53,1,146,42,126,150,82,48,105,93,23,103,0,77,0,40,0,73,72,40,6,100,8,34,0,12,0,20,1,70,22,99,28,78,94,158,85,54,73,22,78,43,28,128,42,125,62,25,66,60,30,59,13,51,8,40,22,0,0,0,14,92,25,83,53,0,81,27,10,1,4,20,35,98,49,50,170,41,14,71,113,32,125,4,0,2,1,0,30,57,219,40,55,37,52,82,83,14,151,147,2,118,29,1,3,3,15,6,4,0,9,19,0,65,81,12,81,110,41,9,14,73,44,64,18,92,6,9,41,107,71,34,78,58,1,6,117,72,24,40,90,126,8,18,5,8,2,8,133,59,0,23,7,144,32,53,6,100,15,8,28,129,2,33,3,28,18,2,28,19,111,107,100,37,77,19,117,5,26,155,71,63,2,76,0,9,0,46,7,18,152,41,122,88,95,104,73,2,43,8,17,22,0,31,1,22,9,81,154,5,19,1,12,0,4,12,4,5,19,7,92,6,91,163,63,53,156,75,38,143,47,25,17,2,34,28,58,143

Foldseek 3Di:
DWFQPDFAWQKDWDWDADLARFIKIKIKIKWKAFQVVRDIDGNVPDDQFPAWDFPDPALQGFTQGGHFRQQDDQFAFEFEFFKQAAAQLDWDQKDKKWKDWPPWFTFIKMFGAFWAWDDDPQDIDIDRHDIDRMDGFTQCQWQAPPHQQRNNHAQADPGPVVNRVGTQHGIAGPPAHHDNVRVVGDRDDRHWARCSRCVQVVLQDDPDPCCVPPPPPRGHPSRHSNSPHGGDPSRTGPGFDQFQIKIWIPRRDRHDIRIDGGHRWWKKKWWDQAPDIDIDTWTFHYWYHYSVRRMTMTMTMHMGRASPRPVSTDGMTMDIDD/DWFFDDFAKQKDWDWDADLARFIKIKIKIKWKAFLVVRDIDGNVVDDQFPAWDFPDDALQGFTQGGHFRQQDDQFAFEFEAFKFAAAQLDWDQKDKKWKDWPQFFTFIKMFGAWWAWDDDPQDIDIDRHDIDRMDGDTQLQWDEDPHQQRNNHAQADPGPVRNRVGTQHGIFGPPDHRDHPSVVTDRDDRHWARCSRCVQVVLQDDPDVCCVPPPPPRGHPSRHSNSPHTGDPSRTGPGFDQFQIKIWIPRRDHHDIDIDGGHRKWKKKWWPLDPDIDIDTWTFHYWYHYSVRRMIMTMTMHMGGANPRDVSTDGMIMDIDD

Secondary structure (DSSP, 8-state):
--BSS-SS-EEEEEEEE-TTS-EEEEEEEEEEEETTTTEEPPGGG----SS-EESSSTTSS-EEE--S--S--SS-EEEEE-EEE-GGG--BSEEEEEEEETTTEEEEEEEEPP--EEEETTEEEE-PPPPBSEEE-SGGGSEEESBTT-TTSEEE-SSHHHHTTSPPP-EE-TT----SSGGGS----SS---TTSHHHHGGG---SHHHHHHTTTSPPTT--GGGG--S-GGGB-SS---S--EEEEESSSSS--EEEE-----EEEEEEETTEEEEEE-EEEEEEEETTTTEEEEEEEEEEE-SSSSTTEEEEEEEE--/--BSS-SS-EEEEEEEE-TTS-EEEEEEEEEEEETTTTEEPPGGGPPPPSS-EESSSTTSS-EEE--S--S--SS-EEEEE-EEE-GGG--BSEEEEEEEETTTEEEEEEEEPP--EEEETTEEEE-PPPPBSEEE-SGGGBEEESSTT-TTSEEE-SSHHHHTTSPPP-EE-TT----SSGGGSPP--SS---TTSHHHHGGG---SHHIIIIITTSPPTT--GGGG--S-GGGB-SS---S--EEEEESSSSS--EEEE-----EEEEEESSS-EEEEE-EEEEEEEETTTTEEEEEEEEEEE-SSSSTT--EEEEEE--

B-factor: mean 48.72, std 18.27, range [18.86, 137.51]

InterPro domains:
  IPR018683 Domain of unknown function DUF2169 [PF09937] (24-303)

Sequence (644 aa):
WDINDHPYLNIKGRFQRDENGDEVWVVSAKRMWSLTQNNEWLSADEVEIFDDPLYAGEPGFSAMIHDHEFAIHKHCTDVVVSGKARAYAKRPVEQMECRLLLDGHIDKTLVIHGQRDWIEHGGSITVSNPQSFIDCDIDYSHAIGGEDERNRIGGGVASSNKVLLTQRVPSVFYPKEDWDATSKKVRVAGFGPIPPFFKQRYQLAGTFDDNWLENRRPLLPVDFDRRRYYQSAPLDQQCKGYLQGGERLMLSGFSHDDIFSFRLPREKYRASADFGDDQEFKDLELYTVFVDTEKGVVSLTYSAAFACQEKEHLLKSTSIQAVVWDINDHPYLNIKGRFQRDENGDEVWVVSAKRMWSLTQNEWLSADEVEIFDDPLYAGEPGFSAMIHDHEFAIHKHCTDVVVSGKARAYAKRPVEQMECRLLLDGHIDKTLVIHGQRDWIEHGGSITVSNPQSFIDCDIDYSHAIGGEDERNRIGGGVASSNKVLLTQRVPSVFYPKEDWDATSKKVRVAGFGPIPPFFKQRYQLAGTFDDNWLENRRPLLPVDFDRRRYYQSAPLDQQCKGYLQGGERLMLSGFSHDDIFSFRLPREKYRASADFGDDQEFKDLELYTVFVDTEKGVVSLTYSAAFACQEKEHLLKSTSIQAVV